Protein AF-A0A060S3T2-F1 (afdb_monomer)

InterPro domains:
  IPR022125 U3 small nucleolar RNA-associated protein 10, N-terminal [PF12397] (238-362)
  IPR040191 U3 small nucleolar RNA-associated protein 10 [PTHR13457] (1-476)

Secondary structure (DSSP, 8-state):
---HHHHHHHHH--TTGGGGSHHHHHHHTT--SSS-HHHHTT--HHHHHHHHHHHHHHHHHH-GGGGGGHHHHTSGGGGT--GGGS-HHHHHHHHHHHHHHGGGGGGGTTSHHHHHHHHHIIIII-HHHHSHHHHHHHHGGGTTSHHHHHHHHH----TT-TTTTHHHHHHHT----HHHHHHHHHH-HHHHHHHHHHHHHHHHTTTTT--HHHHHHHHHHHHHHHHH-S---HHHHHHHHHHHHHHHHHHH-S---S-HHHHHHHHHHHHHHHHHHHHHSPPPHHHHHHHHHHHHTTGGGS-HHHHHHHHHHHHTTSPPPS---HHHHHHHHTSTTHHHHHHHHTTSTTTHHHHHHHHHHHHHTBTBHHHHHHHHHHHT-TT--HHHHHHHHHHHHHHHHH--S-TTTHHHHHHHHHHHHHH-HHHHHHHHHHHHHH-GGGHHHHHHHHHHHHHHHHHHHHHHHHT-S-HHHHHHHHHS-HHHHHHHHTSS-HHHHHHHHHHHHHSTT----HHHHHHHHHHIIIIIHHHHHHH---HHHHHHHHHHIIIIIIGGGTS--TTTHHHHHHHHHHHHHHHHTT--GGGSTTTTTHHHHHHHHHHS--TT-------TT---HHHHHHHHHHHHHHHHT-

Radius of gyration: 43.64 Å; Cα contacts (8 Å, |Δi|>4): 699; chains: 1; bounding box: 119×62×110 Å

Organism: Pycnoporus cinnabarinus (NCBI:txid5643)

Solvent-accessible surface area (backbone atoms only — not comparable to full-atom values): 35130 Å² total; per-residue (Å²): 134,84,50,74,65,56,56,53,46,68,71,64,59,55,84,62,62,52,52,74,38,66,70,48,37,56,48,60,45,23,54,47,67,78,44,55,52,76,57,31,59,72,58,50,70,66,60,39,44,54,45,15,43,53,13,43,57,56,38,34,75,77,40,60,87,53,55,86,47,41,70,72,69,57,31,79,70,39,77,73,54,54,65,90,80,48,56,71,70,59,42,51,53,48,52,51,52,49,58,67,48,48,41,57,42,43,75,45,55,90,39,69,36,43,42,30,33,50,30,30,40,41,68,61,69,35,36,40,60,77,37,44,69,56,51,48,57,50,35,50,60,43,32,67,35,72,66,31,30,45,50,48,56,58,45,61,75,49,89,88,41,80,66,40,74,52,52,61,37,34,75,67,66,43,58,53,50,66,72,60,53,42,53,48,30,76,74,30,66,69,40,33,40,53,64,46,39,46,62,40,55,36,50,74,60,78,36,68,30,67,38,69,58,48,47,51,37,51,37,51,50,49,46,50,41,59,69,71,41,93,65,73,48,72,73,53,43,68,43,48,49,56,45,35,47,49,50,31,61,60,57,40,47,85,90,60,92,62,61,67,69,60,45,35,53,45,41,54,33,26,46,54,42,49,25,53,48,26,67,66,40,84,64,54,72,68,54,50,49,54,49,48,42,56,56,44,59,37,46,95,65,52,54,69,65,60,50,54,54,40,53,28,47,36,30,31,64,36,76,73,50,85,63,66,54,67,71,41,51,52,52,49,70,69,38,85,72,40,44,59,52,56,55,60,43,58,81,41,85,41,24,60,40,44,49,50,28,47,48,56,51,47,66,78,49,43,86,41,70,71,47,45,52,38,50,49,53,45,65,70,38,89,80,62,50,61,68,58,49,18,52,51,35,36,53,48,50,50,48,70,72,66,61,75,92,61,88,79,35,53,65,55,49,53,51,54,48,43,53,42,39,75,76,40,45,70,21,37,53,55,21,50,53,50,48,35,71,74,37,64,90,48,33,67,62,49,52,52,51,53,52,54,46,50,47,45,50,50,19,57,53,53,48,59,49,58,55,54,84,49,42,69,59,42,42,53,55,49,66,74,46,44,70,59,46,37,60,33,42,46,41,92,44,56,60,61,46,52,54,39,46,36,45,36,61,66,29,98,84,42,77,65,46,68,61,36,51,47,47,54,52,48,41,42,57,69,47,38,48,60,49,49,65,73,68,50,86,48,69,66,60,46,48,52,53,37,48,43,46,46,59,70,59,47,50,85,47,60,59,53,39,94,94,37,38,72,52,13,54,51,49,54,51,47,52,46,53,26,42,77,73,66,48,62,50,72,68,32,75,65,55,40,65,34,61,58,44,42,53,51,56,71,71,48,81,73,93,79,78,75,92,77,78,95,56,98,83,67,84,51,70,71,57,37,51,49,36,44,51,48,39,49,52,51,42,73,74,105

Nearest PDB structures (foldseek):
  6rxt-assembly1_UJ  TM=8.035E-01  e=5.948E-14  Thermochaetoides thermophila
  7mqa-assembly1_LM  TM=6.213E-01  e=8.668E-16  Homo sapiens
  5wyl-assembly2_C  TM=8.447E-01  e=1.034E-12  Thermochaetoides thermophila DSM 1495
  6rxy-assembly1_UJ  TM=5.708E-01  e=2.472E-15  Thermochaetoides thermophila
  6rxu-assembly1_UJ  TM=5.826E-01  e=1.213E-14  Thermochaetoides thermophila

Foldseek 3Di:
DQDPVNVVCVVVDQPCVLCVDPVSVLVLQQQFLPDHSVVSNVDDLVNLLVLQLVLLVVLCVVAVVLVVCCCVQRDPVLSVDDLSPDDPVVVVVVLVSVLLNLLLCLQVVVPPSNSSNVRSCCNRVVCLEVVVLSVCLSCVLVQQDLSVLSSLLRHDDDCPDLVNVSVVSNVVSHGDDLVNLLVSCLVDVVSVLSNLCSQLVCLVSLVSSQDDSSLCSNLVSLLVNLVPHQACDPSNCVSQVCSLLSLLVSLLDPDRPDDLVSSLSSLLSSLSSLLSNLQRDADDLVVLLVVLLSLLSCLVSDDLLSSLLSNQSNQQSYPAHQAHDPNSLVSLLPHPPSLVSLLVCLVDHSSCSVVLRSLLVLLVPPPDPSSLVSLCSNLPDPSDDLVSLLSNLLSLLCCQQVDDDDPPSNVSSLVSNLSSCLRRVVSNVVSLVVVCVVDVVSNVVSVVSNVLSVLQSVLVVLLVLLLDQDLVSLCCLCPVDPQSSLVSCPPPHVVSSLVSNLCSPPNPPHDHDLSSLLSVLLSVLQRNLVVLVVPDPDPVVLLVVLQCCVPRPQVVLCQCDPVRNLSNVSNLVSVVVSVVVPDQLVSRVQQRCLSVLLVVLVPDDDPDDDDDDDDPPDDDPVSSVSSNVSSVCSNVVD

Sequence (638 aa):
MVSSLAEQLAKSVSLNANLLNEKARKQTQSESYLFAPKEARQHDIESLHAVGANGFLQLKALQPAVAPFEQSLFSDAAKSLDRTLQPAEQNAKLDATISAFLPLLGPFLLDSPTGKVLEWLVRRFRIHEFNVDAVVSLFMPYHETPHFVKMVSILHIQDRSIIRFLQAYKTTAKALHRNMLINEMVKSLEFARFVTSILPAVLSHHSAGMHRALIAFHTGVLLEYIAASRTLDENTMAVLLPAVLEPLQTASKAETKTKPALLQETILGSYLALAAISQKTNLTTKAVASILVAVTDCAARVSPKQLIRTLVSITAPQDQLERVPKSVIEAILAIPHVESELIDAVAWVGAEKLLVPLLNHLFAHLGDYLIEDTVEAFITSQSLPGTLARSAALTIIRELVNGGETPSSMPALRRVLSHLYQRHPKAVEAASSAIIADDKDKADAVEQLVLSLSISSISSTLLLRVHDSDASVLKALYTSNPQTAVRVLLTPTPTAYLDALVQALHGSSAKPSRDVIRAHFSFLLSHFLPALAAQEEDAQKLRELTRRIAVDIILPFLLYTKPRMKTAQTIWGILEAAEDQGLNPAMFELLGGCVEAVRWEQQRPSAGAKDKDGNKNNMDVPLMTKINIAVAAKIAGK

Structure (mmCIF, N/CA/C/O backbone):
data_AF-A0A060S3T2-F1
#
_entry.id   AF-A0A060S3T2-F1
#
loop_
_atom_site.group_PDB
_atom_site.id
_atom_site.type_symbol
_atom_site.label_atom_id
_atom_site.label_alt_id
_atom_site.label_comp_id
_atom_site.label_asym_id
_atom_site.label_entity_id
_atom_site.label_seq_id
_atom_site.pdbx_PDB_ins_code
_atom_site.Cartn_x
_atom_site.Cartn_y
_atom_site.Cartn_z
_atom_site.occupancy
_atom_site.B_iso_or_equiv
_atom_site.auth_seq_id
_atom_site.auth_comp_id
_atom_site.auth_asym_id
_atom_site.auth_atom_id
_atom_site.pdbx_PDB_model_num
ATOM 1 N N . MET A 1 1 ? 36.079 -30.472 -33.490 1.00 43.62 1 MET A N 1
ATOM 2 C CA . MET A 1 1 ? 36.981 -29.781 -32.548 1.00 43.62 1 MET A CA 1
ATOM 3 C C . MET A 1 1 ? 37.482 -28.522 -33.226 1.00 43.62 1 MET A C 1
ATOM 5 O O . MET A 1 1 ? 38.135 -28.629 -34.256 1.00 43.62 1 MET A O 1
ATOM 9 N N . VAL A 1 2 ? 37.094 -27.351 -32.724 1.00 48.03 2 VAL A N 1
ATOM 10 C CA . VAL A 1 2 ? 37.628 -26.064 -33.194 1.00 48.03 2 VAL A CA 1
ATOM 11 C C . VAL A 1 2 ? 39.033 -25.931 -32.594 1.00 48.03 2 VAL A C 1
ATOM 13 O O . VAL A 1 2 ? 39.216 -26.247 -31.422 1.00 48.03 2 VAL A O 1
ATOM 16 N N . SER A 1 3 ? 40.048 -25.599 -33.395 1.00 76.06 3 SER A N 1
ATOM 17 C CA . SER A 1 3 ? 41.433 -25.551 -32.906 1.00 76.06 3 SER A CA 1
ATOM 18 C C . SER A 1 3 ? 41.629 -24.386 -31.926 1.00 76.06 3 SER A C 1
ATOM 20 O O . SER A 1 3 ? 40.997 -23.342 -32.072 1.00 76.06 3 SER A O 1
ATOM 22 N N . SER A 1 4 ? 42.540 -24.529 -30.956 1.00 71.12 4 SER A N 1
ATOM 23 C CA . SER A 1 4 ? 42.930 -23.449 -30.025 1.00 71.12 4 SER A CA 1
ATOM 24 C C . SER A 1 4 ? 43.300 -22.146 -30.761 1.00 71.12 4 SER A C 1
ATOM 26 O O . SER A 1 4 ? 42.947 -21.050 -30.333 1.00 71.12 4 SER A O 1
ATOM 28 N N . LEU A 1 5 ? 43.900 -22.269 -31.951 1.00 63.00 5 LEU A N 1
ATOM 29 C CA . LEU A 1 5 ? 44.197 -21.147 -32.841 1.00 63.00 5 LEU A CA 1
ATOM 30 C C . LEU A 1 5 ? 42.930 -20.473 -33.396 1.00 63.00 5 LEU A C 1
ATOM 32 O O . LEU A 1 5 ? 42.879 -19.252 -33.485 1.00 63.00 5 LEU A O 1
ATOM 36 N N . ALA A 1 6 ? 41.896 -21.240 -33.747 1.00 64.69 6 ALA A N 1
ATOM 37 C CA . ALA A 1 6 ? 40.622 -20.693 -34.207 1.00 64.69 6 ALA A CA 1
ATOM 38 C C . ALA A 1 6 ? 39.860 -19.970 -33.079 1.00 64.69 6 ALA A C 1
ATOM 40 O O . ALA A 1 6 ? 39.238 -18.943 -33.341 1.00 64.69 6 ALA A O 1
ATOM 41 N N . GLU A 1 7 ? 39.968 -20.421 -31.824 1.00 63.91 7 GLU A N 1
ATOM 42 C CA . GLU A 1 7 ? 39.444 -19.677 -30.666 1.00 63.91 7 GLU A CA 1
ATOM 43 C C . GLU A 1 7 ? 40.247 -18.400 -30.365 1.00 63.91 7 GLU A C 1
ATOM 45 O O . GLU A 1 7 ? 39.663 -17.369 -30.028 1.00 63.91 7 GLU A O 1
ATOM 50 N N . GLN A 1 8 ? 41.577 -18.437 -30.505 1.00 63.47 8 GLN A N 1
ATOM 51 C CA . GLN A 1 8 ? 42.442 -17.262 -30.340 1.00 63.47 8 GLN A CA 1
ATOM 52 C C . GLN A 1 8 ? 42.231 -16.222 -31.449 1.00 63.47 8 GLN A C 1
ATOM 54 O O . GLN A 1 8 ? 42.209 -15.027 -31.161 1.00 63.47 8 GLN A O 1
ATOM 59 N N . LEU A 1 9 ? 42.016 -16.662 -32.693 1.00 57.56 9 LEU A N 1
ATOM 60 C CA . LEU A 1 9 ? 41.662 -15.796 -33.820 1.00 57.56 9 LEU A CA 1
ATOM 61 C C . LEU A 1 9 ? 40.258 -15.211 -33.651 1.00 57.56 9 LEU A C 1
ATOM 63 O O . LEU A 1 9 ? 40.085 -14.008 -33.794 1.00 57.56 9 LEU A O 1
ATOM 67 N N . ALA A 1 10 ? 39.264 -16.009 -33.253 1.00 59.38 10 ALA A N 1
ATOM 68 C CA . ALA A 1 10 ? 37.919 -15.499 -32.976 1.00 59.38 10 ALA A CA 1
ATOM 69 C C . ALA A 1 10 ? 37.902 -14.426 -31.867 1.00 59.38 10 ALA A C 1
ATOM 71 O O . ALA A 1 10 ? 37.067 -13.527 -31.900 1.00 59.38 10 ALA A O 1
ATOM 72 N N . LYS A 1 11 ? 38.841 -14.493 -30.912 1.00 55.84 11 LYS A N 1
ATOM 73 C CA . LYS A 1 11 ? 39.026 -13.482 -29.857 1.00 55.84 11 LYS A CA 1
ATOM 74 C C . LYS A 1 11 ? 39.818 -12.242 -30.297 1.00 55.84 11 LYS A C 1
ATOM 76 O O . LYS A 1 11 ? 39.680 -11.209 -29.651 1.00 55.84 11 LYS A O 1
ATOM 81 N N . SER A 1 12 ? 40.646 -12.326 -31.343 1.00 50.12 12 SER A N 1
ATOM 82 C CA . SER A 1 12 ? 41.530 -11.235 -31.802 1.00 50.12 12 SER A CA 1
ATOM 83 C C . SER A 1 12 ? 41.072 -10.543 -33.091 1.00 50.12 12 SER A C 1
ATOM 85 O O . SER A 1 12 ? 41.656 -9.535 -33.493 1.00 50.12 12 SER A O 1
ATOM 87 N N . VAL A 1 13 ? 40.012 -11.040 -33.736 1.00 54.28 13 VAL A N 1
ATOM 88 C CA . VAL A 1 13 ? 39.405 -10.404 -34.910 1.00 54.28 13 VAL A CA 1
ATOM 89 C C . VAL A 1 13 ? 38.760 -9.079 -34.496 1.00 54.28 13 VAL A C 1
ATOM 91 O O . VAL A 1 13 ? 37.760 -9.035 -33.783 1.00 54.28 13 VAL A O 1
ATOM 94 N N . SER A 1 14 ? 39.339 -7.982 -34.983 1.00 59.56 14 SER A N 1
ATOM 95 C CA . SER A 1 14 ? 38.731 -6.651 -34.947 1.00 59.56 14 SER A CA 1
ATOM 96 C C . SER A 1 14 ? 37.305 -6.708 -35.513 1.00 59.56 14 SER A C 1
ATOM 98 O O . SER A 1 14 ? 37.090 -7.254 -36.595 1.00 59.56 14 SER A O 1
ATOM 100 N N . LEU A 1 15 ? 36.331 -6.094 -34.831 1.00 59.19 15 LEU A N 1
ATOM 101 C CA . LEU A 1 15 ? 34.946 -5.959 -35.320 1.00 59.19 15 LEU A CA 1
ATOM 102 C C . LEU A 1 15 ? 34.876 -5.320 -36.724 1.00 59.19 15 LEU A C 1
ATOM 104 O O . LEU A 1 15 ? 33.929 -5.564 -37.472 1.00 59.19 15 LEU A O 1
ATOM 108 N N . ASN A 1 16 ? 35.906 -4.559 -37.113 1.00 60.84 16 ASN A N 1
ATOM 109 C CA . ASN A 1 16 ? 36.035 -3.951 -38.437 1.00 60.84 16 ASN A CA 1
ATOM 110 C C . ASN A 1 16 ? 36.646 -4.874 -39.493 1.00 60.84 16 ASN A C 1
ATOM 112 O O . ASN A 1 16 ? 36.480 -4.612 -40.682 1.00 60.84 16 ASN A O 1
ATOM 116 N N . ALA A 1 17 ? 37.317 -5.961 -39.108 1.00 58.97 17 ALA A N 1
ATOM 117 C CA . ALA A 1 17 ? 37.847 -6.931 -40.065 1.00 58.97 17 ALA A CA 1
ATOM 118 C C . ALA A 1 17 ? 36.719 -7.563 -40.900 1.00 58.97 17 ALA A C 1
ATOM 120 O O . ALA A 1 17 ? 36.894 -7.822 -42.088 1.00 58.97 17 ALA A O 1
ATOM 121 N N . ASN A 1 18 ? 35.525 -7.709 -40.313 1.00 63.00 18 ASN A N 1
ATOM 122 C CA . ASN A 1 18 ? 34.334 -8.156 -41.030 1.00 63.00 18 ASN A CA 1
ATOM 123 C C . ASN A 1 18 ? 33.880 -7.146 -42.098 1.00 63.00 18 ASN A C 1
ATOM 125 O O . ASN A 1 18 ? 33.399 -7.562 -43.146 1.00 63.00 18 ASN A O 1
ATOM 129 N N . LEU A 1 19 ? 34.087 -5.837 -41.903 1.00 65.44 19 LEU A N 1
ATOM 130 C CA . LEU A 1 19 ? 33.702 -4.796 -42.871 1.00 65.44 19 LEU A CA 1
ATOM 131 C C . LEU A 1 19 ? 34.589 -4.765 -44.128 1.00 65.44 19 LEU A C 1
ATOM 133 O O . LEU A 1 19 ? 34.200 -4.157 -45.127 1.00 65.44 19 LEU A O 1
ATOM 137 N N . LEU A 1 20 ? 35.747 -5.436 -44.107 1.00 66.44 20 LEU A N 1
ATOM 138 C CA . LEU A 1 20 ? 36.608 -5.614 -45.283 1.00 66.44 20 LEU A CA 1
ATOM 139 C C . LEU A 1 20 ? 35.980 -6.562 -46.318 1.00 66.44 20 LEU A C 1
ATOM 141 O O . LEU A 1 20 ? 36.328 -6.516 -47.495 1.00 66.44 20 LEU A O 1
ATOM 145 N N . ASN A 1 21 ? 35.025 -7.398 -45.900 1.00 77.50 21 ASN A N 1
ATOM 146 C CA . ASN A 1 21 ? 34.236 -8.231 -46.797 1.00 77.50 21 ASN A CA 1
ATOM 147 C C . ASN A 1 21 ? 33.029 -7.439 -47.330 1.00 77.50 21 ASN A C 1
ATOM 149 O O . ASN A 1 21 ? 32.174 -7.000 -46.558 1.00 77.50 21 ASN A O 1
ATOM 153 N N . GLU A 1 22 ? 32.900 -7.314 -48.656 1.00 74.12 22 GLU A N 1
ATOM 154 C CA . GLU A 1 22 ? 31.783 -6.597 -49.290 1.00 74.12 22 GLU A CA 1
ATOM 155 C C . GLU A 1 22 ? 30.402 -7.092 -48.847 1.00 74.12 22 GLU A C 1
ATOM 157 O O . GLU A 1 22 ? 29.471 -6.296 -48.714 1.00 74.12 22 GLU A O 1
ATOM 162 N N . LYS A 1 23 ? 30.243 -8.402 -48.626 1.00 76.06 23 LYS A N 1
ATOM 163 C CA . LYS A 1 23 ? 28.961 -8.987 -48.220 1.00 76.06 23 LYS A CA 1
ATOM 164 C C . LYS A 1 23 ? 28.568 -8.526 -46.819 1.00 76.06 23 LYS A C 1
ATOM 166 O O . LYS A 1 23 ? 27.420 -8.144 -46.604 1.00 76.06 23 LYS A O 1
ATOM 171 N N . ALA A 1 24 ? 29.526 -8.516 -45.899 1.00 76.56 24 ALA A N 1
ATOM 172 C CA . ALA A 1 24 ? 29.327 -8.043 -44.535 1.00 76.56 24 ALA A CA 1
ATOM 173 C C . ALA A 1 24 ? 29.134 -6.520 -44.497 1.00 76.56 24 ALA A C 1
ATOM 175 O O . ALA A 1 24 ? 28.215 -6.045 -43.841 1.00 76.56 24 ALA A O 1
ATOM 176 N N . ARG A 1 25 ? 29.881 -5.751 -45.301 1.00 75.81 25 ARG A N 1
ATOM 177 C CA . ARG A 1 25 ? 29.665 -4.302 -45.450 1.00 75.81 25 ARG A CA 1
ATOM 178 C C . ARG A 1 25 ? 28.260 -3.972 -45.964 1.00 75.81 25 ARG A C 1
ATOM 180 O O . ARG A 1 25 ? 27.590 -3.106 -45.405 1.00 75.81 25 ARG A O 1
ATOM 187 N N . LYS A 1 26 ? 27.784 -4.683 -46.994 1.00 79.06 26 LYS A N 1
ATOM 188 C CA . LYS A 1 26 ? 26.414 -4.538 -47.526 1.00 79.06 26 LYS A CA 1
ATOM 189 C C . LYS A 1 26 ? 25.349 -4.936 -46.505 1.00 79.06 26 LYS A C 1
ATOM 191 O O . LYS A 1 26 ? 24.256 -4.376 -46.546 1.00 79.06 26 LYS A O 1
ATOM 196 N N . GLN A 1 27 ? 25.650 -5.895 -45.629 1.00 80.75 27 GLN A N 1
ATOM 197 C CA . GLN A 1 27 ? 24.767 -6.306 -44.543 1.00 80.75 27 GLN A CA 1
ATOM 198 C C . GLN A 1 27 ? 24.674 -5.218 -43.468 1.00 80.75 27 GLN A C 1
ATOM 200 O O . GLN A 1 27 ? 23.567 -4.771 -43.185 1.00 80.75 27 GLN A O 1
ATOM 205 N N . THR A 1 28 ? 25.799 -4.701 -42.968 1.00 80.81 28 THR A N 1
ATOM 206 C CA . THR A 1 28 ? 25.816 -3.593 -41.996 1.00 80.81 28 THR A CA 1
ATOM 207 C C . THR A 1 28 ? 25.117 -2.344 -42.541 1.00 80.81 28 THR A C 1
ATOM 209 O O . THR A 1 28 ? 24.327 -1.721 -41.846 1.00 80.81 28 THR A O 1
ATOM 212 N N . GLN A 1 29 ? 25.311 -2.005 -43.821 1.00 82.94 29 GLN A N 1
ATOM 213 C CA . GLN A 1 29 ? 24.608 -0.880 -44.463 1.00 82.94 29 GLN A CA 1
ATOM 214 C C . GLN A 1 29 ? 23.096 -1.101 -44.642 1.00 82.94 29 GLN A C 1
ATOM 216 O O . GLN A 1 29 ? 22.373 -0.159 -44.963 1.00 82.94 29 GLN A O 1
ATOM 221 N N . SER A 1 30 ? 22.620 -2.337 -44.494 1.00 88.50 30 SER A N 1
ATOM 222 C CA . SER A 1 30 ? 21.203 -2.687 -44.618 1.00 88.50 30 SER A CA 1
ATOM 223 C C . SER A 1 30 ? 20.467 -2.761 -43.278 1.00 88.50 30 SER A C 1
ATOM 225 O O . SER A 1 30 ? 19.239 -2.852 -43.265 1.00 88.50 30 SER A O 1
ATOM 227 N N . GLU A 1 31 ? 21.200 -2.709 -42.163 1.00 94.06 31 GLU A N 1
ATOM 228 C CA . GLU A 1 31 ? 20.640 -2.663 -40.815 1.00 94.06 31 GLU A CA 1
ATOM 229 C C . GLU A 1 31 ? 20.099 -1.260 -40.543 1.00 94.06 31 GLU A C 1
ATOM 231 O O . GLU A 1 31 ? 20.834 -0.278 -40.470 1.00 94.06 31 GLU A O 1
ATOM 236 N N . SER A 1 32 ? 18.777 -1.167 -40.456 1.00 97.06 32 SER A N 1
ATOM 237 C CA . SER A 1 32 ? 18.049 0.086 -40.307 1.00 97.06 32 SER A CA 1
ATOM 238 C C . SER A 1 32 ? 16.787 -0.163 -39.496 1.00 97.06 32 SER A C 1
ATOM 240 O O . SER A 1 32 ? 16.126 -1.197 -39.660 1.00 97.06 32 SER A O 1
ATOM 242 N N . TYR A 1 33 ? 16.469 0.779 -38.614 1.00 97.56 33 TYR A N 1
ATOM 243 C CA . TYR A 1 33 ? 15.262 0.770 -37.804 1.00 97.56 33 TYR A CA 1
ATOM 244 C C . TYR A 1 33 ? 14.055 1.294 -38.589 1.00 97.56 33 TYR A C 1
ATOM 246 O O . TYR A 1 33 ? 12.976 0.719 -38.483 1.00 97.56 33 TYR A O 1
ATOM 254 N N . LEU A 1 34 ? 14.225 2.322 -39.423 1.00 96.25 34 LEU A N 1
ATOM 255 C CA . LEU A 1 34 ? 13.122 2.906 -40.194 1.00 96.25 34 LEU A CA 1
ATOM 256 C C . LEU A 1 34 ? 12.951 2.305 -41.588 1.00 96.25 34 LEU A C 1
ATOM 258 O O . LEU A 1 34 ? 11.824 2.083 -42.025 1.00 96.25 34 LEU A O 1
ATOM 262 N N . PHE A 1 35 ? 14.048 2.033 -42.288 1.00 95.88 35 PHE A N 1
ATOM 263 C CA . PHE A 1 35 ? 14.006 1.740 -43.716 1.00 95.88 35 PHE A CA 1
ATOM 264 C C . PHE A 1 35 ? 14.082 0.241 -44.005 1.00 95.88 35 PHE A C 1
ATOM 266 O O . PHE A 1 35 ? 14.599 -0.574 -43.225 1.00 95.88 35 PHE A O 1
ATOM 273 N N . ALA A 1 36 ? 13.566 -0.144 -45.172 1.00 94.31 36 ALA A N 1
ATOM 274 C CA . ALA A 1 36 ? 13.766 -1.487 -45.695 1.00 94.31 36 ALA A CA 1
ATOM 275 C C . ALA A 1 36 ? 15.238 -1.681 -46.120 1.00 94.31 36 ALA A C 1
ATOM 277 O O . ALA A 1 36 ? 15.863 -0.733 -46.595 1.00 94.31 36 ALA A O 1
ATOM 278 N N . PRO A 1 37 ? 15.797 -2.907 -46.074 1.00 92.38 37 PRO A N 1
ATOM 279 C CA . PRO A 1 37 ? 17.209 -3.171 -46.392 1.00 92.38 37 PRO A CA 1
ATOM 280 C C . PRO A 1 37 ? 17.710 -2.610 -47.734 1.00 92.38 37 PRO A C 1
ATOM 282 O O . PRO A 1 37 ? 18.889 -2.295 -47.882 1.00 92.38 37 PRO A O 1
ATOM 285 N N . LYS A 1 38 ? 16.837 -2.515 -48.748 1.00 92.62 38 LYS A N 1
ATOM 286 C CA . LYS A 1 38 ? 17.195 -1.953 -50.061 1.00 92.62 38 LYS A CA 1
ATOM 287 C C . LYS A 1 38 ? 17.323 -0.429 -50.023 1.00 92.62 38 LYS A C 1
ATOM 289 O O . LYS A 1 38 ? 18.294 0.085 -50.565 1.00 92.62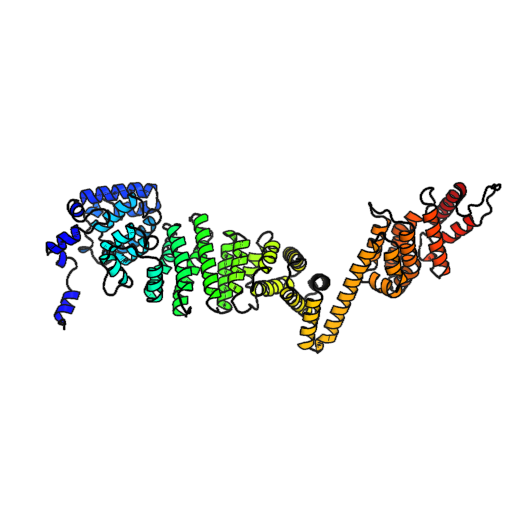 38 LYS A O 1
ATOM 294 N N . GLU A 1 39 ? 16.374 0.240 -49.380 1.00 93.38 39 GLU A N 1
ATOM 295 C CA . GLU A 1 39 ? 16.303 1.697 -49.223 1.00 93.38 39 GLU A CA 1
ATOM 296 C C . GLU A 1 39 ? 17.364 2.205 -48.241 1.00 93.38 39 GLU A C 1
ATOM 298 O O . GLU A 1 39 ? 18.089 3.144 -48.542 1.00 93.38 39 GLU A O 1
ATOM 303 N N . ALA A 1 40 ? 17.569 1.497 -47.125 1.00 93.12 40 ALA A N 1
ATOM 304 C CA . ALA A 1 40 ? 18.572 1.824 -46.113 1.00 93.12 40 ALA A CA 1
ATOM 305 C C . ALA A 1 40 ? 19.979 2.052 -46.699 1.00 93.12 40 ALA A C 1
ATOM 307 O O . ALA A 1 40 ? 20.708 2.934 -46.240 1.00 93.12 40 ALA A O 1
ATOM 308 N N . ARG A 1 41 ? 20.340 1.285 -47.739 1.00 91.00 41 ARG A N 1
ATOM 309 C CA . ARG A 1 41 ? 21.638 1.364 -48.431 1.00 91.00 41 ARG A CA 1
ATOM 310 C C . ARG A 1 41 ? 21.798 2.591 -49.330 1.00 91.00 41 ARG A C 1
ATOM 312 O O . ARG A 1 41 ? 22.917 2.868 -49.743 1.00 91.00 41 ARG A O 1
ATOM 319 N N . GLN A 1 42 ? 20.708 3.275 -49.667 1.00 92.25 42 GLN A N 1
ATOM 320 C CA . GLN A 1 42 ? 20.716 4.458 -50.532 1.00 92.25 42 GLN A CA 1
ATOM 321 C C . GLN A 1 42 ? 20.978 5.747 -49.748 1.00 92.25 42 GLN A C 1
ATOM 323 O O . GLN A 1 42 ? 21.412 6.732 -50.336 1.00 92.25 42 GLN A O 1
ATOM 328 N N . HIS A 1 43 ? 20.744 5.741 -48.434 1.00 92.06 43 HIS A N 1
ATOM 329 C CA . HIS A 1 43 ? 20.974 6.905 -47.588 1.00 92.06 43 HIS A CA 1
ATOM 330 C C . HIS A 1 43 ? 22.439 7.013 -47.163 1.00 92.06 43 HIS A C 1
ATOM 332 O O . HIS A 1 43 ? 22.996 6.098 -46.545 1.00 92.06 43 HIS A O 1
ATOM 338 N N . ASP A 1 44 ? 23.041 8.158 -47.473 1.00 92.62 44 ASP A N 1
ATOM 339 C CA . ASP A 1 44 ? 24.353 8.557 -46.986 1.00 92.62 44 ASP A CA 1
ATOM 340 C C . ASP A 1 44 ? 24.277 9.173 -45.577 1.00 92.62 44 ASP A C 1
ATOM 342 O O . ASP A 1 44 ? 23.204 9.360 -44.998 1.00 92.62 44 ASP A O 1
ATOM 346 N N . ILE A 1 45 ? 25.443 9.449 -44.988 1.00 93.12 45 ILE A N 1
ATOM 347 C CA . ILE A 1 45 ? 25.538 9.946 -43.608 1.00 93.12 45 ILE A CA 1
ATOM 348 C C . ILE A 1 45 ? 24.901 11.334 -43.472 1.00 93.12 45 ILE A C 1
ATOM 350 O O . ILE A 1 45 ? 24.254 11.587 -42.459 1.00 93.12 45 ILE A O 1
ATOM 354 N N . GLU A 1 46 ? 25.041 12.204 -44.476 1.00 96.00 46 GLU A N 1
ATOM 355 C CA . GLU A 1 46 ? 24.451 13.550 -44.460 1.00 96.00 46 GLU A CA 1
ATOM 356 C C . GLU A 1 46 ? 22.918 13.484 -44.460 1.00 96.00 46 GLU A C 1
ATOM 358 O O . GLU A 1 46 ? 22.273 14.112 -43.620 1.00 96.00 46 GLU A O 1
ATOM 363 N N . SER A 1 47 ? 22.317 12.647 -45.315 1.00 95.25 47 SER A N 1
ATOM 364 C CA . SER A 1 47 ? 20.861 12.453 -45.324 1.00 95.25 47 SER A CA 1
ATOM 365 C C . SER A 1 47 ? 20.355 11.864 -44.004 1.00 95.25 47 SER A C 1
ATOM 367 O O . SER A 1 47 ? 19.333 12.303 -43.475 1.00 95.25 47 SER A O 1
ATOM 369 N N . LEU A 1 48 ? 21.069 10.882 -43.441 1.00 95.56 48 LEU A N 1
ATOM 370 C CA . LEU A 1 48 ? 20.707 10.269 -42.157 1.00 95.56 48 LEU A CA 1
ATOM 371 C C . LEU A 1 48 ? 20.818 11.259 -40.996 1.00 95.56 48 LEU A C 1
ATOM 373 O O . LEU A 1 48 ? 19.957 11.262 -40.115 1.00 95.56 48 LEU A O 1
ATOM 377 N N . HIS A 1 49 ? 21.848 12.107 -41.002 1.00 97.88 49 HIS A N 1
ATOM 378 C CA . HIS A 1 49 ? 22.012 13.162 -40.007 1.00 97.88 49 HIS A CA 1
ATOM 379 C C . HIS A 1 49 ? 20.884 14.182 -40.103 1.00 97.88 49 HIS A C 1
ATOM 381 O O . HIS A 1 49 ? 20.268 14.479 -39.085 1.00 97.88 49 HIS A O 1
ATOM 387 N N . ALA A 1 50 ? 20.523 14.631 -41.309 1.00 97.50 50 ALA A N 1
ATOM 388 C CA . ALA A 1 50 ? 19.406 15.551 -41.508 1.00 97.50 50 ALA A CA 1
ATOM 389 C C . ALA A 1 50 ? 18.077 14.975 -40.979 1.00 97.50 50 ALA A C 1
ATOM 391 O O . ALA A 1 50 ? 17.319 15.673 -40.300 1.00 97.50 50 ALA A O 1
ATOM 392 N N . VAL A 1 51 ? 17.812 13.684 -41.224 1.00 96.69 51 VAL A N 1
ATOM 393 C CA . VAL A 1 51 ? 16.643 12.972 -40.677 1.00 96.69 51 VAL A CA 1
ATOM 394 C C . VAL A 1 51 ? 16.698 12.912 -39.147 1.00 96.69 51 VAL A C 1
ATOM 396 O O . VAL A 1 51 ? 15.713 13.256 -38.485 1.00 96.69 51 VAL A O 1
ATOM 399 N N . GLY A 1 52 ? 17.840 12.513 -38.582 1.00 97.75 52 GLY A N 1
ATOM 400 C CA . GLY A 1 52 ? 18.055 12.405 -37.140 1.00 97.75 52 GLY A CA 1
ATOM 401 C C . GLY A 1 52 ? 17.929 13.740 -36.412 1.00 97.75 52 GLY A C 1
ATOM 402 O O . GLY A 1 52 ? 17.196 13.831 -35.431 1.00 97.75 52 GLY A O 1
ATOM 403 N N . ALA A 1 53 ? 18.579 14.787 -36.919 1.00 97.69 53 ALA A N 1
ATOM 404 C CA . ALA A 1 53 ? 18.541 16.140 -36.376 1.00 97.69 53 ALA A CA 1
ATOM 405 C C . ALA A 1 53 ? 17.128 16.738 -36.452 1.00 97.69 53 ALA A C 1
ATOM 407 O O . ALA A 1 53 ? 16.648 17.312 -35.476 1.00 97.69 53 ALA A O 1
ATOM 408 N N . ASN A 1 54 ? 16.407 16.538 -37.562 1.00 97.62 54 ASN A N 1
ATOM 409 C CA . ASN A 1 54 ? 15.004 16.947 -37.667 1.00 97.62 54 ASN A CA 1
ATOM 410 C C . ASN A 1 54 ? 14.115 16.229 -36.638 1.00 97.62 54 ASN A C 1
ATOM 412 O O . ASN A 1 54 ? 13.298 16.870 -35.976 1.00 97.62 54 ASN A O 1
ATOM 416 N N . GLY A 1 55 ? 14.289 14.912 -36.484 1.00 98.12 55 GLY A N 1
ATOM 417 C CA . GLY A 1 55 ? 13.598 14.131 -35.458 1.00 98.12 55 GLY A CA 1
ATOM 418 C C . GLY A 1 55 ? 13.923 14.611 -34.045 1.00 98.12 55 GLY A C 1
ATOM 419 O O . GLY A 1 55 ? 13.020 14.786 -33.233 1.00 98.12 55 GLY A O 1
ATOM 420 N N . PHE A 1 56 ? 15.195 14.901 -33.770 1.00 98.38 56 PHE A N 1
ATOM 421 C CA . PHE A 1 56 ? 15.649 15.412 -32.482 1.00 98.38 56 PHE A CA 1
ATOM 422 C C . PHE A 1 56 ? 15.052 16.784 -32.161 1.00 98.38 56 PHE A C 1
ATOM 424 O O . PHE A 1 56 ? 14.604 16.993 -31.040 1.00 98.38 56 PHE A O 1
ATOM 431 N N . LEU A 1 57 ? 14.972 17.705 -33.127 1.00 97.88 57 LEU A N 1
ATOM 432 C CA . LEU A 1 57 ? 14.333 19.011 -32.926 1.00 97.88 57 LEU A CA 1
ATOM 433 C C . LEU A 1 57 ? 12.849 18.874 -32.559 1.00 97.88 57 LEU A C 1
ATOM 435 O O . LEU A 1 57 ? 12.379 19.544 -31.640 1.00 97.88 57 LEU A O 1
ATOM 439 N N . GLN A 1 58 ? 12.127 17.980 -33.241 1.00 98.00 58 GLN A N 1
ATOM 440 C CA . GLN A 1 58 ? 10.726 17.676 -32.932 1.00 98.00 58 GLN A CA 1
ATOM 441 C C . GLN A 1 58 ? 10.588 17.038 -31.543 1.00 98.00 58 GLN A C 1
ATOM 443 O O . GLN A 1 58 ? 9.734 17.443 -30.759 1.00 98.00 58 GLN A O 1
ATOM 448 N N . LEU A 1 59 ? 11.465 16.090 -31.204 1.00 96.94 59 LEU A N 1
ATOM 449 C CA . LEU A 1 59 ? 11.476 15.447 -29.894 1.00 96.94 59 LEU A CA 1
ATOM 450 C C . LEU A 1 59 ? 11.836 16.427 -28.771 1.00 96.94 59 LEU A C 1
ATOM 452 O O . LEU A 1 59 ? 11.212 16.386 -27.720 1.00 96.94 59 LEU A O 1
ATOM 456 N N . LYS A 1 60 ? 12.786 17.341 -28.987 1.00 96.94 60 LYS A N 1
ATOM 457 C CA . LYS A 1 60 ? 13.186 18.377 -28.022 1.00 96.94 60 LYS A CA 1
ATOM 458 C C . LYS A 1 60 ? 12.023 19.298 -27.652 1.00 96.94 60 LYS A C 1
ATOM 460 O O . LYS A 1 60 ? 11.941 19.731 -26.506 1.00 96.94 60 LYS A O 1
ATOM 465 N N . ALA A 1 61 ? 11.103 19.553 -28.585 1.00 95.75 61 ALA A N 1
ATOM 466 C CA . ALA A 1 61 ? 9.879 20.301 -28.303 1.00 95.75 61 ALA A CA 1
ATOM 467 C C . ALA A 1 61 ? 8.908 19.533 -27.382 1.00 95.75 61 ALA A C 1
ATOM 469 O O . ALA A 1 61 ? 8.213 20.151 -26.579 1.00 95.75 61 ALA A O 1
ATOM 470 N N . LEU A 1 62 ? 8.875 18.198 -27.472 1.00 93.38 62 LEU A N 1
ATOM 471 C CA . LEU A 1 62 ? 8.035 17.326 -26.637 1.00 93.38 62 LEU A CA 1
ATOM 472 C C . LEU A 1 62 ? 8.690 16.984 -25.287 1.00 93.38 62 LEU A C 1
ATOM 474 O O . LEU A 1 62 ? 8.009 16.858 -24.270 1.00 93.38 62 LEU A O 1
ATOM 478 N N . GLN A 1 63 ? 10.015 16.842 -25.283 1.00 92.88 63 GLN A N 1
ATOM 479 C CA . GLN A 1 63 ? 10.844 16.443 -24.154 1.00 92.88 63 GLN A CA 1
ATOM 480 C C . GLN A 1 63 ? 12.075 17.356 -24.053 1.00 92.88 63 GLN A C 1
ATOM 482 O O . GLN A 1 63 ? 13.147 17.015 -24.557 1.00 92.88 63 GLN A O 1
ATOM 487 N N . PRO A 1 64 ? 11.982 18.505 -23.363 1.00 93.06 64 PRO A N 1
ATOM 488 C CA . PRO A 1 64 ? 13.102 19.441 -23.245 1.00 93.06 64 PRO A CA 1
ATOM 489 C C . PRO A 1 64 ? 14.350 18.846 -22.577 1.00 93.06 64 PRO A C 1
ATOM 491 O O . PRO A 1 64 ? 15.463 19.305 -22.830 1.00 93.06 64 PRO A O 1
ATOM 494 N N . ALA A 1 65 ? 14.192 17.792 -21.764 1.00 92.88 65 ALA A N 1
ATOM 495 C CA . ALA A 1 65 ? 15.297 17.114 -21.085 1.00 92.88 65 ALA A CA 1
ATOM 496 C C . ALA A 1 65 ? 16.315 16.466 -22.044 1.00 92.88 65 ALA A C 1
ATOM 498 O O . ALA A 1 65 ? 17.423 16.150 -21.618 1.00 92.88 65 ALA A O 1
ATOM 499 N N . VAL A 1 66 ? 15.977 16.291 -23.330 1.00 95.44 66 VAL A N 1
ATOM 500 C CA . VAL A 1 66 ? 16.924 15.790 -24.341 1.00 95.44 66 VAL A CA 1
ATOM 501 C C . VAL A 1 66 ? 17.928 16.841 -24.824 1.00 95.44 66 VAL A C 1
ATOM 503 O O . VAL A 1 66 ? 18.942 16.474 -25.413 1.00 95.44 66 VAL A O 1
ATOM 506 N N . ALA A 1 67 ? 17.691 18.134 -24.578 1.00 96.19 67 ALA A N 1
ATOM 507 C CA . ALA A 1 67 ? 18.525 19.220 -25.100 1.00 96.19 67 ALA A CA 1
ATOM 508 C C . ALA A 1 67 ? 20.037 19.091 -24.790 1.00 96.19 67 ALA A C 1
ATOM 510 O O . ALA A 1 67 ? 20.833 19.333 -25.697 1.00 96.19 67 ALA A O 1
ATOM 511 N N . PRO A 1 68 ? 20.478 18.651 -23.589 1.00 96.00 68 PRO A N 1
ATOM 512 C CA . PRO A 1 68 ? 21.905 18.516 -23.278 1.00 96.00 68 PRO A CA 1
ATOM 513 C C . PRO A 1 68 ? 22.670 17.521 -24.166 1.00 96.00 68 PRO A C 1
ATOM 515 O O . PRO A 1 68 ? 23.896 17.566 -24.219 1.00 96.00 68 PRO A O 1
ATOM 518 N N . PHE A 1 69 ? 21.966 16.627 -24.867 1.00 97.00 69 PHE A N 1
ATOM 519 C CA . PHE A 1 69 ? 22.560 15.589 -25.713 1.00 97.00 69 PHE A CA 1
ATOM 520 C C . PHE A 1 69 ? 22.760 16.029 -27.171 1.00 97.00 69 PHE A C 1
ATOM 522 O O . PHE A 1 69 ? 23.357 15.298 -27.960 1.00 97.00 69 PHE A O 1
ATOM 529 N N . GLU A 1 70 ? 22.282 17.218 -27.548 1.00 97.25 70 GLU A N 1
ATOM 530 C CA . GLU A 1 70 ? 22.351 17.728 -28.923 1.00 97.25 70 GLU A CA 1
ATOM 531 C C . GLU A 1 70 ? 23.797 17.816 -29.419 1.00 97.25 70 GLU A C 1
ATOM 533 O O . GLU A 1 70 ? 24.133 17.293 -30.481 1.00 97.25 70 GLU A O 1
ATOM 538 N N . GLN A 1 71 ? 24.682 18.402 -28.609 1.00 96.31 71 GLN A N 1
ATOM 539 C CA . GLN A 1 71 ? 26.071 18.621 -29.001 1.00 96.31 71 GLN A CA 1
ATOM 540 C C . GLN A 1 71 ? 26.854 17.312 -29.165 1.00 96.31 71 GLN A C 1
ATOM 542 O O . GLN A 1 71 ? 27.691 17.201 -30.061 1.00 96.31 71 GLN A O 1
ATOM 547 N N . SER A 1 72 ? 26.596 16.320 -28.310 1.00 95.56 72 SER A N 1
ATOM 548 C CA . SER A 1 72 ? 27.324 15.049 -28.316 1.00 95.56 72 SER A CA 1
ATOM 549 C C . SER A 1 72 ? 26.801 14.069 -29.364 1.00 95.56 72 SER A C 1
ATOM 551 O O . SER A 1 72 ? 27.599 13.353 -29.965 1.00 95.56 72 SER A O 1
ATOM 553 N N . LEU A 1 73 ? 25.485 14.035 -29.599 1.00 97.19 73 LEU A N 1
ATOM 554 C CA . LEU A 1 73 ? 24.857 13.013 -30.441 1.00 97.19 73 LEU A CA 1
ATOM 555 C C . LEU A 1 73 ? 24.379 13.530 -31.805 1.00 97.19 73 LEU A C 1
ATOM 557 O O . LEU A 1 73 ? 24.285 12.732 -32.735 1.00 97.19 73 LEU A O 1
ATOM 561 N N . PHE A 1 74 ? 24.089 14.827 -31.951 1.00 97.31 74 PHE A N 1
ATOM 562 C CA . PHE A 1 74 ? 23.422 15.387 -33.139 1.00 97.31 74 PHE A CA 1
ATOM 563 C C . PHE A 1 74 ? 24.153 16.579 -33.776 1.00 97.31 74 PHE A C 1
ATOM 565 O O . PHE A 1 74 ? 23.659 17.137 -34.754 1.00 97.31 74 PHE A O 1
ATOM 572 N N . SER A 1 75 ? 25.335 16.963 -33.288 1.00 95.69 75 SER A N 1
ATOM 573 C CA . SER A 1 75 ? 26.154 18.010 -33.917 1.00 95.69 75 SER A CA 1
ATOM 574 C C . SER A 1 75 ? 26.747 17.563 -35.259 1.00 95.69 75 SER A C 1
ATOM 576 O O . SER A 1 75 ? 26.823 16.371 -35.556 1.00 95.69 75 SER A O 1
ATOM 578 N N . ASP A 1 76 ? 27.246 18.506 -36.062 1.00 93.69 76 ASP A N 1
ATOM 579 C CA . ASP A 1 76 ? 27.966 18.170 -37.299 1.00 93.69 76 ASP A CA 1
ATOM 580 C C . ASP A 1 76 ? 29.212 17.307 -37.042 1.00 93.69 76 ASP A C 1
ATOM 582 O O . ASP A 1 76 ? 29.538 16.430 -37.843 1.00 93.69 76 ASP A O 1
ATOM 586 N N . ALA A 1 77 ? 29.875 17.492 -35.895 1.00 92.19 77 ALA A N 1
ATOM 587 C CA . ALA A 1 77 ? 31.017 16.675 -35.488 1.00 92.19 77 ALA A CA 1
ATOM 588 C C . ALA A 1 77 ? 30.632 15.202 -35.246 1.00 92.19 77 ALA A C 1
ATOM 590 O O . ALA A 1 77 ? 31.449 14.304 -35.448 1.00 92.19 77 ALA A O 1
ATOM 591 N N . ALA A 1 78 ? 29.378 14.919 -34.876 1.00 93.56 78 ALA A N 1
ATOM 592 C CA . ALA A 1 78 ? 28.901 13.550 -34.694 1.00 93.56 78 ALA A CA 1
ATOM 593 C C . ALA A 1 78 ? 28.901 12.744 -36.010 1.00 93.56 78 ALA A C 1
ATOM 595 O O . ALA A 1 78 ? 29.050 11.518 -35.983 1.00 93.56 78 ALA A O 1
ATOM 596 N N . LYS A 1 79 ? 28.803 13.414 -37.171 1.00 93.75 79 LYS A N 1
ATOM 597 C CA . LYS A 1 79 ? 28.826 12.772 -38.500 1.00 93.75 79 LYS A CA 1
ATOM 598 C C . LYS A 1 79 ? 30.151 12.081 -38.803 1.00 93.75 79 LYS A C 1
ATOM 600 O O . LYS A 1 79 ? 30.156 11.063 -39.492 1.00 93.75 79 LYS A O 1
ATOM 605 N N . SER A 1 80 ? 31.260 12.606 -38.286 1.00 89.06 80 SER A N 1
ATOM 606 C CA . SER A 1 80 ? 32.603 12.065 -38.518 1.00 89.06 80 SER A CA 1
ATOM 607 C C . SER A 1 80 ? 33.071 11.098 -37.425 1.00 89.06 80 SER A C 1
ATOM 609 O O . SER A 1 80 ? 34.033 10.364 -37.641 1.00 89.06 80 SER A O 1
ATOM 611 N N . LEU A 1 81 ? 32.372 11.011 -36.285 1.00 89.44 81 LEU A N 1
ATOM 612 C CA . LEU A 1 81 ? 32.763 10.157 -35.156 1.00 89.44 81 LEU A CA 1
ATOM 613 C C . LEU A 1 81 ? 32.598 8.662 -35.463 1.00 89.44 81 LEU A C 1
ATOM 615 O O . LEU A 1 81 ? 31.476 8.161 -35.444 1.00 89.44 81 LEU A O 1
ATOM 619 N N . ASP A 1 82 ? 33.674 7.936 -35.759 1.00 88.94 82 ASP A N 1
ATOM 620 C CA . ASP A 1 82 ? 33.642 6.470 -35.848 1.00 88.94 82 ASP A CA 1
ATOM 621 C C . ASP A 1 82 ? 34.103 5.859 -34.523 1.00 88.94 82 ASP A C 1
ATOM 623 O O . ASP A 1 82 ? 35.294 5.880 -34.205 1.00 88.94 82 ASP A O 1
ATOM 627 N N . ARG A 1 83 ? 33.155 5.300 -33.758 1.00 90.31 83 ARG A N 1
ATOM 628 C CA . ARG A 1 83 ? 33.407 4.691 -32.441 1.00 90.31 83 ARG A CA 1
ATOM 629 C C . ARG A 1 83 ? 34.414 3.539 -32.488 1.00 90.31 83 ARG A C 1
ATOM 631 O O . ARG A 1 83 ? 35.102 3.272 -31.512 1.00 90.31 83 ARG A O 1
ATOM 638 N N . THR A 1 84 ? 34.550 2.858 -33.623 1.00 87.56 84 THR A N 1
ATOM 639 C CA . THR A 1 84 ? 35.479 1.725 -33.749 1.00 87.56 84 THR A CA 1
ATOM 640 C C . THR A 1 84 ? 36.941 2.154 -33.860 1.00 87.56 84 THR A C 1
ATOM 642 O O . THR A 1 84 ? 37.837 1.338 -33.657 1.00 87.56 84 THR A O 1
ATOM 645 N N . LEU A 1 85 ? 37.172 3.437 -34.150 1.00 88.62 85 LEU A N 1
ATOM 646 C CA . LEU A 1 85 ? 38.490 4.065 -34.197 1.00 88.62 85 LEU A CA 1
ATOM 647 C C . LEU A 1 85 ? 38.804 4.857 -32.918 1.00 88.62 85 LEU A C 1
ATOM 649 O O . LEU A 1 85 ? 39.881 5.439 -32.817 1.00 88.62 85 LEU A O 1
ATOM 653 N N . GLN A 1 86 ? 37.880 4.898 -31.950 1.00 88.88 86 GLN A N 1
ATOM 654 C CA . GLN A 1 86 ? 38.075 5.630 -30.699 1.00 88.88 86 GLN A CA 1
ATOM 655 C C . GLN A 1 86 ? 38.735 4.764 -29.615 1.00 88.88 86 GLN A C 1
ATOM 657 O O . GLN A 1 86 ? 38.501 3.552 -29.554 1.00 88.88 86 GLN A O 1
ATOM 662 N N . PRO A 1 87 ? 39.502 5.381 -28.695 1.00 91.88 87 PRO A N 1
ATOM 663 C CA . PRO A 1 87 ? 39.977 4.718 -27.487 1.00 91.88 87 PRO A CA 1
ATOM 664 C C . PRO A 1 87 ? 38.829 4.188 -26.615 1.00 91.88 87 PRO A C 1
ATOM 666 O O . PRO A 1 87 ? 37.749 4.781 -26.555 1.00 91.88 87 PRO A O 1
ATOM 669 N N . ALA A 1 88 ? 39.093 3.118 -25.858 1.00 91.88 88 ALA A N 1
ATOM 670 C CA . ALA A 1 88 ? 38.106 2.480 -24.981 1.00 91.88 88 ALA A CA 1
ATOM 671 C C . ALA A 1 88 ? 37.451 3.460 -23.987 1.00 91.88 88 ALA A C 1
ATOM 673 O O . ALA A 1 88 ? 36.245 3.397 -23.770 1.00 91.88 88 ALA A O 1
ATOM 674 N N . GLU A 1 89 ? 38.215 4.408 -23.438 1.00 94.38 89 GLU A N 1
ATOM 675 C CA . GLU A 1 89 ? 37.693 5.420 -22.510 1.00 94.38 89 GLU A CA 1
ATOM 676 C C . GLU A 1 89 ? 36.682 6.368 -23.180 1.00 94.38 89 GLU A C 1
ATOM 678 O O . GLU A 1 89 ? 35.664 6.724 -22.589 1.00 94.38 89 GLU A O 1
ATOM 683 N N . GLN A 1 90 ? 36.933 6.771 -24.429 1.00 92.81 90 GLN A N 1
ATOM 684 C CA . GLN A 1 90 ? 36.019 7.646 -25.167 1.00 92.81 90 GLN A CA 1
ATOM 685 C C . GLN A 1 90 ? 34.745 6.900 -25.569 1.00 92.81 90 GLN A C 1
ATOM 687 O O . GLN A 1 90 ? 33.652 7.453 -25.455 1.00 92.81 90 GLN A O 1
ATOM 692 N N . ASN A 1 91 ? 34.873 5.626 -25.950 1.00 93.75 91 ASN A N 1
ATOM 693 C CA . ASN A 1 91 ? 33.721 4.758 -26.182 1.00 93.75 91 ASN A CA 1
ATOM 694 C C . ASN A 1 91 ? 32.886 4.564 -24.915 1.00 93.75 91 ASN A C 1
ATOM 696 O O . ASN A 1 91 ? 31.672 4.699 -24.986 1.00 93.75 91 ASN A O 1
ATOM 700 N N . ALA A 1 92 ? 33.511 4.373 -23.751 1.00 95.50 92 ALA A N 1
ATOM 701 C CA . ALA A 1 92 ? 32.787 4.283 -22.485 1.00 95.50 92 ALA A CA 1
ATOM 702 C C . ALA A 1 92 ? 32.018 5.578 -22.155 1.00 95.50 92 ALA A C 1
ATOM 704 O O . ALA A 1 92 ? 30.881 5.521 -21.687 1.00 95.50 92 ALA A O 1
ATOM 705 N N . LYS A 1 93 ? 32.592 6.757 -22.444 1.00 96.38 93 LYS A N 1
ATOM 706 C CA . LYS A 1 93 ? 31.891 8.050 -22.297 1.00 96.38 93 LYS A CA 1
ATOM 707 C C . LYS A 1 93 ? 30.699 8.163 -23.250 1.00 96.38 93 LYS A C 1
ATOM 709 O O . LYS A 1 93 ? 29.632 8.632 -22.847 1.00 96.38 93 LYS A O 1
ATOM 714 N N . LEU A 1 94 ? 30.860 7.721 -24.497 1.00 96.00 94 LEU A N 1
ATOM 715 C CA . LEU A 1 94 ? 29.769 7.665 -25.469 1.00 96.00 94 LEU A CA 1
ATOM 716 C C . LEU A 1 94 ? 28.667 6.696 -25.014 1.00 96.00 94 LEU A C 1
ATOM 718 O O . LEU A 1 94 ? 27.495 7.061 -25.043 1.00 96.00 94 LEU A O 1
ATOM 722 N N . ASP A 1 95 ? 29.030 5.509 -24.529 1.00 96.75 95 ASP A N 1
ATOM 723 C CA . ASP A 1 95 ? 28.090 4.505 -24.026 1.00 96.75 95 ASP A CA 1
ATOM 724 C C . ASP A 1 95 ? 27.303 5.031 -22.821 1.00 96.75 95 ASP A C 1
ATOM 726 O O . ASP A 1 95 ? 26.082 4.873 -22.767 1.00 96.75 95 ASP A O 1
ATOM 730 N N . ALA A 1 96 ? 27.963 5.732 -21.895 1.00 95.19 96 ALA A N 1
ATOM 731 C CA . ALA A 1 96 ? 27.299 6.411 -20.785 1.00 95.19 96 ALA A CA 1
ATOM 732 C C . ALA A 1 96 ? 26.350 7.523 -21.269 1.00 95.19 96 ALA A C 1
ATOM 734 O O . ALA A 1 96 ? 25.222 7.627 -20.786 1.00 95.19 96 ALA A O 1
ATOM 735 N N . THR A 1 97 ? 26.765 8.313 -22.266 1.00 96.38 97 THR A N 1
ATOM 736 C CA . THR A 1 97 ? 25.927 9.365 -22.870 1.00 96.38 97 THR A CA 1
ATOM 737 C C . THR A 1 97 ? 24.670 8.774 -23.508 1.00 96.38 97 THR A C 1
ATOM 739 O O . THR A 1 97 ? 23.566 9.259 -23.270 1.00 96.38 97 THR A O 1
ATOM 742 N N . ILE A 1 98 ? 24.814 7.694 -24.280 1.00 97.06 98 ILE A N 1
ATOM 743 C CA . ILE A 1 98 ? 23.696 6.994 -24.922 1.00 97.06 98 ILE A CA 1
ATOM 744 C C . ILE A 1 98 ? 22.783 6.361 -23.867 1.00 97.06 98 ILE A C 1
ATOM 746 O O . ILE A 1 98 ? 21.566 6.502 -23.951 1.00 97.06 98 ILE A O 1
ATOM 750 N N . SER A 1 99 ? 23.350 5.723 -22.842 1.00 94.50 99 SER A N 1
ATOM 751 C CA . SER A 1 99 ? 22.578 5.084 -21.766 1.00 94.50 99 SER A CA 1
ATOM 752 C C . SER A 1 99 ? 21.757 6.094 -20.961 1.00 94.50 99 SER A C 1
ATOM 754 O O . SER A 1 99 ? 20.635 5.788 -20.569 1.00 94.50 99 SER A O 1
ATOM 756 N N . ALA A 1 100 ? 22.265 7.315 -20.771 1.00 93.88 100 ALA A N 1
ATOM 757 C CA . ALA A 1 100 ? 21.513 8.404 -20.151 1.00 93.88 100 ALA A CA 1
ATOM 758 C C . ALA A 1 100 ? 20.448 9.008 -21.090 1.00 93.88 100 ALA A C 1
ATOM 760 O O . ALA A 1 100 ? 19.409 9.474 -20.624 1.00 93.88 100 ALA A O 1
ATOM 761 N N . PHE A 1 101 ? 20.685 8.993 -22.405 1.00 96.88 101 PHE A N 1
ATOM 762 C CA . PHE A 1 101 ? 19.767 9.537 -23.406 1.00 96.88 101 PHE A CA 1
ATOM 763 C C . PHE A 1 101 ? 18.553 8.636 -23.666 1.00 96.88 101 PHE A C 1
ATOM 765 O O . PHE A 1 101 ? 17.423 9.121 -23.714 1.00 96.88 101 PHE A O 1
ATOM 772 N N . LEU A 1 102 ? 18.769 7.325 -23.837 1.00 97.25 102 LEU A N 1
ATOM 773 C CA . LEU A 1 102 ? 17.739 6.389 -24.301 1.00 97.25 102 LEU A CA 1
ATOM 774 C C . LEU A 1 102 ? 16.453 6.399 -23.453 1.00 97.25 102 LEU A C 1
ATOM 776 O O . LEU A 1 102 ? 15.380 6.473 -24.052 1.00 97.25 102 LEU A O 1
ATOM 780 N N . PRO A 1 103 ? 16.487 6.401 -22.105 1.00 96.25 103 PRO A N 1
ATOM 781 C CA . PRO A 1 103 ? 15.268 6.451 -21.297 1.00 96.25 103 PRO A CA 1
ATOM 782 C C . PRO A 1 103 ? 14.360 7.653 -21.582 1.00 96.25 103 PRO A C 1
ATOM 784 O O . PRO A 1 103 ? 13.141 7.540 -21.459 1.00 96.25 103 PRO A O 1
ATOM 787 N N . LEU A 1 104 ? 14.924 8.794 -22.001 1.00 95.81 104 LEU A N 1
ATOM 788 C CA . LEU A 1 104 ? 14.161 10.005 -22.330 1.00 95.81 104 LEU A CA 1
ATOM 789 C C . LEU A 1 104 ? 13.269 9.826 -23.564 1.00 95.81 104 LEU A C 1
ATOM 791 O O . LEU A 1 104 ? 12.306 10.574 -23.730 1.00 95.81 104 LEU A O 1
ATOM 795 N N . LEU A 1 105 ? 13.574 8.832 -24.404 1.00 97.19 105 LEU A N 1
ATOM 796 C CA . LEU A 1 105 ? 12.794 8.470 -25.586 1.00 97.19 105 LEU A CA 1
ATOM 797 C C . LEU A 1 105 ? 11.544 7.655 -25.232 1.00 97.19 105 LEU A C 1
ATOM 799 O O . LEU A 1 105 ? 10.584 7.649 -25.996 1.00 97.19 105 LEU A O 1
ATOM 803 N N . GLY A 1 106 ? 11.544 6.978 -24.079 1.00 96.31 106 GLY A N 1
ATOM 804 C CA . GLY A 1 106 ? 10.509 6.025 -23.668 1.00 96.31 106 GLY A CA 1
ATOM 805 C C . GLY A 1 106 ? 9.069 6.549 -23.756 1.00 96.31 106 GLY A C 1
ATOM 806 O O . GLY A 1 106 ? 8.237 5.860 -24.346 1.00 96.31 106 GLY A O 1
ATOM 807 N N . PRO A 1 107 ? 8.750 7.757 -23.248 1.00 95.62 107 PRO A N 1
ATOM 808 C CA . PRO A 1 107 ? 7.393 8.305 -23.311 1.00 95.62 107 PRO A CA 1
ATOM 809 C C . PRO A 1 107 ? 6.871 8.551 -24.738 1.00 95.62 107 PRO A C 1
ATOM 811 O O . PRO A 1 107 ? 5.661 8.606 -24.927 1.00 95.62 107 PRO A O 1
ATOM 814 N N . PHE A 1 108 ? 7.772 8.690 -25.716 1.00 96.88 108 PHE A N 1
ATOM 815 C CA . PHE A 1 108 ? 7.478 9.034 -27.112 1.00 96.88 108 PHE A CA 1
ATOM 816 C C . PHE A 1 108 ? 7.977 7.946 -28.074 1.00 96.88 108 PHE A C 1
ATOM 818 O O . PHE A 1 108 ? 8.203 8.211 -29.254 1.00 96.88 108 PHE A O 1
ATOM 825 N N . LEU A 1 109 ? 8.220 6.721 -27.584 1.00 97.31 109 LEU A N 1
ATOM 826 C CA . LEU A 1 109 ? 8.959 5.696 -28.333 1.00 97.31 109 LEU A CA 1
ATOM 827 C C . LEU A 1 109 ? 8.288 5.319 -29.658 1.00 97.31 109 LEU A C 1
ATOM 829 O O . LEU A 1 109 ? 8.967 5.024 -30.642 1.00 97.31 109 LEU A O 1
ATOM 833 N N . LEU A 1 110 ? 6.957 5.336 -29.666 1.00 97.06 110 LEU A N 1
ATOM 834 C CA . LEU A 1 110 ? 6.133 4.968 -30.814 1.00 97.06 110 LEU A CA 1
ATOM 835 C C . LEU A 1 110 ? 5.898 6.144 -31.778 1.00 97.06 110 LEU A C 1
ATOM 837 O O . LEU A 1 110 ? 5.331 5.951 -32.852 1.00 97.06 110 LEU A O 1
ATOM 841 N N . ASP A 1 111 ? 6.353 7.350 -31.430 1.00 97.06 111 ASP A N 1
ATOM 842 C CA . ASP A 1 111 ? 6.150 8.538 -32.250 1.00 97.06 111 ASP A CA 1
ATOM 843 C C . ASP A 1 111 ? 7.199 8.637 -33.366 1.00 97.06 111 ASP A C 1
ATOM 845 O O . ASP A 1 111 ? 8.376 8.290 -33.212 1.00 97.06 111 ASP A O 1
ATOM 849 N N . SER A 1 112 ? 6.782 9.191 -34.509 1.00 96.88 112 SER A N 1
ATOM 850 C CA . SER A 1 112 ? 7.647 9.368 -35.684 1.00 96.88 112 SER A CA 1
ATOM 851 C C . SER A 1 112 ? 8.977 10.097 -35.393 1.00 96.88 112 SER A C 1
ATOM 853 O O . SER A 1 112 ? 10.012 9.614 -35.868 1.00 96.88 112 SER A O 1
ATOM 855 N N . PRO A 1 113 ? 9.023 11.199 -34.605 1.00 97.88 113 PRO A N 1
ATOM 856 C CA . PRO A 1 113 ? 10.277 11.877 -34.262 1.00 97.88 113 PRO A CA 1
ATOM 857 C C . PRO A 1 113 ? 11.306 10.953 -33.603 1.00 97.88 113 PRO A C 1
ATOM 859 O O . PRO A 1 113 ? 12.481 10.965 -33.974 1.00 97.88 113 PRO A O 1
ATOM 862 N N . THR A 1 114 ? 10.860 10.102 -32.678 1.00 98.00 114 THR A N 1
ATOM 863 C CA . THR A 1 114 ? 11.726 9.161 -31.961 1.00 98.00 114 THR A CA 1
ATOM 864 C C . THR A 1 114 ? 12.274 8.087 -32.888 1.00 98.00 114 THR A C 1
ATOM 866 O O . THR A 1 114 ? 13.445 7.726 -32.787 1.00 98.00 114 THR A O 1
ATOM 869 N N . GLY A 1 115 ? 11.477 7.620 -33.853 1.00 98.06 115 GLY A N 1
ATOM 870 C CA . GLY A 1 115 ? 11.958 6.680 -34.861 1.00 98.06 115 GLY A CA 1
ATOM 871 C C . GLY A 1 115 ? 13.103 7.239 -35.710 1.00 98.06 115 GLY A C 1
ATOM 872 O O . GLY A 1 115 ? 14.075 6.529 -35.962 1.00 98.06 115 GLY A O 1
ATOM 873 N N . LYS A 1 116 ? 13.041 8.524 -36.087 1.00 98.44 116 LYS A N 1
ATOM 874 C CA . LYS A 1 116 ? 14.123 9.214 -36.819 1.00 98.44 116 LYS A CA 1
ATOM 875 C C . LYS A 1 116 ? 15.393 9.343 -35.979 1.00 98.44 116 LYS A C 1
ATOM 877 O O . LYS A 1 116 ? 16.492 9.113 -36.478 1.00 98.44 116 LYS A O 1
ATOM 882 N N . VAL A 1 117 ? 15.234 9.675 -34.698 1.00 98.62 117 VAL A N 1
ATOM 883 C CA . VAL A 1 117 ? 16.336 9.719 -33.729 1.00 98.62 117 VAL A CA 1
ATOM 884 C C . VAL A 1 117 ? 17.002 8.347 -33.603 1.00 98.62 117 VAL A C 1
ATOM 886 O O . VAL A 1 117 ? 18.220 8.244 -33.722 1.00 98.62 117 VAL A O 1
ATOM 889 N N . LEU A 1 118 ? 16.217 7.287 -33.413 1.00 98.56 118 LEU A N 1
ATOM 890 C CA . LEU A 1 118 ? 16.733 5.925 -33.289 1.00 98.56 118 LEU A CA 1
ATOM 891 C C . LEU A 1 118 ? 17.433 5.449 -34.562 1.00 98.56 118 LEU A C 1
ATOM 893 O O . LEU A 1 118 ? 18.478 4.813 -34.457 1.00 98.56 118 LEU A O 1
ATOM 897 N N . GLU A 1 119 ? 16.916 5.787 -35.747 1.00 98.25 119 GLU A N 1
ATOM 898 C CA . GLU A 1 119 ? 17.591 5.488 -37.015 1.00 98.25 119 GLU A CA 1
ATOM 899 C C . GLU A 1 119 ? 18.988 6.104 -37.060 1.00 98.25 119 GLU A C 1
ATOM 901 O O . GLU A 1 119 ? 19.954 5.409 -37.373 1.00 98.25 119 GLU A O 1
ATOM 906 N N . TRP A 1 120 ? 19.121 7.380 -36.690 1.00 98.06 120 TRP A N 1
ATOM 907 C CA . TRP A 1 120 ? 20.427 8.029 -36.609 1.00 98.06 120 TRP A CA 1
ATOM 908 C C . TRP A 1 120 ? 21.357 7.313 -35.627 1.00 98.06 120 TRP A C 1
ATOM 910 O O . TRP A 1 120 ? 22.500 7.011 -35.974 1.00 98.06 120 TRP A O 1
ATOM 920 N N . LEU A 1 121 ? 20.872 6.970 -34.430 1.00 98.31 121 LEU A N 1
ATOM 921 C CA . LEU A 1 121 ? 21.701 6.297 -33.431 1.00 98.31 121 LEU A CA 1
ATOM 922 C C . LEU A 1 121 ? 22.144 4.892 -33.865 1.00 98.31 121 LEU A C 1
ATOM 924 O O . LEU A 1 121 ? 23.299 4.515 -33.654 1.00 98.31 121 LEU A O 1
ATOM 928 N N . VAL A 1 122 ? 21.252 4.129 -34.499 1.00 97.69 122 VAL A N 1
ATOM 929 C CA . VAL A 1 122 ? 21.539 2.811 -35.087 1.00 97.69 122 VAL A CA 1
ATOM 930 C C . VAL A 1 122 ? 22.594 2.945 -36.181 1.00 97.69 122 VAL A C 1
ATOM 932 O O . VAL A 1 122 ? 23.603 2.244 -36.165 1.00 97.69 122 VAL A O 1
ATOM 935 N N . ARG A 1 123 ? 22.412 3.888 -37.109 1.00 95.00 123 ARG A N 1
ATOM 936 C CA . ARG A 1 123 ? 23.273 4.016 -38.290 1.00 95.00 123 ARG A CA 1
ATOM 937 C C . ARG A 1 123 ? 24.620 4.672 -38.004 1.00 95.00 123 ARG A C 1
ATOM 939 O O . ARG A 1 123 ? 25.595 4.330 -38.672 1.00 95.00 123 ARG A O 1
ATOM 946 N N . ARG A 1 124 ? 24.692 5.603 -37.047 1.00 94.62 124 ARG A N 1
ATOM 947 C CA . ARG A 1 124 ? 25.925 6.329 -36.708 1.00 94.62 124 ARG A CA 1
ATOM 948 C C . ARG A 1 124 ? 26.690 5.690 -35.559 1.00 94.62 124 ARG A C 1
ATOM 950 O O . ARG A 1 124 ? 27.881 5.429 -35.696 1.00 94.62 124 ARG A O 1
ATOM 957 N N . PHE A 1 125 ? 26.020 5.432 -34.438 1.00 95.75 125 PHE A N 1
ATOM 958 C CA . PHE A 1 125 ? 26.668 4.953 -33.212 1.00 95.75 125 PHE A CA 1
ATOM 959 C C . PHE A 1 125 ? 26.536 3.443 -33.001 1.00 95.75 125 PHE A C 1
ATOM 961 O O . PHE A 1 125 ? 27.103 2.919 -32.039 1.00 95.75 125 PHE A O 1
ATOM 968 N N . ARG A 1 126 ? 25.827 2.738 -33.898 1.00 95.31 126 ARG A N 1
ATOM 969 C CA . ARG A 1 126 ? 25.660 1.275 -33.878 1.00 95.31 126 ARG A CA 1
ATOM 970 C C . ARG A 1 126 ? 25.119 0.777 -32.535 1.00 95.31 126 ARG A C 1
ATOM 972 O O . ARG A 1 126 ? 25.589 -0.213 -31.980 1.00 95.31 126 ARG A O 1
ATOM 979 N N . ILE A 1 127 ? 24.123 1.480 -31.988 1.00 97.56 127 ILE A N 1
ATOM 980 C CA . ILE A 1 127 ? 23.557 1.160 -30.664 1.00 97.56 127 ILE A CA 1
ATOM 981 C C . ILE A 1 127 ? 22.963 -0.253 -30.589 1.00 97.56 127 ILE A C 1
ATOM 983 O O . ILE A 1 127 ? 22.951 -0.856 -29.520 1.00 97.56 127 ILE A O 1
ATOM 987 N N . HIS A 1 128 ? 22.530 -0.806 -31.724 1.00 96.69 128 HIS A N 1
ATOM 988 C CA . HIS A 1 128 ? 22.030 -2.176 -31.863 1.00 96.69 128 HIS A CA 1
ATOM 989 C C . HIS A 1 128 ? 23.124 -3.247 -31.756 1.00 96.69 128 HIS A C 1
ATOM 991 O O . HIS A 1 128 ? 22.802 -4.433 -31.680 1.00 96.69 128 HIS A O 1
ATOM 997 N N . GLU A 1 129 ? 24.394 -2.841 -31.740 1.00 94.25 129 GLU A N 1
ATOM 998 C CA . GLU A 1 129 ? 25.552 -3.723 -31.590 1.00 94.25 129 GLU A CA 1
ATOM 999 C C . GLU A 1 129 ? 26.285 -3.510 -30.269 1.00 94.25 129 GLU A C 1
ATOM 1001 O O . GLU A 1 129 ? 26.713 -4.470 -29.633 1.00 94.25 129 GLU A O 1
ATOM 1006 N N . PHE A 1 130 ? 26.428 -2.254 -29.846 1.00 95.19 130 PHE A N 1
ATOM 1007 C CA . PHE A 1 130 ? 27.264 -1.911 -28.698 1.00 95.19 130 PHE A CA 1
ATOM 1008 C C . PHE A 1 130 ? 26.482 -1.524 -27.439 1.00 95.19 130 PHE A C 1
ATOM 1010 O O . PHE A 1 130 ? 27.027 -1.588 -26.343 1.00 95.19 130 PHE A O 1
ATOM 1017 N N . ASN A 1 131 ? 25.213 -1.131 -27.571 1.00 97.50 131 ASN A N 1
ATOM 1018 C CA . ASN A 1 131 ? 24.372 -0.677 -26.459 1.00 97.50 131 ASN A CA 1
ATOM 1019 C C . ASN A 1 131 ? 23.110 -1.547 -26.341 1.00 97.50 131 ASN A C 1
ATOM 1021 O O . ASN A 1 131 ? 22.041 -1.059 -25.977 1.00 97.50 131 ASN A O 1
ATOM 1025 N N . VAL A 1 132 ? 23.238 -2.839 -26.669 1.00 97.31 132 VAL A N 1
ATOM 1026 C CA . VAL A 1 132 ? 22.121 -3.785 -26.825 1.00 97.31 132 VAL A CA 1
ATOM 1027 C C . VAL A 1 132 ? 21.221 -3.814 -25.589 1.00 97.31 132 VAL A C 1
ATOM 1029 O O . VAL A 1 132 ? 20.010 -3.669 -25.722 1.00 97.31 132 VAL A O 1
ATOM 1032 N N . ASP A 1 133 ? 21.795 -3.917 -24.392 1.00 96.62 133 ASP A N 1
ATOM 1033 C CA . ASP A 1 133 ? 21.030 -4.003 -23.142 1.00 96.62 133 ASP A CA 1
ATOM 1034 C C . ASP A 1 133 ? 20.250 -2.713 -22.840 1.00 96.62 133 ASP A C 1
ATOM 1036 O O . ASP A 1 133 ? 19.103 -2.762 -22.386 1.00 96.62 133 ASP A O 1
ATOM 1040 N N . ALA A 1 134 ? 20.828 -1.548 -23.153 1.00 97.00 134 ALA A N 1
ATOM 1041 C CA . ALA A 1 134 ? 20.159 -0.257 -23.000 1.00 97.00 134 ALA A CA 1
ATOM 1042 C C . ALA A 1 134 ? 19.025 -0.088 -24.027 1.00 97.00 134 ALA A C 1
ATOM 1044 O O . ALA A 1 134 ? 17.945 0.403 -23.695 1.00 97.00 134 ALA A O 1
ATOM 1045 N N . VAL A 1 135 ? 19.237 -0.554 -25.264 1.00 98.31 135 VAL A N 1
ATOM 1046 C CA . VAL A 1 135 ? 18.200 -0.584 -26.303 1.00 98.31 135 VAL A CA 1
ATOM 1047 C C . VAL A 1 135 ? 17.058 -1.510 -25.895 1.00 98.31 135 VAL A C 1
ATOM 1049 O O . VAL A 1 135 ? 15.902 -1.103 -25.953 1.00 98.31 135 VAL A O 1
ATOM 1052 N N . VAL A 1 136 ? 17.348 -2.728 -25.434 1.00 98.06 136 VAL A N 1
ATOM 1053 C CA . VAL A 1 136 ? 16.305 -3.661 -24.988 1.00 98.06 136 VAL A CA 1
ATOM 1054 C C . VAL A 1 136 ? 15.552 -3.097 -23.783 1.00 98.06 136 VAL A C 1
ATOM 1056 O O . VAL A 1 136 ? 14.325 -3.145 -23.780 1.00 98.06 136 VAL A O 1
ATOM 1059 N N . SER A 1 137 ? 16.240 -2.479 -22.819 1.00 97.62 137 SER A N 1
ATOM 1060 C CA . SER A 1 137 ? 15.602 -1.806 -21.676 1.00 97.62 137 SER A CA 1
ATOM 1061 C C . SER A 1 137 ? 14.598 -0.729 -22.104 1.00 97.62 137 SER A C 1
ATOM 1063 O O . SER A 1 137 ? 13.479 -0.700 -21.595 1.00 97.62 137 SER A O 1
ATOM 1065 N N . LEU A 1 138 ? 14.960 0.123 -23.073 1.00 98.06 138 LEU A N 1
ATOM 1066 C CA . LEU A 1 138 ? 14.068 1.154 -23.623 1.00 98.06 138 LEU A CA 1
ATOM 1067 C C . LEU A 1 138 ? 12.806 0.549 -24.256 1.00 98.06 138 LEU A C 1
ATOM 1069 O O . LEU A 1 138 ? 11.705 1.082 -24.131 1.00 98.06 138 LEU A O 1
ATOM 1073 N N . PHE A 1 139 ? 12.984 -0.563 -24.958 1.00 98.31 139 PHE A N 1
ATOM 1074 C CA . PHE A 1 139 ? 11.967 -1.171 -25.801 1.00 98.31 139 PHE A CA 1
ATOM 1075 C C . PHE A 1 139 ? 11.084 -2.193 -25.064 1.00 98.31 139 PHE A C 1
ATOM 1077 O O . PHE A 1 139 ? 9.977 -2.472 -25.524 1.00 98.31 139 PHE A O 1
ATOM 1084 N N . MET A 1 140 ? 11.511 -2.717 -23.910 1.00 97.81 140 MET A N 1
ATOM 1085 C CA . MET A 1 140 ? 10.774 -3.750 -23.171 1.00 97.81 140 MET A CA 1
ATOM 1086 C C . MET A 1 140 ? 9.341 -3.375 -22.762 1.00 97.81 140 MET A C 1
ATOM 1088 O O . MET A 1 140 ? 8.447 -4.202 -22.969 1.00 97.81 140 MET A O 1
ATOM 1092 N N . PRO A 1 141 ? 9.046 -2.151 -22.281 1.00 98.12 141 PRO A N 1
ATOM 1093 C CA . PRO A 1 141 ? 7.663 -1.741 -22.023 1.00 98.12 141 PRO A CA 1
ATOM 1094 C C . PRO A 1 141 ? 6.739 -1.856 -23.247 1.00 98.12 141 PRO A C 1
ATOM 1096 O O . PRO A 1 141 ? 5.524 -1.936 -23.102 1.00 98.12 141 PRO A O 1
ATOM 1099 N N . TYR A 1 142 ? 7.320 -1.936 -24.446 1.00 98.19 142 TYR A N 1
ATOM 1100 C CA . TYR A 1 142 ? 6.648 -2.012 -25.738 1.00 98.19 142 TYR A CA 1
ATOM 1101 C C . TYR A 1 142 ? 6.901 -3.344 -26.471 1.00 98.19 142 TYR A C 1
ATOM 1103 O O . TYR A 1 142 ? 6.758 -3.403 -27.692 1.00 98.19 142 TYR A O 1
ATOM 1111 N N . HIS A 1 143 ? 7.267 -4.412 -25.753 1.00 97.62 143 HIS A N 1
ATOM 1112 C CA . HIS A 1 143 ? 7.669 -5.719 -26.305 1.00 97.62 143 HIS A CA 1
ATOM 1113 C C . HIS A 1 143 ? 6.678 -6.393 -27.274 1.00 97.62 143 HIS A C 1
ATOM 1115 O O . HIS A 1 143 ? 7.090 -7.160 -28.147 1.00 97.62 143 HIS A O 1
ATOM 1121 N N . GLU A 1 144 ? 5.386 -6.078 -27.171 1.00 96.38 144 GLU A N 1
ATOM 1122 C CA . GLU A 1 144 ? 4.346 -6.614 -28.059 1.00 96.38 144 GLU A CA 1
ATOM 1123 C C . GLU A 1 144 ? 4.147 -5.789 -29.345 1.00 96.38 144 GLU A C 1
ATOM 1125 O O . GLU A 1 144 ? 3.388 -6.177 -30.232 1.00 96.38 144 GLU A O 1
ATOM 1130 N N . THR A 1 145 ? 4.828 -4.648 -29.478 1.00 97.50 145 THR A N 1
ATOM 1131 C CA . THR A 1 145 ? 4.640 -3.732 -30.610 1.00 97.50 145 THR A CA 1
ATOM 1132 C C . THR A 1 145 ? 5.495 -4.109 -31.829 1.00 97.50 145 THR A C 1
ATOM 1134 O O . THR A 1 145 ? 6.590 -4.664 -31.686 1.00 97.50 145 THR A O 1
ATOM 1137 N N . PRO A 1 146 ? 5.083 -3.716 -33.052 1.00 96.81 146 PRO A N 1
ATOM 1138 C CA . PRO A 1 146 ? 5.918 -3.856 -34.248 1.00 96.81 146 PRO A CA 1
ATOM 1139 C C . PRO A 1 146 ? 7.268 -3.129 -34.145 1.00 96.81 146 PRO A C 1
ATOM 1141 O O . PRO A 1 146 ? 8.248 -3.556 -34.752 1.00 96.81 146 PRO A O 1
ATOM 1144 N N . HIS A 1 147 ? 7.338 -2.057 -33.350 1.00 97.25 147 HIS A N 1
ATOM 1145 C CA . HIS A 1 147 ? 8.565 -1.307 -33.087 1.00 97.25 147 HIS A CA 1
ATOM 1146 C C . HIS A 1 147 ? 9.616 -2.167 -32.372 1.00 97.25 147 HIS A C 1
ATOM 1148 O O . HIS A 1 147 ? 10.777 -2.187 -32.783 1.00 97.25 147 HIS A O 1
ATOM 1154 N N . PHE A 1 148 ? 9.203 -2.945 -31.364 1.00 98.06 148 PHE A N 1
ATOM 1155 C CA . PHE A 1 148 ? 10.079 -3.912 -30.698 1.00 98.06 148 PHE A CA 1
ATOM 1156 C C . PHE A 1 148 ? 10.585 -4.974 -31.673 1.00 98.06 148 PHE A C 1
ATOM 1158 O O . PHE A 1 148 ? 11.788 -5.207 -31.765 1.00 98.06 148 PHE A O 1
ATOM 1165 N N . VAL A 1 149 ? 9.680 -5.567 -32.461 1.00 97.50 149 VAL A N 1
ATOM 1166 C CA . VAL A 1 149 ? 10.028 -6.586 -33.467 1.00 97.50 149 VAL A CA 1
ATOM 1167 C C . VAL A 1 149 ? 11.052 -6.044 -34.463 1.00 97.50 149 VAL A C 1
ATOM 1169 O O . VAL A 1 149 ? 12.053 -6.703 -34.755 1.00 97.50 149 VAL A O 1
ATOM 1172 N N . LYS A 1 150 ? 10.839 -4.818 -34.955 1.00 97.25 150 LYS A N 1
ATOM 1173 C CA . LYS A 1 150 ? 11.755 -4.161 -35.886 1.00 97.25 150 LYS A CA 1
ATOM 1174 C C . LYS A 1 150 ? 13.128 -3.925 -35.257 1.00 97.25 150 LYS A C 1
ATOM 1176 O O . LYS A 1 150 ? 14.126 -4.244 -35.901 1.00 97.25 150 LYS A O 1
ATOM 1181 N N . MET A 1 151 ? 13.202 -3.450 -34.013 1.00 98.00 151 MET A N 1
ATOM 1182 C CA . MET A 1 151 ? 14.480 -3.279 -33.315 1.00 98.00 151 MET A CA 1
ATOM 1183 C C . MET A 1 151 ? 15.188 -4.625 -33.086 1.00 98.00 151 MET A C 1
ATOM 1185 O O . MET A 1 151 ? 16.347 -4.781 -33.463 1.00 98.00 151 MET A O 1
ATOM 1189 N N . VAL A 1 152 ? 14.487 -5.643 -32.575 1.00 97.38 152 VAL A N 1
ATOM 1190 C CA . VAL A 1 152 ? 15.042 -6.995 -32.363 1.00 97.38 152 VAL A CA 1
ATOM 1191 C C . VAL A 1 152 ? 15.586 -7.601 -33.659 1.00 97.38 152 VAL A C 1
ATOM 1193 O O . VAL A 1 152 ? 16.623 -8.265 -33.635 1.00 97.38 152 VAL A O 1
ATOM 1196 N N . SER A 1 153 ? 14.947 -7.331 -34.804 1.00 95.69 153 SER A N 1
ATOM 1197 C CA . SER A 1 153 ? 15.396 -7.841 -36.108 1.00 95.69 153 SER A CA 1
ATOM 1198 C C . SER A 1 153 ? 16.821 -7.409 -36.482 1.00 95.69 153 SER A C 1
ATOM 1200 O O . SER A 1 153 ? 17.508 -8.131 -37.208 1.00 95.69 153 SER A O 1
ATOM 1202 N N . ILE A 1 154 ? 17.290 -6.273 -35.955 1.0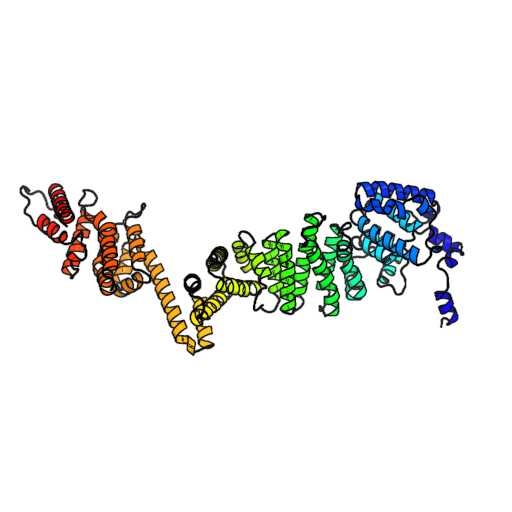0 96.06 154 ILE A N 1
ATOM 1203 C CA . ILE A 1 154 ? 18.621 -5.731 -36.241 1.00 96.06 154 ILE A CA 1
ATOM 1204 C C . ILE A 1 154 ? 19.624 -5.933 -35.098 1.00 96.06 154 ILE A C 1
ATOM 12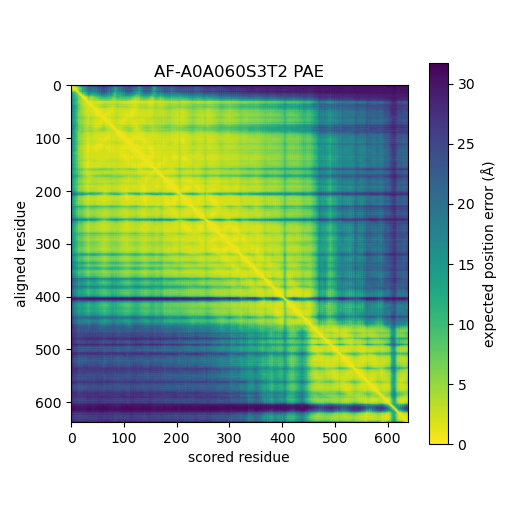06 O O . ILE A 1 154 ? 20.812 -5.838 -35.361 1.00 96.06 154 ILE A O 1
ATOM 1210 N N . LEU A 1 155 ? 19.211 -6.291 -33.875 1.00 96.56 155 LEU A N 1
ATOM 1211 C CA . LEU A 1 155 ? 20.130 -6.450 -32.730 1.00 96.56 155 LEU A CA 1
ATOM 1212 C C . LEU A 1 155 ? 21.220 -7.506 -32.960 1.00 96.56 155 LEU A C 1
ATOM 1214 O O . LEU A 1 155 ? 20.941 -8.607 -33.444 1.00 96.56 155 LEU A O 1
ATOM 1218 N N . HIS A 1 156 ? 22.454 -7.217 -32.547 1.00 94.44 156 HIS A N 1
ATOM 1219 C CA . HIS A 1 156 ? 23.548 -8.194 -32.525 1.00 94.44 156 HIS A CA 1
ATOM 1220 C C . HIS A 1 156 ? 23.634 -8.832 -31.139 1.00 94.44 156 HIS A C 1
ATOM 1222 O O . HIS A 1 156 ? 24.292 -8.332 -30.232 1.00 94.44 156 HIS A O 1
ATOM 1228 N N . ILE A 1 157 ? 22.928 -9.949 -30.971 1.00 94.19 157 ILE A N 1
ATOM 1229 C CA . ILE A 1 157 ? 22.818 -10.643 -29.687 1.00 94.19 157 ILE A CA 1
ATOM 1230 C C . ILE A 1 157 ? 23.949 -11.663 -29.563 1.00 94.19 157 ILE A C 1
ATOM 1232 O O . ILE A 1 157 ? 24.047 -12.597 -30.360 1.00 94.19 157 ILE A O 1
ATOM 1236 N N . GLN A 1 158 ? 24.789 -11.495 -28.545 1.00 91.50 158 GLN A N 1
ATOM 1237 C CA . GLN A 1 158 ? 25.883 -12.420 -28.252 1.00 91.50 158 GLN A CA 1
ATOM 1238 C C . GLN A 1 158 ? 25.351 -13.740 -27.674 1.00 91.50 158 GLN A C 1
ATOM 1240 O O . GLN A 1 158 ? 24.377 -13.749 -26.922 1.00 91.50 158 GLN A O 1
ATOM 1245 N N . ASP A 1 159 ? 26.022 -14.861 -27.961 1.00 87.75 159 ASP A N 1
ATOM 1246 C CA . ASP A 1 159 ? 25.566 -16.192 -27.523 1.00 87.75 159 ASP A CA 1
ATOM 1247 C C . ASP A 1 159 ? 25.480 -16.350 -25.999 1.00 87.75 159 ASP A C 1
ATOM 1249 O O . ASP A 1 159 ? 24.640 -17.098 -25.507 1.00 87.75 159 ASP A O 1
ATOM 1253 N N . ARG A 1 160 ? 26.327 -15.631 -25.252 1.00 89.88 160 ARG A N 1
ATOM 1254 C CA . ARG A 1 160 ? 26.364 -15.648 -23.779 1.00 89.88 160 ARG A CA 1
ATOM 1255 C C . ARG A 1 160 ? 25.480 -14.580 -23.126 1.00 89.88 160 ARG A C 1
ATOM 1257 O O . ARG A 1 160 ? 25.534 -14.416 -21.915 1.00 89.88 160 ARG A O 1
ATOM 1264 N N . SER A 1 161 ? 24.719 -13.821 -23.911 1.00 93.50 161 SER A N 1
ATOM 1265 C CA . SER A 1 161 ? 23.889 -12.734 -23.394 1.00 93.50 161 SER A CA 1
ATOM 1266 C C . SER A 1 161 ? 22.653 -13.260 -22.657 1.00 93.50 161 SER A C 1
ATOM 1268 O O . SER A 1 161 ? 22.026 -14.228 -23.088 1.00 93.50 161 SER A O 1
ATOM 1270 N N . ILE A 1 162 ? 22.236 -12.568 -21.594 1.00 95.31 162 ILE A N 1
ATOM 1271 C CA . ILE A 1 162 ? 21.014 -12.882 -20.833 1.00 95.31 162 ILE A CA 1
ATOM 1272 C C . ILE A 1 162 ? 19.733 -12.755 -21.676 1.00 95.31 162 ILE A C 1
ATOM 1274 O O . ILE A 1 162 ? 18.726 -13.394 -21.387 1.00 95.31 162 ILE A O 1
ATOM 1278 N N . ILE A 1 163 ? 19.781 -11.976 -22.761 1.00 96.38 163 ILE A N 1
ATOM 1279 C CA . ILE A 1 163 ? 18.681 -11.783 -23.717 1.00 96.38 163 ILE A CA 1
ATOM 1280 C C . ILE A 1 163 ? 18.794 -12.703 -24.942 1.00 96.38 163 ILE A C 1
ATOM 1282 O O . ILE A 1 163 ? 18.134 -12.481 -25.958 1.00 96.38 163 ILE A O 1
ATOM 1286 N N . ARG A 1 164 ? 19.617 -13.761 -24.877 1.00 96.06 164 ARG A N 1
ATOM 1287 C CA . ARG A 1 164 ? 19.839 -14.707 -25.985 1.00 96.06 164 ARG A CA 1
ATOM 1288 C C . ARG A 1 164 ? 18.543 -15.281 -26.565 1.00 96.06 164 ARG A C 1
ATOM 1290 O O . ARG A 1 164 ? 18.462 -15.494 -27.776 1.00 96.06 164 ARG A O 1
ATOM 1297 N N . PHE A 1 165 ? 17.522 -15.490 -25.735 1.00 96.06 165 PHE A N 1
ATOM 1298 C CA . PHE A 1 165 ? 16.219 -16.006 -26.165 1.00 96.06 165 PHE A CA 1
ATOM 1299 C C . PHE A 1 165 ? 15.551 -15.134 -27.250 1.00 96.06 165 PHE A C 1
ATOM 1301 O O . PHE A 1 165 ? 14.812 -15.657 -28.089 1.00 96.06 165 PHE A O 1
ATOM 1308 N N . LEU A 1 166 ? 15.861 -13.830 -27.312 1.00 96.75 166 LEU A N 1
ATOM 1309 C CA . LEU A 1 166 ? 15.353 -12.918 -28.344 1.00 96.75 166 LEU A CA 1
ATOM 1310 C C . LEU A 1 166 ? 15.819 -13.290 -29.760 1.00 96.75 166 LEU A C 1
ATOM 1312 O O . LEU A 1 166 ? 15.194 -12.865 -30.731 1.00 96.75 166 LEU A O 1
ATOM 1316 N N . GLN A 1 167 ? 16.843 -14.137 -29.919 1.00 95.31 167 GLN A N 1
ATOM 1317 C CA . GLN A 1 167 ? 17.255 -14.619 -31.239 1.00 95.31 167 GLN A CA 1
ATOM 1318 C C . GLN A 1 167 ? 16.121 -15.345 -31.976 1.00 95.31 167 GLN A C 1
ATOM 1320 O O . GLN A 1 167 ? 15.962 -15.172 -33.184 1.00 95.31 167 GLN A O 1
ATOM 1325 N N . ALA A 1 168 ? 15.305 -16.128 -31.263 1.00 94.19 168 ALA A N 1
ATOM 1326 C CA . ALA A 1 168 ? 14.171 -16.822 -31.870 1.00 94.19 168 ALA A CA 1
ATOM 1327 C C . ALA A 1 168 ? 13.147 -15.825 -32.447 1.00 94.19 168 ALA A C 1
ATOM 1329 O O . ALA A 1 168 ? 12.584 -16.043 -33.523 1.00 94.19 168 ALA A O 1
ATOM 1330 N N . TYR A 1 169 ? 12.963 -14.689 -31.773 1.00 94.81 169 TYR A N 1
ATOM 1331 C CA . TYR A 1 169 ? 12.078 -13.605 -32.198 1.00 94.81 169 TYR A CA 1
ATOM 1332 C C . TYR A 1 169 ? 12.686 -12.785 -33.341 1.00 94.81 169 TYR A C 1
ATOM 1334 O O . TYR A 1 169 ? 11.969 -12.407 -34.266 1.00 94.81 169 TYR A O 1
ATOM 1342 N N . LYS A 1 170 ? 14.016 -12.615 -33.361 1.00 93.94 170 LYS A N 1
ATOM 1343 C CA . LYS A 1 170 ? 14.754 -12.049 -34.502 1.00 93.94 170 LYS A CA 1
ATOM 1344 C C . LYS A 1 170 ? 14.549 -12.869 -35.779 1.00 93.94 170 LYS A C 1
ATOM 1346 O O . LYS A 1 170 ? 14.319 -12.292 -36.836 1.00 93.94 170 LYS A O 1
ATOM 1351 N N . THR A 1 171 ? 14.611 -14.199 -35.699 1.00 90.69 171 THR A N 1
ATOM 1352 C CA . THR A 1 171 ? 14.450 -15.077 -36.873 1.00 90.69 171 THR A CA 1
ATOM 1353 C C . THR A 1 171 ? 12.999 -15.189 -37.336 1.00 90.69 171 THR A C 1
ATOM 1355 O O . THR A 1 171 ? 12.743 -15.232 -38.536 1.00 90.69 171 THR A O 1
ATOM 1358 N N . THR A 1 172 ? 12.045 -15.245 -36.405 1.00 92.25 172 THR A N 1
ATOM 1359 C CA . THR A 1 172 ? 10.620 -15.417 -36.737 1.00 92.25 172 THR A CA 1
ATOM 1360 C C . THR A 1 172 ? 9.900 -14.109 -37.060 1.00 92.25 172 THR A C 1
ATOM 1362 O O . THR A 1 172 ? 8.825 -14.161 -37.652 1.00 92.25 172 THR A O 1
ATOM 1365 N N . ALA A 1 173 ? 10.473 -12.961 -36.679 1.00 90.81 173 ALA A N 1
ATOM 1366 C CA . ALA A 1 173 ? 9.870 -11.633 -36.805 1.00 90.81 173 ALA A CA 1
ATOM 1367 C C . ALA A 1 173 ? 8.461 -11.544 -36.182 1.00 90.81 173 ALA A C 1
ATOM 1369 O O . ALA A 1 173 ? 7.564 -10.895 -36.721 1.00 90.81 173 ALA A O 1
ATOM 1370 N N . LYS A 1 174 ? 8.262 -12.216 -35.042 1.00 92.50 174 LYS A N 1
ATOM 1371 C CA . LYS A 1 174 ? 7.015 -12.193 -34.263 1.00 92.50 174 LYS A CA 1
ATOM 1372 C C . LYS A 1 174 ? 7.172 -11.358 -32.995 1.00 92.50 174 LYS A C 1
ATOM 1374 O O . LYS A 1 174 ? 8.274 -11.238 -32.462 1.00 92.50 174 LYS A O 1
ATOM 1379 N N . ALA A 1 175 ? 6.057 -10.815 -32.509 1.00 93.31 175 ALA A N 1
ATOM 1380 C CA . ALA A 1 175 ? 5.997 -10.109 -31.233 1.00 93.31 175 ALA A CA 1
ATOM 1381 C C . ALA A 1 175 ? 6.347 -11.042 -30.061 1.00 93.31 175 ALA A C 1
ATOM 1383 O O . ALA A 1 175 ? 6.008 -12.229 -30.077 1.00 93.31 175 ALA A O 1
ATOM 1384 N N . LEU A 1 176 ? 7.016 -10.499 -29.042 1.00 95.88 176 LEU A N 1
ATOM 1385 C CA . LEU A 1 176 ? 7.251 -11.202 -27.786 1.00 95.88 176 LEU A CA 1
ATOM 1386 C C . LEU A 1 176 ? 5.999 -11.049 -26.926 1.00 95.88 176 LEU A C 1
ATOM 1388 O O . LEU A 1 176 ? 5.755 -9.968 -26.410 1.00 95.88 176 LEU A O 1
ATOM 1392 N N . HIS A 1 177 ? 5.205 -12.107 -26.783 1.00 95.69 177 HIS A N 1
ATOM 1393 C CA . HIS A 1 177 ? 4.030 -12.077 -25.911 1.00 95.69 177 HIS A CA 1
ATOM 1394 C C . HIS A 1 177 ? 4.431 -12.082 -24.437 1.00 95.69 177 HIS A C 1
ATOM 1396 O O . HIS A 1 177 ? 5.386 -12.761 -24.042 1.00 95.69 177 HIS A O 1
ATOM 1402 N N . ARG A 1 178 ? 3.656 -11.380 -23.608 1.00 96.56 178 ARG A N 1
ATOM 1403 C CA . ARG A 1 178 ? 3.951 -11.220 -22.181 1.00 96.56 178 ARG A CA 1
ATOM 1404 C C . ARG A 1 178 ? 4.120 -12.538 -21.420 1.00 96.56 178 ARG A C 1
ATOM 1406 O O . ARG A 1 178 ? 5.054 -12.676 -20.640 1.00 96.56 178 ARG A O 1
ATOM 1413 N N . ASN A 1 179 ? 3.303 -13.553 -21.693 1.00 96.81 179 ASN A N 1
ATOM 1414 C CA . ASN A 1 179 ? 3.456 -14.870 -21.061 1.00 96.81 179 ASN A CA 1
ATOM 1415 C C . ASN A 1 179 ? 4.814 -15.533 -21.371 1.00 96.81 179 ASN A C 1
ATOM 1417 O O . ASN A 1 179 ? 5.384 -16.201 -20.512 1.00 96.81 179 ASN A O 1
ATOM 1421 N N . MET A 1 180 ? 5.354 -15.339 -22.577 1.00 97.25 180 MET A N 1
ATOM 1422 C CA . MET A 1 180 ? 6.676 -15.844 -22.947 1.00 97.25 180 MET A CA 1
ATOM 1423 C C . MET A 1 180 ? 7.780 -15.069 -22.233 1.00 97.25 180 MET A C 1
ATOM 1425 O O . MET A 1 180 ? 8.736 -15.683 -21.770 1.00 97.25 180 MET A O 1
ATOM 1429 N N . LEU A 1 181 ? 7.625 -13.750 -22.082 1.00 97.75 181 LEU A N 1
ATOM 1430 C CA . LEU A 1 181 ? 8.533 -12.928 -21.281 1.00 97.75 181 LEU A CA 1
ATOM 1431 C C . LEU A 1 181 ? 8.603 -13.430 -19.830 1.00 97.75 181 LEU A C 1
ATOM 1433 O O . LEU A 1 181 ? 9.697 -13.669 -19.322 1.00 97.75 181 LEU A O 1
ATOM 1437 N N . ILE A 1 182 ? 7.450 -13.651 -19.189 1.00 98.25 182 ILE A N 1
ATOM 1438 C CA . ILE A 1 182 ? 7.384 -14.167 -17.812 1.00 98.25 182 ILE A CA 1
ATOM 1439 C C . ILE A 1 182 ? 8.017 -15.559 -17.711 1.00 98.25 182 ILE A C 1
ATOM 1441 O O . ILE A 1 182 ? 8.785 -15.814 -16.785 1.00 98.25 182 ILE A O 1
ATOM 1445 N N . ASN A 1 183 ? 7.765 -16.445 -18.679 1.00 97.62 183 ASN A N 1
ATOM 1446 C CA . ASN A 1 183 ? 8.390 -17.769 -18.707 1.00 97.62 183 ASN A CA 1
ATOM 1447 C C . ASN A 1 183 ? 9.922 -17.688 -18.758 1.00 97.62 183 ASN A C 1
ATOM 1449 O O . ASN A 1 183 ? 10.591 -18.473 -18.092 1.00 97.62 183 ASN A O 1
ATOM 1453 N N . GLU A 1 184 ? 10.487 -16.755 -19.527 1.00 97.50 184 GLU A N 1
ATOM 1454 C CA . GLU A 1 184 ? 11.939 -16.553 -19.570 1.00 97.50 184 GLU A CA 1
ATOM 1455 C C . GLU A 1 184 ? 12.479 -15.953 -18.268 1.00 97.50 184 GLU A C 1
ATOM 1457 O O . GLU A 1 184 ? 13.533 -16.380 -17.797 1.00 97.50 184 GLU A O 1
ATOM 1462 N N . MET A 1 185 ? 11.741 -15.044 -17.624 1.00 97.69 185 MET A N 1
ATOM 1463 C CA . MET A 1 185 ? 12.112 -14.535 -16.298 1.00 97.69 185 MET A CA 1
ATOM 1464 C C . MET A 1 185 ? 12.149 -15.651 -15.247 1.00 97.69 185 MET A C 1
ATOM 1466 O O . MET A 1 185 ? 13.085 -15.713 -14.458 1.00 97.69 185 MET A O 1
ATOM 1470 N N . VAL A 1 186 ? 11.177 -16.572 -15.252 1.00 96.81 186 VAL A N 1
ATOM 1471 C CA . VAL A 1 186 ? 11.155 -17.723 -14.325 1.00 96.81 186 VAL A CA 1
ATOM 1472 C C . VAL A 1 186 ? 12.325 -18.680 -14.579 1.00 96.81 186 VAL A C 1
ATOM 1474 O O . VAL A 1 186 ? 12.830 -19.296 -13.644 1.00 96.81 186 VAL A O 1
ATOM 1477 N N . LYS A 1 187 ? 12.790 -18.800 -15.828 1.00 95.94 187 LYS A N 1
ATOM 1478 C CA . LYS A 1 187 ? 13.948 -19.638 -16.180 1.00 95.94 187 LYS A CA 1
ATOM 1479 C C . LYS A 1 187 ? 15.292 -18.999 -15.828 1.00 95.94 187 LYS A C 1
ATOM 1481 O O . LYS A 1 187 ? 16.243 -19.729 -15.561 1.00 95.94 187 LYS A O 1
ATOM 1486 N N . SER A 1 188 ? 15.397 -17.670 -15.881 1.00 96.00 188 SER A N 1
ATOM 1487 C CA . SER A 1 188 ? 16.655 -16.938 -15.712 1.00 96.00 188 SER A CA 1
ATOM 1488 C C . SER A 1 188 ? 16.505 -15.782 -14.729 1.00 96.00 188 SER A C 1
ATOM 1490 O O 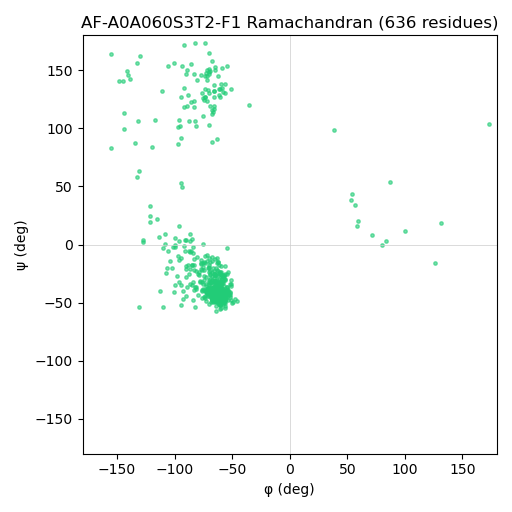. SER A 1 188 ? 15.975 -14.721 -15.061 1.00 96.00 188 SER A O 1
ATOM 1492 N N . LEU A 1 189 ? 17.063 -15.960 -13.528 1.00 95.94 189 LEU A N 1
ATOM 1493 C CA . LEU A 1 189 ? 17.075 -14.932 -12.485 1.00 95.94 189 LEU A CA 1
ATOM 1494 C C . LEU A 1 189 ? 17.814 -13.658 -12.924 1.00 95.94 189 LEU A C 1
ATOM 1496 O O . LEU A 1 189 ? 17.421 -12.555 -12.553 1.00 95.94 189 LEU A O 1
ATOM 1500 N N . GLU A 1 190 ? 18.878 -13.789 -13.720 1.00 96.88 190 GLU A N 1
ATOM 1501 C CA . GLU A 1 190 ? 19.616 -12.638 -14.253 1.00 96.88 190 GLU A CA 1
ATOM 1502 C C . GLU A 1 190 ? 18.753 -11.819 -15.213 1.00 96.88 190 GLU A C 1
ATOM 1504 O O . GLU A 1 190 ? 18.747 -10.590 -15.144 1.00 96.88 190 GLU A O 1
ATOM 1509 N N . PHE A 1 191 ? 17.975 -12.493 -16.063 1.00 97.81 191 PHE A N 1
ATOM 1510 C CA . PHE A 1 191 ? 17.038 -11.816 -16.947 1.00 97.81 191 PHE A CA 1
ATOM 1511 C C . PHE A 1 191 ? 15.861 -11.210 -16.172 1.00 97.81 191 PHE A C 1
ATOM 1513 O O . PHE A 1 191 ? 15.469 -10.079 -16.454 1.00 97.81 191 PHE A O 1
ATOM 1520 N N . ALA A 1 192 ? 15.350 -11.901 -15.147 1.00 97.88 192 ALA A N 1
ATOM 1521 C CA . ALA A 1 192 ? 14.357 -11.329 -14.242 1.00 97.88 192 ALA A CA 1
ATOM 1522 C C . ALA A 1 192 ? 14.877 -10.033 -13.604 1.00 97.88 192 ALA A C 1
ATOM 1524 O O . ALA A 1 192 ? 14.207 -9.008 -13.692 1.00 97.88 192 ALA A O 1
ATOM 1525 N N . ARG A 1 193 ? 16.107 -10.046 -13.067 1.00 98.00 193 ARG A N 1
ATOM 1526 C CA . ARG A 1 193 ? 16.765 -8.860 -12.499 1.00 98.00 193 ARG A CA 1
ATOM 1527 C C . ARG A 1 193 ? 16.905 -7.738 -13.516 1.00 98.00 193 ARG A C 1
ATOM 1529 O O . ARG A 1 193 ? 16.619 -6.592 -13.186 1.00 98.00 193 ARG A O 1
ATOM 1536 N N . PHE A 1 194 ? 17.315 -8.059 -14.741 1.00 98.12 194 PHE A N 1
ATOM 1537 C CA . PHE A 1 194 ? 17.391 -7.083 -15.822 1.00 98.12 194 PHE A CA 1
ATOM 1538 C C . PHE A 1 194 ? 16.034 -6.405 -16.049 1.00 98.12 194 PHE A C 1
ATOM 1540 O O . PHE A 1 194 ? 15.942 -5.186 -15.927 1.00 98.12 194 PHE A O 1
ATOM 1547 N N . VAL A 1 195 ? 14.965 -7.178 -16.267 1.00 98.31 195 VAL A N 1
ATOM 1548 C CA . VAL A 1 195 ? 13.620 -6.641 -16.532 1.00 98.31 195 VAL A CA 1
ATOM 1549 C C . VAL A 1 195 ? 13.078 -5.817 -15.360 1.00 98.31 195 VAL A C 1
ATOM 1551 O O . VAL A 1 195 ? 12.565 -4.718 -15.569 1.00 98.31 195 VAL A O 1
ATOM 1554 N N . THR A 1 196 ? 13.207 -6.305 -14.125 1.00 97.75 196 THR A N 1
ATOM 1555 C CA . THR A 1 196 ? 12.668 -5.620 -12.939 1.00 97.75 196 THR A CA 1
ATOM 1556 C C . THR A 1 196 ? 13.489 -4.395 -12.533 1.00 97.75 196 THR A C 1
ATOM 1558 O O . THR A 1 196 ? 13.018 -3.577 -11.750 1.00 97.75 196 THR A O 1
ATOM 1561 N N . SER A 1 197 ? 14.711 -4.246 -13.049 1.00 97.00 197 SER A N 1
ATOM 1562 C CA . SER A 1 197 ? 15.577 -3.093 -12.764 1.00 97.00 197 SER A CA 1
ATOM 1563 C C . SER A 1 197 ? 15.291 -1.867 -13.638 1.00 97.00 197 SER A C 1
ATOM 1565 O O . SER A 1 197 ? 15.739 -0.772 -13.304 1.00 97.00 197 SER A O 1
ATOM 1567 N N . ILE A 1 198 ? 14.506 -2.011 -14.716 1.00 97.31 198 ILE A N 1
ATOM 1568 C CA . ILE A 1 198 ? 14.294 -0.938 -15.703 1.00 97.31 198 ILE A CA 1
ATOM 1569 C C . ILE A 1 198 ? 13.660 0.303 -15.060 1.00 97.31 198 ILE A C 1
ATOM 1571 O O . ILE A 1 198 ? 14.189 1.403 -15.213 1.00 97.31 198 ILE A O 1
ATOM 1575 N N . LEU A 1 199 ? 12.547 0.161 -14.327 1.00 96.62 199 LEU A N 1
ATOM 1576 C CA . LEU A 1 199 ? 11.919 1.311 -13.663 1.00 96.62 199 LEU A CA 1
ATOM 1577 C C . LEU A 1 199 ? 12.823 1.918 -12.570 1.00 96.62 199 LEU A C 1
ATOM 1579 O O . LEU A 1 199 ? 13.027 3.133 -12.620 1.00 96.62 199 LEU A O 1
ATOM 1583 N N . PRO A 1 200 ? 13.397 1.138 -11.628 1.00 95.12 200 PRO A N 1
ATOM 1584 C CA . PRO A 1 200 ? 14.352 1.669 -10.654 1.00 95.12 200 PRO A CA 1
ATOM 1585 C C . PRO A 1 200 ? 15.506 2.465 -11.281 1.00 95.12 200 PRO A C 1
ATOM 1587 O O . PRO A 1 200 ? 15.769 3.590 -10.860 1.00 95.12 200 PRO A O 1
ATOM 1590 N N . ALA A 1 201 ? 16.115 1.960 -12.359 1.00 93.25 201 ALA A N 1
ATOM 1591 C CA . ALA A 1 201 ? 17.194 2.659 -13.055 1.00 93.25 201 ALA A CA 1
ATOM 1592 C C . ALA A 1 201 ? 16.742 4.021 -13.614 1.00 93.25 201 ALA A C 1
ATOM 1594 O O . ALA A 1 201 ? 17.429 5.031 -13.452 1.00 93.25 201 ALA A O 1
ATOM 1595 N N . VAL A 1 202 ? 15.553 4.090 -14.224 1.00 92.44 202 VAL A N 1
ATOM 1596 C CA . VAL A 1 202 ? 14.987 5.358 -14.722 1.00 92.44 202 VAL A CA 1
ATOM 1597 C C . VAL A 1 202 ? 14.736 6.353 -13.584 1.00 92.44 202 VAL A C 1
ATOM 1599 O O . VAL A 1 202 ? 14.943 7.558 -13.753 1.00 92.44 202 VAL A O 1
ATOM 1602 N N . LEU A 1 203 ? 14.320 5.866 -12.416 1.00 89.25 203 LEU A N 1
ATOM 1603 C CA . LEU A 1 203 ? 14.082 6.694 -11.236 1.00 89.25 203 LEU A CA 1
ATOM 1604 C C . LEU A 1 203 ? 15.380 7.275 -10.664 1.00 89.25 203 LEU A C 1
ATOM 1606 O O . LEU A 1 203 ? 15.410 8.467 -10.344 1.00 89.25 203 LEU A O 1
ATOM 1610 N N . SER A 1 204 ? 16.462 6.490 -10.620 1.00 83.88 204 SER A N 1
ATOM 1611 C CA . SER A 1 204 ? 17.791 6.954 -10.193 1.00 83.88 204 SER A CA 1
ATOM 1612 C C . SER A 1 204 ? 18.332 8.095 -11.065 1.00 83.88 204 SER A C 1
ATOM 1614 O O . SER A 1 204 ? 19.062 8.959 -10.579 1.00 83.88 204 SER A O 1
ATOM 1616 N N . HIS A 1 205 ? 17.927 8.168 -12.336 1.00 78.56 205 HIS A N 1
ATOM 1617 C CA . HIS A 1 205 ? 18.307 9.230 -13.271 1.00 78.56 205 HIS A CA 1
ATOM 1618 C C . HIS A 1 205 ? 17.272 10.368 -13.333 1.00 78.56 205 HIS A C 1
ATOM 1620 O O . HIS A 1 205 ? 16.812 10.767 -14.403 1.00 78.56 205 HIS A O 1
ATOM 1626 N N . HIS A 1 206 ? 16.920 10.925 -12.169 1.00 72.75 206 HIS A N 1
ATOM 1627 C CA . HIS A 1 206 ? 16.028 12.090 -12.028 1.00 72.75 206 HIS A CA 1
ATOM 1628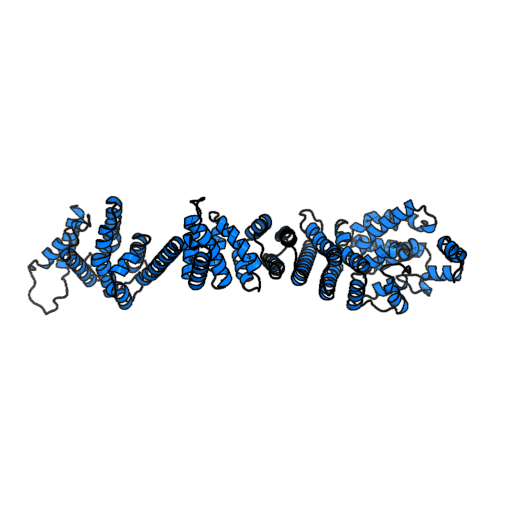 C C . HIS A 1 206 ? 14.618 11.885 -12.613 1.00 72.75 206 HIS A C 1
ATOM 1630 O O . HIS A 1 206 ? 13.917 12.858 -12.891 1.00 72.75 206 HIS A O 1
ATOM 1636 N N . SER A 1 207 ? 14.188 10.629 -12.796 1.00 80.50 207 SER A N 1
ATOM 1637 C CA . SER A 1 207 ? 12.849 10.259 -13.285 1.00 80.50 207 SER A CA 1
ATOM 1638 C C . SER A 1 207 ? 12.473 10.828 -14.666 1.00 80.50 207 SER A C 1
ATOM 1640 O O . SER A 1 207 ? 11.306 10.804 -15.050 1.00 80.50 207 SER A O 1
ATOM 1642 N N . ALA A 1 208 ? 13.436 11.319 -15.454 1.00 77.88 208 ALA A N 1
ATOM 1643 C CA . ALA A 1 208 ? 13.153 12.058 -16.688 1.00 77.88 208 ALA A CA 1
ATOM 1644 C C . ALA A 1 208 ? 12.562 11.188 -17.822 1.00 77.88 208 ALA A C 1
ATOM 1646 O O . ALA A 1 208 ? 11.869 11.705 -18.698 1.00 77.88 208 ALA A O 1
ATOM 1647 N N . GLY A 1 209 ? 12.791 9.870 -17.787 1.00 88.25 209 GLY A N 1
ATOM 1648 C CA . GLY A 1 209 ? 12.209 8.883 -18.712 1.00 88.25 209 GLY A CA 1
ATOM 1649 C C . GLY A 1 209 ? 10.950 8.177 -18.190 1.00 88.25 209 GLY A C 1
ATOM 1650 O O . GLY A 1 209 ? 10.438 7.262 -18.836 1.00 88.25 209 GLY A O 1
ATOM 1651 N N . MET A 1 210 ? 10.456 8.549 -17.005 1.00 93.38 210 MET A N 1
ATOM 1652 C CA . MET A 1 210 ? 9.322 7.881 -16.367 1.00 93.38 210 MET A CA 1
ATOM 1653 C C . MET A 1 210 ? 8.015 8.170 -17.114 1.00 93.38 210 MET A C 1
ATOM 1655 O O . MET A 1 210 ? 7.679 9.319 -17.398 1.00 93.38 210 MET A O 1
ATOM 1659 N N . HIS A 1 211 ? 7.254 7.119 -17.417 1.00 95.31 211 HIS A N 1
ATOM 1660 C CA . HIS A 1 211 ? 5.985 7.210 -18.135 1.00 95.31 211 HIS A CA 1
ATOM 1661 C C . HIS A 1 211 ? 5.076 6.019 -17.827 1.00 95.31 211 HIS A C 1
ATOM 1663 O O . HIS A 1 211 ? 5.518 4.984 -17.331 1.00 95.31 211 HIS A O 1
ATOM 1669 N N . ARG A 1 212 ? 3.794 6.163 -18.165 1.00 96.81 212 ARG A N 1
ATOM 1670 C CA . ARG A 1 212 ? 2.737 5.209 -17.816 1.00 96.81 212 ARG A CA 1
ATOM 1671 C C . ARG A 1 212 ? 2.969 3.794 -18.349 1.00 96.81 212 ARG A C 1
ATOM 1673 O O . ARG A 1 212 ? 2.733 2.842 -17.617 1.00 96.81 212 ARG A O 1
ATOM 1680 N N . ALA A 1 213 ? 3.451 3.646 -19.588 1.00 97.62 213 ALA A N 1
ATOM 1681 C CA . ALA A 1 213 ? 3.709 2.324 -20.168 1.00 97.62 213 ALA A CA 1
ATOM 1682 C C . ALA A 1 213 ? 4.800 1.566 -19.396 1.00 97.62 213 ALA A C 1
ATOM 1684 O O . ALA A 1 213 ? 4.614 0.393 -19.091 1.00 97.62 213 ALA A O 1
ATOM 1685 N N . LEU A 1 214 ? 5.882 2.243 -18.996 1.00 98.12 214 LEU A N 1
ATOM 1686 C CA . LEU A 1 214 ? 6.917 1.663 -18.139 1.00 98.12 214 LEU A CA 1
ATOM 1687 C C . LEU A 1 214 ? 6.384 1.271 -16.754 1.00 98.12 214 LEU A C 1
ATOM 1689 O O . LEU A 1 214 ? 6.691 0.179 -16.288 1.00 98.12 214 LEU A O 1
ATOM 1693 N N . ILE A 1 215 ? 5.578 2.120 -16.108 1.00 98.19 215 ILE A N 1
ATOM 1694 C CA . ILE A 1 215 ? 4.999 1.815 -14.785 1.00 98.19 215 ILE A CA 1
ATOM 1695 C C . ILE A 1 215 ? 4.066 0.603 -14.885 1.00 98.19 215 ILE A C 1
ATOM 1697 O O . ILE A 1 215 ? 4.208 -0.353 -14.127 1.00 98.19 215 ILE A O 1
ATOM 1701 N N . ALA A 1 216 ? 3.159 0.603 -15.866 1.00 98.12 216 ALA A N 1
ATOM 1702 C CA . ALA A 1 216 ? 2.227 -0.496 -16.098 1.00 98.12 216 ALA A CA 1
ATOM 1703 C C . ALA A 1 216 ? 2.951 -1.804 -16.451 1.00 98.12 216 ALA A C 1
ATOM 1705 O O . ALA A 1 216 ? 2.581 -2.865 -15.946 1.00 98.12 216 ALA A O 1
ATOM 1706 N N . PHE A 1 217 ? 3.998 -1.731 -17.280 1.00 98.56 217 PHE A N 1
ATOM 1707 C CA . PHE A 1 217 ? 4.865 -2.864 -17.588 1.00 98.56 217 PHE A CA 1
ATOM 1708 C C . PHE A 1 217 ? 5.538 -3.400 -16.323 1.00 98.56 217 PHE A C 1
ATOM 1710 O O . PHE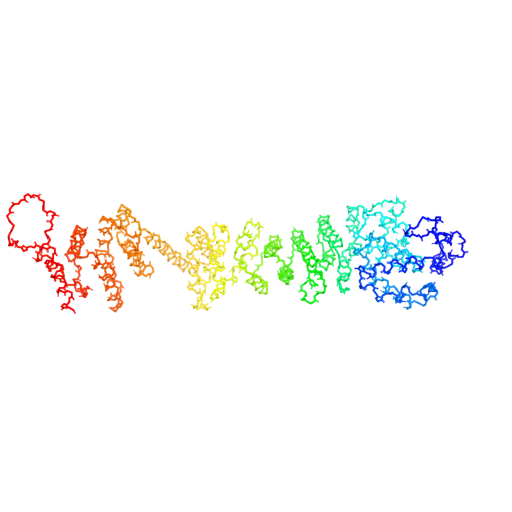 A 1 217 ? 5.421 -4.586 -16.043 1.00 98.56 217 PHE A O 1
ATOM 1717 N N . HIS A 1 218 ? 6.177 -2.535 -15.532 1.00 98.50 218 HIS A N 1
ATOM 1718 C CA . HIS A 1 218 ? 6.884 -2.913 -14.308 1.00 98.50 218 HIS A CA 1
ATOM 1719 C C . HIS A 1 218 ? 5.959 -3.583 -13.292 1.00 98.50 218 HIS A C 1
ATOM 1721 O O . HIS A 1 218 ? 6.204 -4.715 -12.881 1.00 98.50 218 HIS A O 1
ATOM 1727 N N . THR A 1 219 ? 4.853 -2.926 -12.932 1.00 98.44 219 THR A N 1
ATOM 1728 C CA . THR A 1 219 ? 3.864 -3.471 -11.992 1.00 98.44 219 THR A CA 1
ATOM 1729 C C . THR A 1 219 ? 3.274 -4.775 -12.507 1.00 98.44 219 THR A C 1
ATOM 1731 O O . THR A 1 219 ? 3.210 -5.763 -11.779 1.00 98.44 219 THR A O 1
ATOM 1734 N N . GLY A 1 220 ? 2.860 -4.795 -13.772 1.00 98.38 220 GLY A N 1
ATOM 1735 C CA . GLY A 1 220 ? 2.242 -5.965 -14.362 1.00 98.38 220 GLY A CA 1
ATOM 1736 C C . GLY A 1 220 ? 3.191 -7.163 -14.427 1.00 98.38 220 GLY A C 1
ATOM 1737 O O . GLY A 1 220 ? 2.791 -8.285 -14.110 1.00 98.38 220 GLY A O 1
ATOM 1738 N N . VAL A 1 221 ? 4.432 -6.950 -14.862 1.00 98.38 221 VAL A N 1
ATOM 1739 C CA . VAL A 1 221 ? 5.437 -8.012 -14.955 1.00 98.38 221 VAL A CA 1
ATOM 1740 C C . VAL A 1 221 ? 5.790 -8.541 -13.571 1.00 98.38 221 VAL A C 1
ATOM 1742 O O . VAL A 1 221 ? 5.858 -9.754 -13.403 1.00 98.38 221 VAL A O 1
ATOM 1745 N N . LEU A 1 222 ? 5.946 -7.671 -12.568 1.00 98.38 222 LEU A N 1
ATOM 1746 C CA . LEU A 1 222 ? 6.197 -8.103 -11.194 1.00 98.38 222 LEU A CA 1
ATOM 1747 C C . LEU A 1 222 ? 5.067 -8.980 -10.655 1.00 98.38 222 LEU A C 1
ATOM 1749 O O . LEU A 1 222 ? 5.344 -10.053 -10.130 1.00 98.38 222 LEU A O 1
ATOM 1753 N N . LEU A 1 223 ? 3.806 -8.566 -10.811 1.00 98.50 223 LEU A N 1
ATOM 1754 C CA . LEU A 1 223 ? 2.658 -9.339 -10.327 1.00 98.50 223 LEU A CA 1
ATOM 1755 C C . LEU A 1 223 ? 2.570 -10.718 -10.989 1.00 98.50 223 LEU A C 1
ATOM 1757 O O . LEU A 1 223 ? 2.369 -11.720 -10.303 1.00 98.50 223 LEU A O 1
ATOM 1761 N N . GLU A 1 224 ? 2.758 -10.791 -12.307 1.00 98.31 224 GLU A N 1
ATOM 1762 C CA . GLU A 1 224 ? 2.721 -12.064 -13.033 1.00 98.31 224 GLU A CA 1
ATOM 1763 C C . GLU A 1 224 ? 3.933 -12.944 -12.734 1.00 98.31 224 GLU A C 1
ATOM 1765 O O . GLU A 1 224 ? 3.782 -14.154 -12.593 1.00 98.31 224 GLU A O 1
ATOM 1770 N N . TYR A 1 225 ? 5.121 -12.361 -12.581 1.00 98.19 225 TYR A N 1
ATOM 1771 C CA . TYR A 1 225 ? 6.321 -13.093 -12.191 1.00 98.19 225 TYR A CA 1
ATOM 1772 C C . TYR A 1 225 ? 6.208 -13.639 -10.762 1.00 98.19 225 TYR A C 1
ATOM 1774 O O . TYR A 1 225 ? 6.495 -14.815 -10.530 1.00 98.19 225 TYR A O 1
ATOM 1782 N N . ILE A 1 226 ? 5.703 -12.836 -9.816 1.00 97.94 226 ILE A N 1
ATOM 1783 C CA . ILE A 1 226 ? 5.354 -13.294 -8.466 1.00 97.94 226 ILE A CA 1
ATOM 1784 C C . ILE A 1 226 ? 4.351 -14.441 -8.567 1.00 97.94 226 ILE A C 1
ATOM 1786 O O . ILE A 1 226 ? 4.586 -15.484 -7.968 1.00 97.94 226 ILE A O 1
ATOM 1790 N N . ALA A 1 227 ? 3.271 -14.307 -9.343 1.00 97.25 227 ALA A N 1
ATOM 1791 C CA . ALA A 1 227 ? 2.247 -15.342 -9.496 1.00 97.25 227 ALA A CA 1
ATOM 1792 C C . ALA A 1 227 ? 2.780 -16.640 -10.134 1.00 97.25 227 ALA A C 1
ATOM 1794 O O . ALA A 1 227 ? 2.457 -17.723 -9.646 1.00 97.25 227 ALA A O 1
ATOM 1795 N N . ALA A 1 228 ? 3.632 -16.544 -11.155 1.00 96.75 228 ALA A N 1
ATOM 1796 C CA . ALA A 1 228 ? 4.213 -17.684 -11.865 1.00 96.75 228 ALA A CA 1
ATOM 1797 C C . ALA A 1 228 ? 5.317 -18.402 -11.068 1.00 96.75 228 ALA A C 1
ATOM 1799 O O . ALA A 1 228 ? 5.531 -19.601 -11.249 1.00 96.75 228 ALA A O 1
ATOM 1800 N N . SER A 1 229 ? 6.007 -17.696 -10.169 1.00 94.38 229 SER A N 1
ATOM 1801 C CA . SER A 1 229 ? 7.061 -18.279 -9.330 1.00 94.38 229 SER A CA 1
ATOM 1802 C C . SER A 1 229 ? 6.465 -19.303 -8.361 1.00 94.38 229 SER A C 1
ATOM 1804 O O . SER A 1 229 ? 5.473 -19.017 -7.703 1.00 94.38 229 SER A O 1
ATOM 1806 N N . ARG A 1 230 ? 7.033 -20.505 -8.220 1.00 89.75 230 ARG A N 1
ATOM 1807 C CA . ARG A 1 230 ? 6.472 -21.517 -7.297 1.00 89.75 230 ARG A CA 1
ATOM 1808 C C . ARG A 1 230 ? 6.640 -21.116 -5.829 1.00 89.75 230 ARG A C 1
ATOM 1810 O O . ARG A 1 230 ? 5.718 -21.270 -5.035 1.00 89.75 230 ARG A O 1
ATOM 1817 N N . THR A 1 231 ? 7.812 -20.593 -5.498 1.00 90.12 231 THR A N 1
ATOM 1818 C CA . THR A 1 231 ? 8.211 -20.095 -4.178 1.00 90.12 231 THR A CA 1
ATOM 1819 C C . THR A 1 231 ? 9.049 -18.840 -4.373 1.00 90.12 231 THR A C 1
ATOM 1821 O O . THR A 1 231 ? 9.746 -18.728 -5.381 1.00 90.12 231 THR A O 1
ATOM 1824 N N . LEU A 1 232 ? 8.999 -17.912 -3.420 1.00 94.62 232 LEU A N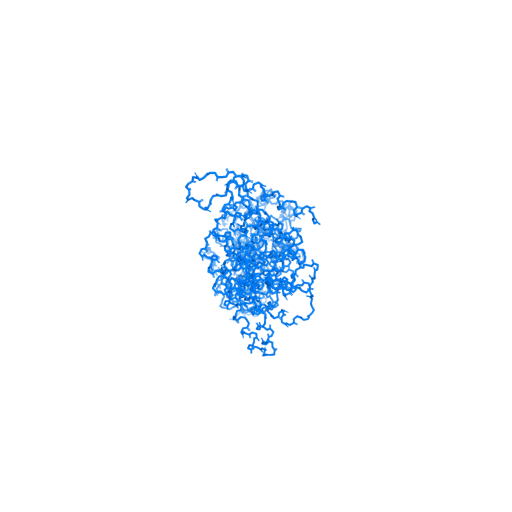 1
ATOM 1825 C CA . LEU A 1 232 ? 9.875 -16.741 -3.409 1.00 94.62 232 LEU A CA 1
ATOM 1826 C C . LEU A 1 232 ? 11.057 -17.030 -2.477 1.00 94.62 232 LEU A C 1
ATOM 1828 O O . LEU A 1 232 ? 10.987 -16.762 -1.280 1.00 94.62 232 LEU A O 1
ATOM 1832 N N . ASP A 1 233 ? 12.099 -17.656 -3.022 1.00 93.31 233 ASP A N 1
ATOM 1833 C CA . ASP A 1 233 ? 13.337 -17.939 -2.290 1.00 93.31 233 ASP A CA 1
ATOM 1834 C C . ASP A 1 233 ? 14.183 -16.669 -2.082 1.00 93.31 233 ASP A C 1
ATOM 1836 O O . ASP A 1 233 ? 13.877 -15.601 -2.617 1.00 93.31 233 ASP A O 1
ATOM 1840 N N . GLU A 1 234 ? 15.264 -16.770 -1.305 1.00 93.19 234 GLU A N 1
ATOM 1841 C CA . GLU A 1 234 ? 16.137 -15.629 -0.988 1.00 93.19 234 GLU A CA 1
ATOM 1842 C C . GLU A 1 234 ? 16.666 -14.924 -2.246 1.00 93.19 234 GLU A C 1
ATOM 1844 O O . GLU A 1 234 ? 16.686 -13.695 -2.314 1.00 93.19 234 GLU A O 1
ATOM 1849 N N . ASN A 1 235 ? 17.021 -15.694 -3.277 1.00 94.12 235 ASN A N 1
ATOM 1850 C CA . ASN A 1 235 ? 17.525 -15.175 -4.546 1.00 94.12 235 ASN A CA 1
ATOM 1851 C C . ASN A 1 235 ? 16.462 -14.377 -5.312 1.00 94.12 235 ASN A C 1
ATOM 1853 O O . ASN A 1 235 ? 16.743 -13.294 -5.831 1.00 94.12 235 ASN A O 1
ATOM 1857 N N . THR A 1 236 ? 15.234 -14.892 -5.367 1.00 95.12 236 THR A N 1
ATOM 1858 C CA . THR A 1 236 ? 14.097 -14.212 -5.994 1.00 95.12 236 THR A CA 1
ATOM 1859 C C . THR A 1 236 ? 13.722 -12.958 -5.210 1.00 95.12 236 THR A C 1
ATOM 1861 O O . THR A 1 236 ? 13.502 -11.899 -5.799 1.00 95.12 236 THR A O 1
ATOM 1864 N N . MET A 1 237 ? 13.721 -13.032 -3.877 1.00 95.50 237 MET A N 1
ATOM 1865 C CA . MET A 1 237 ? 13.457 -11.887 -3.004 1.00 95.50 237 MET A CA 1
ATOM 1866 C C . MET A 1 237 ? 14.523 -10.793 -3.144 1.00 95.50 237 MET A C 1
ATOM 1868 O O . MET A 1 237 ? 14.174 -9.613 -3.159 1.00 95.50 237 MET A O 1
ATOM 1872 N N . ALA A 1 238 ? 15.794 -11.159 -3.338 1.00 95.06 238 ALA A N 1
ATOM 1873 C CA . ALA A 1 238 ? 16.881 -10.216 -3.607 1.00 95.06 238 ALA A CA 1
ATOM 1874 C C . ALA A 1 238 ? 16.716 -9.456 -4.938 1.00 95.06 238 ALA A C 1
ATOM 1876 O O . ALA A 1 238 ? 17.304 -8.392 -5.113 1.00 95.06 238 ALA A O 1
ATOM 1877 N N . VAL A 1 239 ? 15.915 -9.978 -5.874 1.00 95.81 239 VAL A N 1
ATOM 1878 C CA . VAL A 1 239 ? 15.539 -9.284 -7.115 1.00 95.81 239 VAL A CA 1
ATOM 1879 C C . VAL A 1 239 ? 14.265 -8.457 -6.931 1.00 95.81 239 VAL A C 1
ATOM 1881 O O . VAL A 1 239 ? 14.206 -7.306 -7.360 1.00 95.81 239 VAL A O 1
ATOM 1884 N N . LEU A 1 240 ? 13.250 -9.025 -6.276 1.00 96.81 240 LEU A N 1
ATOM 1885 C CA . LEU A 1 240 ? 11.937 -8.400 -6.124 1.00 96.81 240 LEU A CA 1
ATOM 1886 C C . LEU A 1 240 ? 11.938 -7.208 -5.165 1.00 96.81 240 LEU A C 1
ATOM 1888 O O . LEU A 1 240 ? 11.337 -6.183 -5.477 1.00 96.81 240 LEU A O 1
ATOM 1892 N N . LEU A 1 241 ? 12.588 -7.320 -4.003 1.00 95.25 241 LEU A N 1
ATOM 1893 C CA . LEU A 1 241 ? 12.512 -6.276 -2.978 1.00 95.25 241 LEU A CA 1
ATOM 1894 C C . LEU A 1 241 ? 13.089 -4.937 -3.460 1.00 95.25 241 LEU A C 1
ATOM 1896 O O . LEU A 1 241 ? 12.371 -3.945 -3.337 1.00 95.25 241 LEU A O 1
ATOM 1900 N N . PRO A 1 242 ? 14.293 -4.864 -4.067 1.00 95.75 242 PRO A N 1
ATOM 1901 C CA . PRO A 1 242 ? 14.789 -3.606 -4.628 1.00 95.75 242 PRO A CA 1
ATOM 1902 C C . PRO A 1 242 ? 13.869 -3.057 -5.724 1.00 95.75 242 PRO A C 1
ATOM 1904 O O . PRO A 1 242 ? 13.506 -1.883 -5.703 1.00 95.75 242 PRO A O 1
ATOM 1907 N N . ALA A 1 243 ? 13.386 -3.928 -6.618 1.00 97.25 243 ALA A N 1
ATOM 1908 C CA . ALA A 1 243 ? 12.495 -3.547 -7.713 1.00 97.25 243 ALA A CA 1
ATOM 1909 C C . ALA A 1 243 ? 11.162 -2.935 -7.249 1.00 97.25 243 ALA A C 1
ATOM 1911 O O . ALA A 1 243 ? 10.530 -2.190 -7.999 1.00 97.25 243 ALA A O 1
ATOM 1912 N N . VAL A 1 244 ? 10.720 -3.246 -6.030 1.00 97.44 244 VAL A N 1
ATOM 1913 C CA . VAL A 1 244 ? 9.461 -2.759 -5.457 1.00 97.44 244 VAL A CA 1
ATOM 1914 C C . VAL A 1 244 ? 9.678 -1.591 -4.490 1.00 97.44 244 VAL A C 1
ATOM 1916 O O . VAL A 1 244 ? 8.908 -0.626 -4.519 1.00 97.44 244 VAL A O 1
ATOM 1919 N N . LEU A 1 245 ? 10.720 -1.651 -3.655 1.00 96.44 245 LEU A N 1
ATOM 1920 C CA . LEU A 1 245 ? 10.990 -0.664 -2.606 1.00 96.44 245 LEU A CA 1
ATOM 1921 C C . LEU A 1 245 ? 11.714 0.583 -3.121 1.00 96.44 245 LEU A C 1
ATOM 1923 O O . LEU A 1 245 ? 11.386 1.676 -2.669 1.00 96.44 245 LEU A O 1
ATOM 1927 N N . GLU A 1 246 ? 12.645 0.474 -4.074 1.00 94.81 246 GLU A N 1
ATOM 1928 C CA . GLU A 1 246 ? 13.344 1.654 -4.612 1.00 94.81 246 GLU A CA 1
ATOM 1929 C C . GLU A 1 246 ? 12.388 2.645 -5.301 1.00 94.81 246 GLU A C 1
ATOM 1931 O O . GLU A 1 246 ? 12.512 3.857 -5.062 1.00 94.81 246 GLU A O 1
ATOM 1936 N N . PRO A 1 247 ? 11.385 2.192 -6.091 1.00 94.19 247 PRO A N 1
ATOM 1937 C CA . PRO A 1 247 ? 10.373 3.100 -6.610 1.00 94.19 247 PRO A CA 1
ATOM 1938 C C . PRO A 1 247 ? 9.570 3.809 -5.525 1.00 94.19 247 PRO A C 1
ATOM 1940 O O . PRO A 1 247 ? 9.312 5.008 -5.637 1.00 94.19 247 PRO A O 1
ATOM 1943 N N . LEU A 1 248 ? 9.232 3.093 -4.451 1.00 94.25 248 LEU A N 1
ATOM 1944 C CA . LEU A 1 248 ? 8.472 3.632 -3.329 1.00 94.25 248 LEU A CA 1
ATOM 1945 C C . LEU A 1 248 ? 9.283 4.682 -2.552 1.00 94.25 248 LEU A C 1
ATOM 1947 O O . LEU A 1 248 ? 8.804 5.788 -2.319 1.00 94.25 248 LEU A O 1
ATOM 1951 N N . GLN A 1 249 ? 10.549 4.385 -2.253 1.00 92.12 249 GLN A N 1
ATOM 1952 C CA . GLN A 1 249 ? 11.489 5.307 -1.604 1.00 92.12 249 GLN A CA 1
ATOM 1953 C C . GLN A 1 249 ? 11.785 6.546 -2.451 1.00 92.12 249 GLN A C 1
ATOM 1955 O O . GLN A 1 249 ? 12.015 7.633 -1.926 1.00 92.12 249 GLN A O 1
ATOM 1960 N N . THR A 1 250 ? 11.817 6.410 -3.777 1.00 90.44 250 THR A N 1
ATOM 1961 C CA . THR A 1 250 ? 11.991 7.572 -4.657 1.00 90.44 250 THR A CA 1
ATOM 1962 C C . THR A 1 250 ? 10.733 8.434 -4.673 1.00 90.44 250 THR A C 1
ATOM 1964 O O . THR A 1 250 ? 10.833 9.661 -4.670 1.00 90.44 250 THR A O 1
ATOM 1967 N N . ALA A 1 251 ? 9.555 7.808 -4.651 1.00 90.12 251 ALA A N 1
ATOM 1968 C CA . ALA A 1 251 ? 8.279 8.506 -4.648 1.00 90.12 251 ALA A CA 1
ATOM 1969 C C . ALA A 1 251 ? 7.957 9.193 -3.307 1.00 90.12 251 ALA A C 1
ATOM 1971 O O . ALA A 1 251 ? 7.277 10.220 -3.317 1.00 90.12 251 ALA A O 1
ATOM 1972 N N . SER A 1 252 ? 8.463 8.693 -2.173 1.00 89.12 252 SER A N 1
ATOM 1973 C CA . SER A 1 252 ? 8.258 9.323 -0.857 1.00 89.12 252 SER A CA 1
ATOM 1974 C C . SER A 1 252 ? 8.992 10.661 -0.700 1.00 89.12 252 SER A C 1
ATOM 1976 O O . SER A 1 252 ? 8.537 11.531 0.039 1.00 89.12 252 SER A O 1
ATOM 1978 N N . LYS A 1 253 ? 10.087 10.887 -1.440 1.00 88.62 253 LYS A N 1
ATOM 1979 C CA . LYS A 1 253 ? 10.866 12.137 -1.376 1.00 88.62 253 LYS A CA 1
ATOM 1980 C C . LYS A 1 253 ? 10.001 13.357 -1.726 1.00 88.62 253 LYS A C 1
ATOM 1982 O O . LYS A 1 253 ? 9.265 13.356 -2.718 1.00 88.62 253 LYS A O 1
ATOM 1987 N N . ALA A 1 254 ? 10.115 14.421 -0.929 1.00 71.06 254 ALA A N 1
ATOM 1988 C CA . ALA A 1 254 ? 9.323 15.643 -1.094 1.00 71.06 254 ALA A CA 1
ATOM 1989 C C . ALA A 1 254 ? 9.649 16.396 -2.404 1.00 71.06 254 ALA A C 1
ATOM 1991 O O . ALA A 1 254 ? 8.743 16.833 -3.111 1.00 71.06 254 ALA A O 1
ATOM 1992 N N . GLU A 1 255 ? 10.929 16.479 -2.778 1.00 71.56 255 GLU A N 1
ATOM 1993 C CA . GLU A 1 255 ? 11.440 17.320 -3.876 1.00 71.56 255 GLU A CA 1
ATOM 1994 C C . GLU A 1 255 ? 11.537 16.597 -5.236 1.00 71.56 255 GLU A C 1
ATOM 1996 O O . GLU A 1 255 ? 12.561 16.633 -5.919 1.00 71.56 255 GLU A O 1
ATOM 2001 N N . THR A 1 256 ? 10.477 15.911 -5.664 1.00 74.56 256 THR A N 1
ATOM 2002 C CA . THR A 1 256 ? 10.466 15.247 -6.981 1.00 74.56 256 THR A CA 1
ATOM 2003 C C . THR A 1 256 ? 9.833 16.130 -8.059 1.00 74.56 256 THR A C 1
ATOM 2005 O O . THR A 1 256 ? 8.706 16.598 -7.923 1.00 74.56 256 THR A O 1
ATOM 2008 N N . LYS A 1 257 ? 10.551 16.336 -9.174 1.00 79.06 257 LYS A N 1
ATOM 2009 C CA . LYS A 1 257 ? 10.068 17.074 -10.364 1.00 79.06 257 LYS A CA 1
ATOM 2010 C C . LYS A 1 257 ? 9.070 16.266 -11.213 1.00 79.06 257 LYS A C 1
ATOM 2012 O O . LYS A 1 257 ? 8.622 16.728 -12.261 1.00 79.06 257 LYS A O 1
ATOM 2017 N N . THR A 1 258 ? 8.750 15.046 -10.790 1.00 85.31 258 THR A N 1
ATOM 2018 C CA . THR A 1 258 ? 7.885 14.116 -11.521 1.00 85.31 258 THR A CA 1
ATOM 2019 C C . THR A 1 258 ? 6.416 14.504 -11.382 1.00 85.31 258 THR A C 1
ATOM 2021 O O . THR A 1 258 ? 5.974 14.967 -10.333 1.00 85.31 258 THR A O 1
ATOM 2024 N N . LYS A 1 259 ? 5.626 14.270 -12.437 1.00 89.44 259 LYS A N 1
ATOM 2025 C CA . LYS A 1 259 ? 4.176 14.513 -12.424 1.00 89.44 259 LYS A CA 1
ATOM 2026 C C . LYS A 1 259 ? 3.502 13.727 -11.278 1.00 89.44 259 LYS A C 1
ATOM 2028 O O . LYS A 1 259 ? 3.695 12.510 -11.223 1.00 89.44 259 LYS A O 1
ATOM 2033 N N . PRO A 1 260 ? 2.655 14.359 -10.436 1.00 91.38 260 PRO A N 1
ATOM 2034 C CA . PRO A 1 260 ? 2.004 13.696 -9.300 1.00 91.38 260 PRO A CA 1
ATOM 2035 C C . PRO A 1 260 ? 1.244 12.416 -9.663 1.00 91.38 260 PRO A C 1
ATOM 2037 O O . PRO A 1 260 ? 1.348 11.424 -8.951 1.00 91.38 260 PRO A O 1
ATOM 2040 N N . ALA A 1 261 ? 0.553 12.406 -10.808 1.00 93.31 261 ALA A N 1
ATOM 2041 C CA . ALA A 1 261 ? -0.185 11.234 -11.278 1.00 93.31 261 ALA A CA 1
ATOM 2042 C C . ALA A 1 261 ? 0.723 10.015 -11.529 1.00 93.31 261 ALA A C 1
ATOM 2044 O O . ALA A 1 261 ? 0.376 8.905 -11.144 1.00 93.31 261 ALA A O 1
ATOM 2045 N N . LEU A 1 262 ? 1.908 10.216 -12.120 1.00 94.12 262 LEU A N 1
ATOM 2046 C CA . LEU A 1 262 ? 2.849 9.118 -12.366 1.00 94.12 262 LEU A CA 1
ATOM 2047 C C . LEU A 1 262 ? 3.444 8.596 -11.052 1.00 94.12 262 LEU A C 1
ATOM 2049 O O . LEU A 1 262 ? 3.628 7.395 -10.899 1.00 94.12 262 LEU A O 1
ATOM 2053 N N . LEU A 1 263 ? 3.719 9.484 -10.090 1.00 93.31 263 LEU A N 1
ATOM 2054 C CA . LEU A 1 263 ? 4.185 9.078 -8.760 1.00 93.31 263 LEU A CA 1
ATOM 2055 C C . LEU A 1 263 ? 3.137 8.234 -8.043 1.00 93.31 263 LEU A C 1
ATOM 2057 O O . LEU A 1 263 ? 3.474 7.192 -7.490 1.00 93.31 263 LEU A O 1
ATOM 2061 N N . GLN A 1 264 ? 1.873 8.659 -8.088 1.00 95.50 264 GLN A N 1
ATOM 2062 C CA . GLN A 1 264 ? 0.771 7.905 -7.506 1.00 95.50 264 GLN A CA 1
ATOM 2063 C C . GLN A 1 264 ? 0.632 6.523 -8.160 1.00 95.50 264 GLN A C 1
ATOM 2065 O O . GLN A 1 264 ? 0.524 5.531 -7.446 1.00 95.50 264 GLN A O 1
ATOM 2070 N N . GLU A 1 265 ? 0.692 6.428 -9.494 1.00 96.06 265 GLU A N 1
ATOM 2071 C CA . GLU A 1 265 ? 0.653 5.137 -10.199 1.00 96.06 265 GLU A CA 1
ATOM 2072 C C . GLU A 1 265 ? 1.828 4.225 -9.802 1.00 96.06 265 GLU A C 1
ATOM 2074 O O . GLU A 1 265 ? 1.616 3.039 -9.555 1.00 96.06 265 GLU A O 1
ATOM 2079 N N . THR A 1 266 ? 3.043 4.767 -9.655 1.00 96.38 266 THR A N 1
ATOM 2080 C CA . THR A 1 266 ? 4.206 4.007 -9.164 1.00 96.38 266 THR A CA 1
ATOM 2081 C C . THR A 1 266 ? 4.015 3.512 -7.731 1.00 96.38 266 THR A C 1
ATOM 2083 O O . THR A 1 266 ? 4.278 2.342 -7.461 1.00 96.38 266 THR A O 1
ATOM 2086 N N . ILE A 1 267 ? 3.528 4.363 -6.821 1.00 97.50 267 ILE A N 1
ATOM 2087 C CA . ILE A 1 267 ? 3.272 3.989 -5.419 1.00 97.50 267 ILE A CA 1
ATOM 2088 C C . ILE A 1 267 ? 2.254 2.851 -5.355 1.00 97.50 267 ILE A C 1
ATOM 2090 O O . ILE A 1 267 ? 2.506 1.833 -4.713 1.00 97.50 267 ILE A O 1
ATOM 2094 N N . LEU A 1 268 ? 1.129 2.990 -6.061 1.00 98.12 268 LEU A N 1
ATOM 2095 C CA . LEU A 1 268 ? 0.086 1.964 -6.093 1.00 98.12 268 LEU A CA 1
ATOM 2096 C C . LEU A 1 268 ? 0.589 0.667 -6.739 1.00 98.12 268 LEU A C 1
ATOM 2098 O O . LEU A 1 268 ? 0.250 -0.421 -6.276 1.00 98.12 268 LEU A O 1
ATOM 2102 N N . GLY A 1 269 ? 1.442 0.767 -7.760 1.00 98.12 269 GLY A N 1
ATOM 2103 C CA . GLY A 1 269 ? 2.119 -0.380 -8.352 1.00 98.12 269 GLY A CA 1
ATOM 2104 C C . GLY A 1 269 ? 3.007 -1.131 -7.357 1.00 98.12 269 GLY A C 1
ATOM 2105 O O . GLY A 1 269 ? 2.929 -2.358 -7.267 1.00 98.12 269 GLY A O 1
ATOM 2106 N N . SER A 1 270 ? 3.803 -0.406 -6.565 1.00 98.38 270 SER A N 1
ATOM 2107 C CA . SER A 1 270 ? 4.612 -0.989 -5.489 1.00 98.38 270 SER A CA 1
ATOM 2108 C C . SER A 1 270 ? 3.750 -1.584 -4.371 1.00 98.38 270 SER A C 1
ATOM 2110 O O . SER A 1 270 ? 4.054 -2.675 -3.898 1.00 98.38 270 SER A O 1
ATOM 2112 N N . TYR A 1 271 ? 2.651 -0.932 -3.979 1.00 98.44 271 TYR A N 1
ATOM 2113 C CA . TYR A 1 271 ? 1.708 -1.456 -2.980 1.00 98.44 271 TYR A CA 1
ATOM 2114 C C . TYR A 1 271 ? 1.114 -2.804 -3.400 1.00 98.44 271 TYR A C 1
ATOM 2116 O O . TYR A 1 271 ? 1.095 -3.744 -2.604 1.00 98.44 271 TYR A O 1
ATOM 2124 N N . LEU A 1 272 ? 0.683 -2.924 -4.661 1.00 98.44 272 LEU A N 1
ATOM 2125 C CA . LEU A 1 272 ? 0.169 -4.180 -5.212 1.00 98.44 272 LEU A CA 1
ATOM 2126 C C . LEU A 1 272 ? 1.231 -5.285 -5.187 1.00 98.44 272 LEU A C 1
ATOM 2128 O O . LEU A 1 272 ? 0.939 -6.407 -4.777 1.00 98.44 272 LEU A O 1
ATOM 2132 N N . ALA A 1 273 ? 2.464 -4.973 -5.595 1.00 98.31 273 ALA A N 1
ATOM 2133 C CA . ALA A 1 273 ? 3.555 -5.942 -5.591 1.00 98.31 273 ALA A CA 1
ATOM 2134 C C . ALA A 1 273 ? 3.940 -6.383 -4.166 1.00 98.31 273 ALA A C 1
ATOM 2136 O O . ALA A 1 273 ? 4.134 -7.575 -3.941 1.00 98.31 273 ALA A O 1
ATOM 2137 N N . LEU A 1 274 ? 3.987 -5.464 -3.192 1.00 98.25 274 LEU A N 1
ATOM 2138 C CA . LEU A 1 274 ? 4.237 -5.793 -1.781 1.00 98.25 274 LEU A CA 1
ATOM 2139 C C . LEU A 1 274 ? 3.146 -6.700 -1.212 1.00 98.25 274 LEU A C 1
ATOM 2141 O O . LEU A 1 274 ? 3.466 -7.714 -0.600 1.00 98.25 274 LEU A O 1
ATOM 2145 N N . ALA A 1 275 ? 1.872 -6.387 -1.462 1.00 97.75 275 ALA A N 1
ATOM 2146 C CA . ALA A 1 275 ? 0.763 -7.241 -1.044 1.00 97.75 275 ALA A CA 1
ATOM 2147 C C . ALA A 1 275 ? 0.857 -8.644 -1.674 1.00 97.75 275 ALA A C 1
ATOM 2149 O O . ALA A 1 275 ? 0.678 -9.643 -0.979 1.00 97.75 275 ALA A O 1
ATOM 2150 N N . ALA A 1 276 ? 1.201 -8.738 -2.964 1.00 97.94 276 ALA A N 1
ATOM 2151 C CA . ALA A 1 276 ? 1.384 -10.019 -3.649 1.00 97.94 276 ALA A CA 1
ATOM 2152 C C . ALA A 1 276 ? 2.563 -10.832 -3.083 1.00 97.94 276 ALA A C 1
ATOM 2154 O O . ALA A 1 276 ? 2.444 -12.046 -2.918 1.00 97.94 276 ALA A O 1
ATOM 2155 N N . ILE A 1 277 ? 3.680 -10.176 -2.744 1.00 97.81 277 ILE A N 1
ATOM 2156 C CA . ILE A 1 277 ? 4.813 -10.810 -2.052 1.00 97.81 277 ILE A CA 1
ATOM 2157 C C . ILE A 1 277 ? 4.351 -11.343 -0.693 1.00 97.81 277 ILE A C 1
ATOM 2159 O O . ILE A 1 277 ? 4.527 -12.528 -0.419 1.00 97.81 277 ILE A O 1
ATOM 2163 N N . SER A 1 278 ? 3.702 -10.511 0.126 1.00 96.62 278 SER A N 1
ATOM 2164 C CA . SER A 1 278 ? 3.215 -10.896 1.455 1.00 96.62 278 SER A CA 1
ATOM 2165 C C . SER A 1 278 ? 2.209 -12.048 1.418 1.00 96.62 278 SER A C 1
ATOM 2167 O O . SER A 1 278 ? 2.178 -12.864 2.327 1.00 96.62 278 SER A O 1
ATOM 2169 N N . GLN A 1 279 ? 1.387 -12.170 0.379 1.00 94.75 279 GLN A N 1
ATOM 2170 C CA . GLN A 1 279 ? 0.477 -13.315 0.254 1.00 94.75 279 GLN A CA 1
ATOM 2171 C C . GLN A 1 279 ? 1.187 -14.614 -0.139 1.00 94.75 279 GLN A C 1
ATOM 2173 O O . GLN A 1 279 ? 0.651 -15.699 0.081 1.00 94.75 279 GLN A O 1
ATOM 2178 N N . LYS A 1 280 ? 2.374 -14.518 -0.745 1.00 95.81 280 LYS A N 1
ATOM 2179 C CA . LYS A 1 280 ? 3.088 -15.662 -1.315 1.00 95.81 280 LYS A CA 1
ATOM 2180 C C . LYS A 1 280 ? 4.237 -16.171 -0.453 1.00 95.81 280 LYS A C 1
ATOM 2182 O O . LYS A 1 280 ? 4.672 -17.307 -0.638 1.00 95.81 280 LYS A O 1
ATOM 2187 N N . THR A 1 281 ? 4.738 -15.350 0.462 1.00 94.50 281 THR A N 1
ATOM 2188 C CA . THR A 1 281 ? 5.823 -15.721 1.369 1.00 94.50 281 THR A CA 1
ATOM 2189 C C . THR A 1 281 ? 5.596 -15.173 2.774 1.00 94.50 281 THR A C 1
ATOM 2191 O O . THR A 1 281 ? 5.065 -14.074 2.952 1.00 94.50 281 THR A O 1
ATOM 2194 N N . ASN A 1 282 ? 6.032 -15.938 3.774 1.00 93.88 282 ASN A N 1
ATOM 2195 C CA . ASN A 1 282 ? 6.082 -15.478 5.157 1.00 93.88 282 ASN A CA 1
ATOM 2196 C C . ASN A 1 282 ? 7.367 -14.680 5.364 1.00 93.88 282 ASN A C 1
ATOM 2198 O O . ASN A 1 282 ? 8.477 -15.188 5.203 1.00 93.88 282 ASN A O 1
ATOM 2202 N N . LEU A 1 283 ? 7.201 -13.409 5.701 1.00 94.38 283 LEU A N 1
ATOM 2203 C CA . LEU A 1 283 ? 8.270 -12.461 5.945 1.00 94.38 283 LEU A CA 1
ATOM 2204 C C . LEU A 1 283 ? 8.598 -12.435 7.436 1.00 94.38 283 LEU A C 1
ATOM 2206 O O . LEU A 1 283 ? 7.752 -12.676 8.294 1.00 94.38 283 LEU A O 1
ATOM 2210 N N . THR A 1 284 ? 9.838 -12.080 7.764 1.00 94.12 284 THR A N 1
ATOM 2211 C CA . THR A 1 284 ? 10.200 -11.837 9.164 1.00 94.12 284 THR A CA 1
ATOM 2212 C C . THR A 1 284 ? 9.446 -10.620 9.701 1.00 94.12 284 THR A C 1
ATOM 2214 O O . THR A 1 284 ? 9.193 -9.661 8.969 1.00 94.12 284 THR A O 1
ATOM 2217 N N . THR A 1 285 ? 9.150 -10.597 11.001 1.00 93.75 285 THR A N 1
ATOM 2218 C CA . THR A 1 285 ? 8.477 -9.458 11.657 1.00 93.75 285 THR A CA 1
ATOM 2219 C C . THR A 1 285 ? 9.202 -8.129 11.423 1.00 93.75 285 THR A C 1
ATOM 2221 O O . THR A 1 285 ? 8.562 -7.105 11.188 1.00 93.75 285 THR A O 1
ATOM 2224 N N . LYS A 1 286 ? 10.543 -8.148 11.395 1.00 93.50 286 LYS A N 1
ATOM 2225 C CA . LYS A 1 286 ? 11.374 -6.985 11.041 1.00 93.50 286 LYS A CA 1
ATOM 2226 C C . LYS A 1 286 ? 11.137 -6.520 9.603 1.00 93.50 286 LYS A C 1
ATOM 2228 O O . LYS A 1 286 ? 10.985 -5.325 9.380 1.00 93.50 286 LYS A O 1
ATOM 2233 N N . ALA A 1 287 ? 11.079 -7.446 8.644 1.00 94.69 287 ALA A N 1
ATOM 2234 C CA . ALA A 1 287 ? 10.817 -7.112 7.246 1.00 94.69 287 ALA A CA 1
ATOM 2235 C C . ALA A 1 287 ? 9.407 -6.538 7.057 1.00 94.69 287 ALA A C 1
ATOM 2237 O O . ALA A 1 287 ? 9.263 -5.518 6.387 1.00 94.69 287 ALA A O 1
ATOM 2238 N N . VAL A 1 288 ? 8.387 -7.128 7.696 1.00 96.69 288 VAL A N 1
ATOM 2239 C CA . VAL A 1 288 ? 7.019 -6.582 7.685 1.00 96.69 288 VAL A CA 1
ATOM 2240 C C . VAL A 1 288 ? 7.020 -5.160 8.241 1.00 96.69 288 VAL A C 1
ATOM 2242 O O . VAL A 1 288 ? 6.554 -4.253 7.563 1.00 96.69 288 VAL A O 1
ATOM 2245 N N . ALA A 1 289 ? 7.615 -4.931 9.415 1.00 95.56 289 ALA A N 1
ATOM 2246 C CA . ALA A 1 289 ? 7.714 -3.601 10.012 1.00 95.56 289 ALA A CA 1
ATOM 2247 C C . ALA A 1 289 ? 8.379 -2.574 9.074 1.00 95.56 289 ALA A C 1
ATOM 2249 O O . ALA A 1 289 ? 7.837 -1.487 8.882 1.00 95.56 289 ALA A O 1
ATOM 2250 N N . SER A 1 290 ? 9.508 -2.921 8.445 1.00 96.19 290 SER A N 1
ATOM 2251 C CA . SER A 1 290 ? 10.182 -2.048 7.472 1.00 96.19 290 SER A CA 1
ATOM 2252 C C . SER A 1 290 ? 9.326 -1.757 6.237 1.00 96.19 290 SER A C 1
ATOM 2254 O O . SER A 1 290 ? 9.326 -0.630 5.747 1.00 96.19 290 SER A O 1
ATOM 2256 N N . ILE A 1 291 ? 8.573 -2.746 5.746 1.00 97.38 291 ILE A N 1
ATOM 2257 C CA . ILE A 1 291 ? 7.646 -2.568 4.623 1.00 97.38 291 ILE A CA 1
ATOM 2258 C C . ILE A 1 291 ? 6.496 -1.632 5.011 1.00 97.38 291 ILE A C 1
ATOM 2260 O O . ILE A 1 291 ? 6.161 -0.747 4.228 1.00 97.38 291 ILE A O 1
ATOM 2264 N N . LEU A 1 292 ? 5.915 -1.784 6.208 1.00 97.88 292 LEU A N 1
ATOM 2265 C CA . LEU A 1 292 ? 4.842 -0.898 6.674 1.00 97.88 292 LEU A CA 1
ATOM 2266 C C . LEU A 1 292 ? 5.313 0.558 6.741 1.00 97.88 292 LEU A C 1
ATOM 2268 O O . LEU A 1 292 ? 4.591 1.430 6.268 1.00 97.88 292 LEU A O 1
ATOM 2272 N N . VAL A 1 293 ? 6.532 0.807 7.240 1.00 97.50 293 VAL A N 1
ATOM 2273 C CA . VAL A 1 293 ? 7.135 2.153 7.255 1.00 97.50 293 VAL A CA 1
ATOM 2274 C C . VAL A 1 293 ? 7.261 2.708 5.836 1.00 97.50 293 VAL A C 1
ATOM 2276 O O . VAL A 1 293 ? 6.755 3.791 5.557 1.00 97.50 293 VAL A O 1
ATOM 2279 N N . ALA A 1 294 ? 7.847 1.939 4.911 1.00 97.31 294 ALA A N 1
ATOM 2280 C CA . ALA A 1 294 ? 8.011 2.377 3.524 1.00 97.31 294 ALA A CA 1
ATOM 2281 C C . ALA A 1 294 ? 6.664 2.677 2.836 1.00 97.31 294 ALA A C 1
ATOM 2283 O O . ALA A 1 294 ? 6.563 3.596 2.022 1.00 97.31 294 ALA A O 1
ATOM 2284 N N . VAL A 1 295 ? 5.616 1.915 3.172 1.00 97.88 295 VAL A N 1
ATOM 2285 C CA . VAL A 1 295 ? 4.248 2.154 2.702 1.00 97.88 295 VAL A CA 1
ATOM 2286 C C . VAL A 1 295 ? 3.701 3.465 3.269 1.00 97.88 295 VAL A C 1
ATOM 2288 O O . VAL A 1 295 ? 3.220 4.292 2.493 1.00 97.88 295 VAL A O 1
ATOM 2291 N N . THR A 1 296 ? 3.808 3.695 4.580 1.00 96.88 296 THR A N 1
ATOM 2292 C CA . THR A 1 296 ? 3.300 4.918 5.223 1.00 96.88 296 THR A CA 1
ATOM 2293 C C . THR A 1 296 ? 4.069 6.182 4.862 1.00 96.88 296 THR A C 1
ATOM 2295 O O . THR A 1 296 ? 3.461 7.247 4.817 1.00 96.88 296 THR A O 1
ATOM 2298 N N . ASP A 1 297 ? 5.348 6.090 4.495 1.00 95.75 297 ASP A N 1
ATOM 2299 C CA . ASP A 1 297 ? 6.128 7.241 4.010 1.00 95.75 297 ASP A CA 1
ATOM 2300 C C . ASP A 1 297 ? 5.520 7.873 2.740 1.00 95.75 297 ASP A C 1
ATOM 2302 O O . ASP A 1 297 ? 5.804 9.020 2.396 1.00 95.75 297 ASP A O 1
ATOM 2306 N N . CYS A 1 298 ? 4.657 7.136 2.031 1.00 95.12 298 CYS A N 1
ATOM 2307 C CA . CYS A 1 298 ? 3.931 7.611 0.854 1.00 95.12 298 CYS A CA 1
ATOM 2308 C C . CYS A 1 298 ? 2.477 8.033 1.138 1.00 95.12 298 CYS A C 1
ATOM 2310 O O . CYS A 1 298 ? 1.761 8.369 0.191 1.00 95.12 298 CYS A O 1
ATOM 2312 N N . ALA A 1 299 ? 2.034 8.048 2.403 1.00 94.12 299 ALA A N 1
ATOM 2313 C CA . ALA A 1 299 ? 0.640 8.284 2.798 1.00 94.12 299 ALA A CA 1
ATOM 2314 C C . ALA A 1 299 ? 0.037 9.559 2.188 1.00 94.12 299 ALA A C 1
ATOM 2316 O O . ALA A 1 299 ? -1.077 9.532 1.674 1.00 94.12 299 ALA A O 1
ATOM 2317 N N . ALA A 1 300 ? 0.801 10.655 2.147 1.00 92.75 300 ALA A N 1
ATOM 2318 C CA . ALA A 1 300 ? 0.343 11.945 1.622 1.00 92.75 300 ALA A CA 1
ATOM 2319 C C . ALA A 1 300 ? 0.023 11.949 0.110 1.00 92.75 300 ALA A C 1
ATOM 2321 O O . ALA A 1 300 ? -0.547 12.911 -0.400 1.00 92.75 300 ALA A O 1
ATOM 2322 N N . ARG A 1 301 ? 0.419 10.905 -0.632 1.00 93.50 301 ARG A N 1
ATOM 2323 C CA . ARG A 1 301 ? 0.263 10.805 -2.095 1.00 93.50 301 ARG A CA 1
ATOM 2324 C C . ARG A 1 301 ? -0.812 9.800 -2.522 1.00 93.50 301 ARG A C 1
ATOM 2326 O O . ARG A 1 301 ? -1.019 9.606 -3.720 1.00 93.50 301 ARG A O 1
ATOM 2333 N N . VAL A 1 302 ? -1.482 9.153 -1.572 1.00 95.62 302 VAL A N 1
ATOM 2334 C CA . VAL A 1 302 ? -2.525 8.147 -1.814 1.00 95.62 302 VAL A CA 1
ATOM 2335 C C . VAL A 1 302 ? -3.768 8.461 -0.991 1.00 95.62 302 VAL A C 1
ATOM 2337 O O . VAL A 1 302 ? -3.724 9.238 -0.043 1.00 95.62 302 VAL A O 1
ATOM 2340 N N . SER A 1 303 ? -4.903 7.868 -1.358 1.00 95.06 303 SER A N 1
ATOM 2341 C CA . SER A 1 303 ? -6.097 7.988 -0.515 1.00 95.06 303 SER A CA 1
ATOM 2342 C C . SER A 1 303 ? -5.936 7.186 0.787 1.00 95.06 303 SER A C 1
ATOM 2344 O O . SER A 1 303 ? -5.325 6.110 0.756 1.00 95.06 303 SER A O 1
ATOM 2346 N N . PRO A 1 304 ? -6.550 7.636 1.897 1.00 95.00 304 PRO A N 1
ATOM 2347 C CA . PRO A 1 304 ? -6.630 6.882 3.152 1.00 95.00 304 PRO A CA 1
ATOM 2348 C C . PRO A 1 304 ? -7.028 5.417 2.949 1.00 95.00 304 PRO A C 1
ATOM 2350 O O . PRO A 1 304 ? -6.325 4.497 3.362 1.00 95.00 304 PRO A O 1
ATOM 2353 N N . LYS A 1 305 ? -8.087 5.203 2.166 1.00 94.00 305 LYS A N 1
ATOM 2354 C CA . LYS A 1 305 ? -8.586 3.891 1.759 1.00 94.00 305 LYS A CA 1
ATOM 2355 C C . LYS A 1 305 ? -7.539 2.999 1.098 1.00 94.00 305 LYS A C 1
ATOM 2357 O O . LYS A 1 305 ? -7.463 1.808 1.393 1.00 94.00 305 LYS A O 1
ATOM 2362 N N . GLN A 1 306 ? -6.749 3.541 0.168 1.00 95.94 306 GLN A N 1
ATOM 2363 C CA . GLN A 1 306 ? -5.686 2.782 -0.503 1.00 95.94 306 GLN A CA 1
ATOM 2364 C C . GLN A 1 306 ? -4.578 2.401 0.480 1.00 95.94 306 GLN A C 1
ATOM 2366 O O . GLN A 1 306 ? -4.096 1.268 0.436 1.00 95.94 306 GLN A O 1
ATOM 2371 N N . LEU A 1 307 ? -4.203 3.317 1.374 1.00 96.75 307 LEU A N 1
ATOM 2372 C CA . LEU A 1 307 ? -3.172 3.085 2.378 1.00 96.75 307 LEU A CA 1
ATOM 2373 C C . LEU A 1 307 ? -3.588 1.992 3.369 1.00 96.75 307 LEU A C 1
ATOM 2375 O O . LEU A 1 307 ? -2.909 0.970 3.464 1.00 96.75 307 LEU A O 1
ATOM 2379 N N . ILE A 1 308 ? -4.729 2.155 4.047 1.00 96.00 308 ILE A N 1
ATOM 2380 C CA . ILE A 1 308 ? -5.194 1.213 5.076 1.00 96.00 308 ILE A CA 1
ATOM 2381 C C . ILE A 1 308 ? -5.395 -0.190 4.491 1.00 96.00 308 ILE A C 1
ATOM 2383 O O . ILE A 1 308 ? -4.916 -1.173 5.056 1.00 96.00 308 ILE A O 1
ATOM 2387 N N . ARG A 1 309 ? -6.010 -0.305 3.307 1.00 94.94 309 ARG A N 1
ATOM 2388 C CA . ARG A 1 309 ? -6.192 -1.607 2.638 1.00 94.94 309 ARG A CA 1
ATOM 2389 C C . ARG A 1 309 ? -4.875 -2.267 2.254 1.00 94.94 309 ARG A C 1
ATOM 2391 O O . ARG A 1 309 ? -4.781 -3.492 2.304 1.00 94.94 309 ARG A O 1
ATOM 2398 N N . THR A 1 310 ? -3.864 -1.485 1.884 1.00 97.62 310 THR A N 1
ATOM 2399 C CA . THR A 1 310 ? -2.527 -2.015 1.587 1.00 97.62 310 THR A CA 1
ATOM 2400 C C . THR A 1 310 ? -1.871 -2.553 2.855 1.00 97.62 310 THR A C 1
ATOM 2402 O O . THR A 1 310 ? -1.387 -3.683 2.849 1.00 97.62 310 THR A O 1
ATOM 2405 N N . LEU A 1 311 ? -1.917 -1.799 3.958 1.00 97.69 311 LEU A N 1
ATOM 2406 C CA . LEU A 1 311 ? -1.379 -2.237 5.250 1.00 97.69 311 LEU A CA 1
ATOM 2407 C C . LEU A 1 311 ? -2.059 -3.527 5.733 1.00 97.69 311 LEU A C 1
ATOM 2409 O O . LEU A 1 311 ? -1.379 -4.465 6.153 1.00 97.69 311 LEU A O 1
ATOM 2413 N N . VAL A 1 312 ? -3.387 -3.622 5.604 1.00 96.75 312 VAL A N 1
ATOM 2414 C CA . VAL A 1 312 ? -4.134 -4.856 5.900 1.00 96.75 312 VAL A CA 1
ATOM 2415 C C . VAL A 1 312 ? -3.713 -5.991 4.970 1.00 96.75 312 VAL A C 1
ATOM 2417 O O . VAL A 1 312 ? -3.406 -7.077 5.443 1.00 96.75 312 VAL A O 1
ATOM 2420 N N . SER A 1 313 ? -3.622 -5.756 3.660 1.00 96.81 313 SER A N 1
ATOM 2421 C CA . SER A 1 313 ? -3.253 -6.802 2.690 1.00 96.81 313 SER A CA 1
ATOM 2422 C C . SER A 1 313 ? -1.840 -7.353 2.907 1.00 96.81 313 SER A C 1
ATOM 2424 O O . SER A 1 313 ? -1.591 -8.523 2.623 1.00 96.81 313 SER A O 1
ATOM 2426 N N . ILE A 1 314 ? -0.922 -6.524 3.413 1.00 97.62 314 ILE A N 1
ATOM 2427 C CA . ILE A 1 314 ? 0.450 -6.915 3.756 1.00 97.62 314 ILE A CA 1
ATOM 2428 C C . ILE A 1 314 ? 0.491 -7.700 5.067 1.00 97.62 314 ILE A C 1
ATOM 2430 O O . ILE A 1 314 ? 1.242 -8.662 5.161 1.00 97.62 314 ILE A O 1
ATOM 2434 N N . THR A 1 315 ? -0.299 -7.319 6.073 1.00 97.19 315 THR A N 1
ATOM 2435 C CA . THR A 1 315 ? -0.265 -7.932 7.416 1.00 97.19 315 THR A CA 1
ATOM 2436 C C . THR A 1 315 ? -1.146 -9.173 7.549 1.00 97.19 315 THR A C 1
ATOM 2438 O O . THR A 1 315 ? -0.758 -10.114 8.234 1.00 97.19 315 THR A O 1
ATOM 2441 N N . ALA A 1 316 ? -2.293 -9.225 6.869 1.00 95.75 316 ALA A N 1
ATOM 2442 C CA . ALA A 1 316 ? -3.256 -10.327 6.919 1.00 95.75 316 ALA A CA 1
ATOM 2443 C C . ALA A 1 316 ? -2.654 -11.729 6.668 1.00 95.75 316 ALA A C 1
ATOM 2445 O O . ALA A 1 316 ? -2.985 -12.655 7.417 1.00 95.75 316 ALA A O 1
ATOM 2446 N N . PRO A 1 317 ? -1.759 -11.943 5.682 1.00 96.06 317 PRO A N 1
ATOM 2447 C CA . PRO A 1 317 ? -1.148 -13.257 5.471 1.00 96.06 317 PRO A CA 1
ATOM 2448 C C . PRO A 1 317 ? 0.024 -13.564 6.421 1.00 96.06 317 PRO A C 1
ATOM 2450 O O . PRO A 1 317 ? 0.452 -14.708 6.475 1.00 96.06 317 PRO A O 1
ATOM 2453 N N . GLN A 1 318 ? 0.530 -12.585 7.176 1.00 96.31 318 GLN A N 1
ATOM 2454 C CA . GLN A 1 318 ? 1.771 -12.697 7.960 1.00 96.31 318 GLN A CA 1
ATOM 2455 C C . GLN A 1 318 ? 1.519 -13.163 9.392 1.00 96.31 318 GLN A C 1
ATOM 2457 O O . GLN A 1 318 ? 0.377 -13.211 9.836 1.00 96.31 318 GLN A O 1
ATOM 2462 N N . ASP A 1 319 ? 2.562 -13.475 10.155 1.00 92.44 319 ASP A N 1
ATOM 2463 C CA . ASP A 1 319 ? 2.406 -13.670 11.598 1.00 92.44 319 ASP A CA 1
ATOM 2464 C C . ASP A 1 319 ? 1.984 -12.367 12.289 1.00 92.44 319 ASP A C 1
ATOM 2466 O O . ASP A 1 319 ? 2.258 -11.259 11.815 1.00 92.44 319 ASP A O 1
ATOM 2470 N N . GLN A 1 320 ? 1.285 -12.491 13.418 1.00 86.88 320 GLN A N 1
ATOM 2471 C CA . GLN A 1 320 ? 0.812 -11.322 14.146 1.00 86.88 320 GLN A CA 1
ATOM 2472 C C . GLN A 1 320 ? 1.989 -10.517 14.705 1.00 86.88 320 GLN A C 1
ATOM 2474 O O . GLN A 1 320 ? 2.847 -11.042 15.413 1.00 86.88 320 GLN A O 1
ATOM 2479 N N . LEU A 1 321 ? 2.005 -9.218 14.403 1.00 86.88 321 LEU A N 1
ATOM 2480 C CA . LEU A 1 321 ? 2.981 -8.296 14.968 1.00 86.88 321 LEU A CA 1
ATOM 2481 C C . LEU A 1 321 ? 2.678 -8.066 16.450 1.00 86.88 321 LEU A C 1
ATOM 2483 O O . LEU A 1 321 ? 1.545 -7.752 16.810 1.00 86.88 321 LEU A O 1
ATOM 2487 N N . GLU A 1 322 ? 3.703 -8.142 17.300 1.00 86.81 322 GLU A N 1
ATOM 2488 C CA . GLU A 1 322 ? 3.579 -7.741 18.708 1.00 86.81 322 GLU A CA 1
ATOM 2489 C C . GLU A 1 322 ? 3.285 -6.242 18.834 1.00 86.81 322 GLU A C 1
ATOM 2491 O O . GLU A 1 322 ? 2.478 -5.819 19.661 1.00 86.81 322 GLU A O 1
ATOM 2496 N N . ARG A 1 323 ? 3.954 -5.427 18.007 1.00 89.38 323 ARG A N 1
ATOM 2497 C CA . ARG A 1 323 ? 3.823 -3.967 17.975 1.00 89.38 323 ARG A CA 1
ATOM 2498 C C . ARG A 1 323 ? 3.966 -3.447 16.551 1.00 89.38 323 ARG A C 1
ATOM 2500 O O . ARG A 1 323 ? 4.830 -3.899 15.800 1.00 89.38 323 ARG A O 1
ATOM 2507 N N . VAL A 1 324 ? 3.149 -2.455 16.208 1.00 93.44 324 VAL A N 1
ATOM 2508 C CA . VAL A 1 324 ? 3.307 -1.667 14.979 1.00 93.44 324 VAL A CA 1
ATOM 2509 C C . VAL A 1 324 ? 4.386 -0.593 15.216 1.00 93.44 324 VAL A C 1
ATOM 2511 O O . VAL A 1 324 ? 4.448 -0.041 16.319 1.00 93.44 324 VAL A O 1
ATOM 2514 N N . PRO A 1 325 ? 5.262 -0.285 14.237 1.00 95.75 325 PRO A N 1
ATOM 2515 C CA . PRO A 1 325 ? 6.233 0.802 14.374 1.00 95.75 325 PRO A CA 1
ATOM 2516 C C . PRO A 1 325 ? 5.559 2.141 14.694 1.00 95.75 325 PRO A C 1
ATOM 2518 O O . PRO A 1 325 ? 4.551 2.482 14.083 1.00 95.75 325 PRO A O 1
ATOM 2521 N N . LYS A 1 326 ? 6.138 2.931 15.609 1.00 93.88 326 LYS A N 1
ATOM 2522 C CA . LYS A 1 326 ? 5.553 4.216 16.040 1.00 93.88 326 LYS A CA 1
ATOM 2523 C C . LYS A 1 326 ? 5.297 5.176 14.875 1.00 93.88 326 LYS A C 1
ATOM 2525 O O . LYS A 1 326 ? 4.215 5.736 14.795 1.00 93.88 326 LYS A O 1
ATOM 2530 N N . SER A 1 327 ? 6.230 5.271 13.927 1.00 95.25 327 SER A N 1
ATOM 2531 C CA . SER A 1 327 ? 6.075 6.115 12.735 1.00 95.25 327 SER A CA 1
ATOM 2532 C C . SER A 1 327 ? 4.887 5.711 11.855 1.00 95.25 327 SER A C 1
ATOM 2534 O O . SER A 1 327 ? 4.228 6.572 11.283 1.00 95.25 327 SER A O 1
ATOM 2536 N N . VAL A 1 328 ? 4.572 4.413 11.773 1.00 97.00 328 VAL A N 1
ATOM 2537 C CA . VAL A 1 328 ? 3.390 3.911 11.050 1.00 97.00 328 VAL A CA 1
ATOM 2538 C C . VAL A 1 328 ? 2.115 4.345 11.770 1.00 97.00 328 VAL A C 1
ATOM 2540 O O . VAL A 1 328 ? 1.163 4.760 11.121 1.00 97.00 328 VAL A O 1
ATOM 2543 N N . ILE A 1 329 ? 2.098 4.281 13.103 1.00 94.44 329 ILE A N 1
ATOM 2544 C CA . ILE A 1 329 ? 0.948 4.706 13.912 1.00 94.44 329 ILE A CA 1
ATOM 2545 C C . ILE A 1 329 ? 0.731 6.213 13.783 1.00 94.44 329 ILE A C 1
ATOM 2547 O O . ILE A 1 329 ? -0.381 6.637 13.495 1.00 94.44 329 ILE A O 1
ATOM 2551 N N . GLU A 1 330 ? 1.788 7.010 13.932 1.00 93.50 330 GLU A N 1
ATOM 2552 C CA . GLU A 1 330 ? 1.746 8.465 13.755 1.00 93.50 330 GLU A CA 1
ATOM 2553 C C . GLU A 1 330 ? 1.239 8.837 12.354 1.00 93.50 330 GLU A C 1
ATOM 2555 O O . GLU A 1 330 ? 0.371 9.696 12.219 1.00 93.50 330 GLU A O 1
ATOM 2560 N N . ALA A 1 331 ? 1.705 8.139 11.313 1.00 94.94 331 ALA A N 1
ATOM 2561 C CA . ALA A 1 331 ? 1.235 8.348 9.947 1.00 94.94 331 ALA A CA 1
ATOM 2562 C C . ALA A 1 331 ? -0.241 7.967 9.750 1.00 94.94 331 ALA A C 1
ATOM 2564 O O . ALA A 1 331 ? -0.938 8.648 9.002 1.00 94.94 331 ALA A O 1
ATOM 2565 N N . ILE A 1 332 ? -0.727 6.906 10.408 1.00 94.81 332 ILE A N 1
ATOM 2566 C CA . ILE A 1 332 ? -2.146 6.519 10.390 1.00 94.81 332 ILE A CA 1
ATOM 2567 C C . ILE A 1 332 ? -2.988 7.571 11.119 1.00 94.81 332 ILE A C 1
ATOM 2569 O O . ILE A 1 332 ? -3.979 8.033 10.569 1.00 94.81 332 ILE A O 1
ATOM 2573 N N . LEU A 1 333 ? -2.590 7.991 12.321 1.00 92.06 333 LEU A N 1
ATOM 2574 C CA . LEU A 1 333 ? -3.333 8.972 13.123 1.00 92.06 333 LEU A CA 1
ATOM 2575 C C . LEU A 1 333 ? -3.340 10.377 12.507 1.00 92.06 333 LEU A C 1
ATOM 2577 O O . LEU A 1 333 ? -4.260 11.149 12.754 1.00 92.06 333 LEU A O 1
ATOM 2581 N N . ALA A 1 334 ? -2.354 10.706 11.669 1.00 92.81 334 ALA A N 1
ATOM 2582 C CA . ALA A 1 334 ? -2.337 11.951 10.904 1.00 92.81 334 ALA A CA 1
ATOM 2583 C C . ALA A 1 334 ? -3.392 12.000 9.778 1.00 92.81 334 ALA A C 1
ATOM 2585 O O . ALA A 1 334 ? -3.602 13.057 9.178 1.00 92.81 334 ALA A O 1
ATOM 2586 N N . ILE A 1 335 ? -4.039 10.874 9.453 1.00 91.12 335 ILE A N 1
ATOM 2587 C CA . ILE A 1 335 ? -5.067 10.804 8.415 1.00 91.12 335 ILE A CA 1
ATOM 2588 C C . ILE A 1 335 ? -6.372 11.425 8.938 1.00 91.12 335 ILE A C 1
ATOM 2590 O O . ILE A 1 335 ? -6.901 10.978 9.956 1.00 91.12 335 ILE A O 1
ATOM 2594 N N . PRO A 1 336 ? -6.961 12.400 8.225 1.00 88.56 336 PRO A N 1
ATOM 2595 C CA . PRO A 1 336 ? -8.267 12.932 8.590 1.00 88.56 336 PRO A CA 1
ATOM 2596 C C . PRO A 1 336 ? -9.346 11.847 8.527 1.00 88.56 336 PRO A C 1
ATOM 2598 O O . PRO A 1 336 ? -9.441 11.133 7.528 1.00 88.56 336 PRO A O 1
ATOM 2601 N N . HIS A 1 337 ? -10.185 11.770 9.560 1.00 86.50 337 HIS A N 1
ATOM 2602 C CA . HIS A 1 337 ? -11.287 10.805 9.662 1.00 86.50 337 HIS A CA 1
ATOM 2603 C C . HIS A 1 337 ? -10.853 9.332 9.555 1.00 86.50 337 HIS A C 1
ATOM 2605 O O . HIS A 1 337 ? -11.571 8.493 8.993 1.00 86.50 337 HIS A O 1
ATOM 2611 N N . VAL A 1 338 ? -9.656 9.012 10.062 1.00 89.88 338 VAL A N 1
ATOM 2612 C CA . VAL A 1 338 ? -9.063 7.668 10.005 1.00 89.88 338 VAL A CA 1
ATOM 2613 C C . VAL A 1 338 ? -9.954 6.593 10.623 1.00 89.88 338 VAL A C 1
ATOM 2615 O O . VAL A 1 338 ? -9.950 5.454 10.159 1.00 89.88 338 VAL A O 1
ATOM 2618 N N . GLU A 1 339 ? -10.760 6.951 11.622 1.00 90.12 339 GLU A N 1
ATOM 2619 C CA . GLU A 1 339 ? -11.707 6.066 12.290 1.00 90.12 339 GLU A CA 1
ATOM 2620 C C . GLU A 1 339 ? -12.647 5.379 11.295 1.00 90.12 339 GLU A C 1
ATOM 2622 O O . GLU A 1 339 ? -12.877 4.174 11.400 1.00 90.12 339 GLU A O 1
ATOM 2627 N N . SER A 1 340 ? -13.118 6.106 10.277 1.00 91.31 340 SER A N 1
ATOM 2628 C CA . SER A 1 340 ? -14.018 5.563 9.257 1.00 91.31 340 SER A CA 1
ATOM 2629 C C . SER A 1 340 ? -13.340 4.483 8.409 1.00 91.31 340 SER A C 1
ATOM 2631 O O . SER A 1 340 ? -13.896 3.404 8.205 1.00 91.31 340 SER A O 1
ATOM 2633 N N . GLU A 1 341 ? -12.096 4.719 7.992 1.00 92.56 341 GLU A N 1
ATOM 2634 C CA . GLU A 1 341 ? -11.327 3.780 7.174 1.00 92.56 341 GLU A CA 1
ATOM 2635 C C . GLU A 1 341 ? -10.860 2.561 7.982 1.00 92.56 341 GLU A C 1
ATOM 2637 O O . GLU A 1 341 ? -10.818 1.450 7.451 1.00 92.56 341 GLU A O 1
ATOM 2642 N N . LEU A 1 342 ? -10.546 2.730 9.274 1.00 92.50 342 LEU A N 1
ATOM 2643 C CA . LEU A 1 342 ? -10.231 1.612 10.170 1.00 92.50 342 LEU A CA 1
ATOM 2644 C C . LEU A 1 342 ? -11.455 0.723 10.405 1.00 92.50 342 LEU A C 1
ATOM 2646 O O . LEU A 1 342 ? -11.317 -0.499 10.397 1.00 92.50 342 LEU A O 1
ATOM 2650 N N . ILE A 1 343 ? -12.643 1.312 10.578 1.00 91.38 343 ILE A N 1
ATOM 2651 C CA . ILE A 1 343 ? -13.907 0.575 10.715 1.00 91.38 343 ILE A CA 1
ATOM 2652 C C . ILE A 1 343 ? -14.241 -0.180 9.420 1.00 91.38 343 ILE A C 1
ATOM 2654 O O . ILE A 1 343 ? -14.602 -1.357 9.472 1.00 91.38 343 ILE A O 1
ATOM 2658 N N . ASP A 1 344 ? -14.072 0.449 8.257 1.00 91.31 344 ASP A N 1
ATOM 2659 C CA . ASP A 1 344 ? -14.282 -0.197 6.956 1.00 91.31 344 ASP A CA 1
ATOM 2660 C C . ASP A 1 344 ? -13.284 -1.340 6.705 1.00 91.31 344 ASP A C 1
ATOM 2662 O O . ASP A 1 344 ? -13.615 -2.351 6.072 1.00 91.31 344 ASP A O 1
ATOM 2666 N N . ALA A 1 345 ? -12.054 -1.209 7.208 1.00 91.81 345 ALA A N 1
ATOM 2667 C CA . ALA A 1 345 ? -11.016 -2.226 7.082 1.00 91.81 345 ALA A CA 1
ATOM 2668 C C . ALA A 1 345 ? -11.359 -3.526 7.818 1.00 91.81 345 ALA A C 1
ATOM 2670 O O . ALA A 1 345 ? -10.915 -4.592 7.401 1.00 91.81 345 ALA A O 1
ATOM 2671 N N . VAL A 1 346 ? -12.196 -3.471 8.856 1.00 90.06 346 VAL A N 1
ATOM 2672 C CA . VAL A 1 346 ? -12.650 -4.650 9.604 1.00 90.06 346 VAL A CA 1
ATOM 2673 C C . VAL A 1 346 ? -13.348 -5.680 8.704 1.00 90.06 346 VAL A C 1
ATOM 2675 O O . VAL A 1 346 ? -13.244 -6.883 8.936 1.00 90.06 346 VAL A O 1
ATOM 2678 N N . ALA A 1 347 ? -14.023 -5.241 7.638 1.00 89.06 347 ALA A N 1
ATOM 2679 C CA . ALA A 1 347 ? -14.680 -6.151 6.700 1.00 89.06 347 ALA A CA 1
ATOM 2680 C C . ALA A 1 347 ? -13.698 -7.082 5.953 1.00 89.06 347 ALA A C 1
ATOM 2682 O O . ALA A 1 347 ? -14.128 -8.020 5.279 1.00 89.06 347 ALA A O 1
ATOM 2683 N N . TRP A 1 348 ? -12.390 -6.829 6.042 1.00 89.62 348 TRP A N 1
ATOM 2684 C CA . TRP A 1 348 ? -11.353 -7.587 5.358 1.00 89.62 348 TRP A CA 1
ATOM 2685 C C . TRP A 1 348 ? -10.831 -8.733 6.222 1.00 89.62 348 TRP A C 1
ATOM 2687 O O . TRP A 1 348 ? -10.494 -8.566 7.393 1.00 89.62 348 TRP A O 1
ATOM 2697 N N . VAL A 1 349 ? -10.702 -9.909 5.609 1.00 88.56 349 VAL A N 1
ATOM 2698 C CA . VAL A 1 349 ? -10.138 -11.094 6.263 1.00 88.56 349 VAL A CA 1
ATOM 2699 C C . VAL A 1 349 ? -8.688 -10.823 6.673 1.00 88.56 349 VAL A C 1
ATOM 2701 O O . VAL A 1 349 ? -7.878 -10.410 5.844 1.00 88.56 349 VAL A O 1
ATOM 2704 N N . GLY A 1 350 ? -8.355 -11.080 7.940 1.00 89.75 350 GLY A N 1
ATOM 2705 C CA . GLY A 1 350 ? -7.010 -10.890 8.482 1.00 89.75 350 GLY A CA 1
ATOM 2706 C C . GLY A 1 350 ? -6.701 -9.461 8.937 1.00 89.75 350 GLY A C 1
ATOM 2707 O O . GLY A 1 350 ? -5.576 -9.206 9.372 1.00 89.75 350 GLY A O 1
ATOM 2708 N N . ALA A 1 351 ? -7.665 -8.531 8.874 1.00 92.50 351 ALA A N 1
ATOM 2709 C CA . ALA A 1 351 ? -7.495 -7.157 9.355 1.00 92.50 351 ALA A CA 1
ATOM 2710 C C . ALA A 1 351 ? -7.086 -7.091 10.834 1.00 92.50 351 ALA A C 1
ATOM 2712 O O . ALA A 1 351 ? -6.378 -6.171 11.246 1.00 92.50 351 ALA A O 1
ATOM 2713 N N . GLU A 1 352 ? -7.448 -8.098 11.629 1.00 91.19 352 GLU A N 1
ATOM 2714 C CA . GLU A 1 352 ? -7.055 -8.219 13.027 1.00 91.19 352 GLU A CA 1
ATOM 2715 C C . GLU A 1 352 ? -5.541 -8.187 13.251 1.00 91.19 352 GLU A C 1
ATOM 2717 O O . GLU A 1 352 ? -5.093 -7.670 14.274 1.00 91.19 352 GLU A O 1
ATOM 2722 N N . LYS A 1 353 ? -4.740 -8.642 12.281 1.00 92.44 353 LYS A N 1
ATOM 2723 C CA . LYS A 1 353 ? -3.276 -8.654 12.401 1.00 92.44 353 LYS A CA 1
ATOM 2724 C C . LYS A 1 353 ? -2.650 -7.261 12.371 1.00 92.44 353 LYS A C 1
ATOM 2726 O O . LYS A 1 353 ? -1.565 -7.083 12.919 1.00 92.44 353 LYS A O 1
ATOM 2731 N N . LEU A 1 354 ? -3.335 -6.279 11.780 1.00 94.31 354 LEU A N 1
ATOM 2732 C CA . LEU A 1 354 ? -2.973 -4.861 11.860 1.00 94.31 354 LEU A CA 1
ATOM 2733 C C . LEU A 1 354 ? -3.692 -4.168 13.020 1.00 94.31 354 LEU A C 1
ATOM 2735 O O . LEU A 1 354 ? -3.074 -3.432 13.788 1.00 94.31 354 LEU A O 1
ATOM 2739 N N . LEU A 1 355 ? -5.002 -4.397 13.137 1.00 92.69 355 LEU A N 1
ATOM 2740 C CA . LEU A 1 355 ? -5.867 -3.627 14.027 1.00 92.69 355 LEU A CA 1
ATOM 2741 C C . LEU A 1 355 ? -5.623 -3.940 15.504 1.00 92.69 355 LEU A C 1
ATOM 2743 O O . LEU A 1 355 ? -5.627 -3.021 16.312 1.00 92.69 355 LEU A O 1
ATOM 2747 N N . VAL A 1 356 ? -5.361 -5.196 15.879 1.00 91.75 356 VAL A N 1
ATOM 2748 C CA . VAL A 1 356 ? -5.078 -5.553 17.281 1.00 91.75 356 VAL A CA 1
ATOM 2749 C C . VAL A 1 356 ? -3.834 -4.839 17.825 1.00 91.75 356 VAL A C 1
ATOM 2751 O O . VAL A 1 356 ? -3.956 -4.161 18.846 1.00 91.75 356 VAL A O 1
ATOM 2754 N N . PRO A 1 357 ? -2.642 -4.936 17.200 1.00 92.31 357 PRO A N 1
ATOM 2755 C CA . PRO A 1 357 ? -1.464 -4.255 17.732 1.00 92.31 357 PRO A CA 1
ATOM 2756 C C . PRO A 1 357 ? -1.569 -2.725 17.635 1.00 92.31 357 PRO A C 1
ATOM 2758 O O . PRO A 1 357 ? -1.001 -2.038 18.484 1.00 92.31 357 PRO A O 1
ATOM 2761 N N . LEU A 1 358 ? -2.322 -2.188 16.666 1.00 93.00 358 LEU A N 1
ATOM 2762 C CA . LEU A 1 358 ? -2.656 -0.762 16.611 1.00 93.00 358 LEU A CA 1
ATOM 2763 C C . LEU A 1 358 ? -3.511 -0.348 17.820 1.00 93.00 358 LEU A C 1
ATOM 2765 O O . LEU A 1 358 ? -3.125 0.556 18.553 1.00 93.00 358 LEU A O 1
ATOM 2769 N N . LEU A 1 359 ? -4.623 -1.041 18.081 1.00 89.38 359 LEU A N 1
ATOM 2770 C CA . LEU A 1 359 ? -5.509 -0.764 19.217 1.00 89.38 359 LEU A CA 1
ATOM 2771 C C . LEU A 1 359 ? -4.787 -0.892 20.558 1.00 89.38 359 LEU A C 1
ATOM 2773 O O . LEU A 1 359 ? -4.974 -0.049 21.426 1.00 89.38 359 LEU A O 1
ATOM 2777 N N . ASN A 1 360 ? -3.921 -1.896 20.718 1.00 87.94 360 ASN A N 1
ATOM 2778 C CA . ASN A 1 360 ? -3.118 -2.051 21.932 1.00 87.94 360 ASN A CA 1
ATOM 2779 C C . ASN A 1 360 ? -2.254 -0.814 22.209 1.00 87.94 360 ASN A C 1
ATOM 2781 O O . ASN A 1 360 ? -2.124 -0.404 23.360 1.00 87.94 360 ASN A O 1
ATOM 2785 N N . HIS A 1 361 ? -1.691 -0.202 21.165 1.00 88.69 361 HIS A N 1
ATOM 2786 C CA . HIS A 1 361 ? -0.965 1.054 21.306 1.00 88.69 361 HIS A CA 1
ATOM 2787 C C . HIS A 1 361 ? -1.899 2.217 21.663 1.00 88.69 361 HIS A C 1
ATOM 2789 O O . HIS A 1 361 ? -1.584 2.979 22.570 1.00 88.69 361 HIS A O 1
ATOM 2795 N N . LEU A 1 362 ? -3.054 2.335 21.001 1.00 89.44 362 LEU A N 1
ATOM 2796 C CA . LEU A 1 362 ? -4.029 3.389 21.301 1.00 89.44 362 LEU A CA 1
ATOM 2797 C C . LEU A 1 362 ? -4.523 3.310 22.756 1.00 89.44 362 LEU A C 1
ATOM 2799 O O . LEU A 1 362 ? -4.595 4.332 23.431 1.00 89.44 362 LEU A O 1
ATOM 2803 N N . PHE A 1 363 ? -4.776 2.106 23.280 1.00 87.12 363 PHE A N 1
ATOM 2804 C CA . PHE A 1 363 ? -5.167 1.908 24.680 1.00 87.12 363 PHE A CA 1
ATOM 2805 C C . PHE A 1 363 ? -4.079 2.324 25.674 1.00 87.12 363 PHE A C 1
ATOM 2807 O O . PHE A 1 363 ? -4.395 2.921 26.701 1.00 87.12 363 PHE A O 1
ATOM 2814 N N . ALA A 1 364 ? -2.808 2.062 25.358 1.00 84.81 364 ALA A N 1
ATOM 2815 C CA . ALA A 1 364 ? -1.676 2.468 26.193 1.00 84.81 364 ALA A CA 1
ATOM 2816 C C . ALA A 1 364 ? -1.452 3.995 26.221 1.00 84.81 364 ALA A C 1
ATOM 2818 O O . ALA A 1 364 ? -0.731 4.494 27.083 1.00 84.81 364 ALA A O 1
ATOM 2819 N N . HIS A 1 365 ? -2.062 4.737 25.292 1.00 84.75 365 HIS A N 1
ATOM 2820 C CA . HIS A 1 365 ? -1.904 6.184 25.134 1.00 84.75 365 HIS A CA 1
ATOM 2821 C C . HIS A 1 365 ? -3.235 6.955 25.245 1.00 84.75 365 HIS A C 1
ATOM 2823 O O . HIS A 1 365 ? -3.348 8.073 24.742 1.00 84.75 365 HIS A O 1
ATOM 2829 N N . LEU A 1 366 ? -4.241 6.391 25.929 1.00 81.69 366 LEU A N 1
ATOM 2830 C CA . LEU A 1 366 ? -5.473 7.117 26.262 1.00 81.69 366 LEU A CA 1
ATOM 2831 C C . LEU A 1 366 ? -5.162 8.340 27.142 1.00 81.69 366 LEU A C 1
ATOM 2833 O O . LEU A 1 366 ? -4.400 8.243 28.108 1.00 81.69 366 LEU A O 1
ATOM 2837 N N . GLY A 1 367 ? -5.754 9.484 26.798 1.00 73.12 367 GLY A N 1
ATOM 2838 C CA . GLY A 1 367 ? -5.448 10.806 27.356 1.00 73.12 367 GLY A CA 1
ATOM 2839 C C . GLY A 1 367 ? -5.122 11.860 26.288 1.00 73.12 367 GLY A C 1
ATOM 2840 O O . GLY A 1 367 ? -5.162 13.054 26.580 1.00 73.12 367 GLY A O 1
ATOM 2841 N N . ASP A 1 368 ? -4.833 11.437 25.053 1.00 79.94 368 ASP A N 1
ATOM 2842 C CA . ASP A 1 368 ? -4.849 12.297 23.863 1.00 79.94 368 ASP A CA 1
ATOM 2843 C C . ASP A 1 368 ? -6.260 12.301 23.249 1.00 79.94 368 ASP A C 1
ATOM 2845 O O . ASP A 1 368 ? -6.831 11.236 22.996 1.00 79.94 368 ASP A O 1
ATOM 2849 N N . TYR A 1 369 ? -6.818 13.489 22.990 1.00 78.62 369 TYR A N 1
ATOM 2850 C CA . TYR A 1 369 ? -8.186 13.640 22.484 1.00 78.62 369 TYR A CA 1
ATOM 2851 C C . TYR A 1 369 ? -8.398 12.920 21.142 1.00 78.62 369 TYR A C 1
ATOM 2853 O O . TYR A 1 369 ? -9.431 12.283 20.950 1.00 78.62 369 TYR A O 1
ATOM 2861 N N . LEU A 1 370 ? -7.405 12.951 20.241 1.00 77.69 370 LEU A N 1
ATOM 2862 C CA . LEU A 1 370 ? -7.509 12.308 18.924 1.00 77.69 370 LEU A CA 1
ATOM 2863 C C . LEU A 1 370 ? -7.600 10.786 19.049 1.00 77.69 370 LEU A C 1
ATOM 2865 O O . LEU A 1 370 ? -8.324 10.119 18.303 1.00 77.69 370 LEU A O 1
ATOM 2869 N N . ILE A 1 371 ? -6.847 10.231 19.997 1.00 85.75 371 ILE A N 1
ATOM 2870 C CA . ILE A 1 371 ? -6.820 8.796 20.267 1.00 85.75 371 ILE A CA 1
ATOM 2871 C C . ILE A 1 371 ? -8.142 8.368 20.899 1.00 85.75 371 ILE A C 1
ATOM 2873 O O . ILE A 1 371 ? -8.698 7.346 20.497 1.00 85.75 371 ILE A O 1
ATOM 2877 N N . GLU A 1 372 ? -8.664 9.148 21.848 1.00 84.94 372 GLU A N 1
ATOM 2878 C CA . GLU A 1 372 ? -9.945 8.856 22.492 1.00 84.94 372 GLU A CA 1
ATOM 2879 C C . GLU A 1 372 ? -11.104 8.840 21.495 1.00 84.94 372 GLU A C 1
ATOM 2881 O O . GLU A 1 372 ? -11.852 7.861 21.480 1.00 84.94 372 GLU A O 1
ATOM 2886 N N . ASP A 1 373 ? -11.203 9.842 20.616 1.00 84.25 373 ASP A N 1
ATOM 2887 C CA . ASP A 1 373 ? -12.246 9.905 19.585 1.00 84.25 373 ASP A CA 1
ATOM 2888 C C . ASP A 1 373 ? -12.158 8.707 18.625 1.00 84.25 373 ASP A C 1
ATOM 2890 O O . ASP A 1 373 ? -13.164 8.055 18.327 1.00 84.25 373 ASP A O 1
ATOM 2894 N N . THR A 1 374 ? -10.941 8.355 18.192 1.00 87.50 374 THR A N 1
ATOM 2895 C CA . THR A 1 374 ? -10.706 7.212 17.294 1.00 87.50 374 THR A CA 1
ATOM 2896 C C . THR A 1 374 ? -11.098 5.889 17.959 1.00 87.50 374 THR A C 1
ATOM 2898 O O . THR A 1 374 ? -11.776 5.053 17.355 1.00 87.50 374 THR A O 1
ATOM 2901 N N . VAL A 1 375 ? -10.685 5.685 19.214 1.00 89.19 375 VAL A N 1
ATOM 2902 C CA . VAL A 1 375 ? -10.996 4.480 19.994 1.00 89.19 375 VAL A CA 1
ATOM 2903 C C . VAL A 1 375 ? -12.495 4.378 20.264 1.00 89.19 375 VAL A C 1
ATOM 2905 O O . VAL A 1 375 ? -13.073 3.298 20.118 1.00 89.19 375 VAL A O 1
ATOM 2908 N N . GLU A 1 376 ? -13.136 5.484 20.631 1.00 86.88 376 GLU A N 1
ATOM 2909 C CA . GLU A 1 376 ? -14.568 5.534 20.898 1.00 86.88 376 GLU A CA 1
ATOM 2910 C C . GLU A 1 376 ? -15.377 5.228 19.639 1.00 86.88 376 GLU A C 1
ATOM 2912 O O . GLU A 1 376 ? -16.234 4.342 19.678 1.00 86.88 376 GLU A O 1
ATOM 2917 N N . ALA A 1 377 ? -15.067 5.860 18.505 1.00 88.00 377 ALA A N 1
ATOM 2918 C CA . ALA A 1 377 ? -15.709 5.570 17.225 1.00 88.00 377 ALA A CA 1
ATOM 2919 C C . ALA A 1 377 ? -15.555 4.090 16.830 1.00 88.00 377 ALA A C 1
ATOM 2921 O O . ALA A 1 377 ? -16.521 3.445 16.416 1.00 88.00 377 ALA A O 1
ATOM 2922 N N . PHE A 1 378 ? -14.363 3.518 17.022 1.00 88.19 378 PHE A N 1
ATOM 2923 C CA . PHE A 1 378 ? -14.087 2.125 16.677 1.00 88.19 378 PHE A CA 1
ATOM 2924 C C . PHE A 1 378 ? -14.859 1.130 17.562 1.00 88.19 378 PHE A C 1
ATOM 2926 O O . PHE A 1 378 ? -15.496 0.206 17.056 1.00 88.19 378 PHE A O 1
ATOM 2933 N N . ILE A 1 379 ? -14.856 1.329 18.884 1.00 86.88 379 ILE A N 1
ATOM 2934 C CA . ILE A 1 379 ? -15.558 0.463 19.851 1.00 86.88 379 ILE A CA 1
ATOM 2935 C C . ILE A 1 379 ? -17.074 0.596 19.740 1.00 86.88 379 ILE A C 1
ATOM 2937 O O . ILE A 1 379 ? -17.817 -0.364 19.954 1.00 86.88 379 ILE A O 1
ATOM 2941 N N . THR A 1 380 ? -17.546 1.794 19.406 1.00 85.75 380 THR A N 1
ATOM 2942 C CA . THR A 1 380 ? -18.964 2.066 19.191 1.00 85.75 380 THR A CA 1
ATOM 2943 C C . THR A 1 380 ? -19.420 1.766 17.760 1.00 85.75 380 THR A C 1
ATOM 2945 O O . THR A 1 380 ? -20.583 2.015 17.414 1.00 85.75 380 THR A O 1
ATOM 2948 N N . SER A 1 381 ? -18.580 1.139 16.939 1.00 86.94 381 SER A N 1
ATOM 2949 C CA . SER A 1 381 ? -19.013 0.614 15.651 1.00 86.94 381 SER A CA 1
ATOM 2950 C C . SER A 1 381 ? -19.906 -0.621 15.818 1.00 86.94 381 SER A C 1
ATOM 2952 O O . SER A 1 381 ? -19.667 -1.485 16.659 1.00 86.94 381 SER A O 1
ATOM 2954 N N . GLN A 1 382 ? -20.943 -0.734 14.985 1.00 82.94 382 GLN A N 1
ATOM 2955 C CA . GLN A 1 382 ? -21.779 -1.941 14.914 1.00 82.94 382 GLN A CA 1
ATOM 2956 C C . GLN A 1 382 ? -21.091 -3.093 14.170 1.00 82.94 382 GLN A C 1
ATOM 2958 O O . GLN A 1 382 ? -21.489 -4.245 14.321 1.00 82.94 382 GLN A O 1
ATOM 2963 N N . SER A 1 383 ? -20.070 -2.793 13.362 1.00 82.94 383 SER A N 1
ATOM 2964 C CA . SER A 1 383 ? -19.352 -3.783 12.556 1.00 82.94 383 SER A CA 1
ATOM 2965 C C . SER A 1 383 ? -18.204 -4.464 13.304 1.00 82.94 383 SER A C 1
ATOM 2967 O O . SER A 1 383 ? -17.509 -5.282 12.704 1.00 82.94 383 SER A O 1
ATOM 2969 N N . LEU A 1 384 ? -17.996 -4.163 14.594 1.00 85.94 384 LEU A N 1
ATOM 2970 C CA . LEU A 1 384 ? -16.888 -4.710 15.375 1.00 85.94 384 LEU A CA 1
ATOM 2971 C C . LEU A 1 384 ? -17.036 -6.243 15.567 1.00 85.94 384 LEU A C 1
ATOM 2973 O O . LEU A 1 384 ? -17.972 -6.700 16.230 1.00 85.94 384 LEU A O 1
ATOM 2977 N N . PRO A 1 385 ? -16.115 -7.073 15.042 1.00 86.56 385 PRO A N 1
ATOM 2978 C CA . PRO A 1 385 ? -16.146 -8.517 15.176 1.00 86.56 385 PRO A CA 1
ATOM 2979 C C . PRO A 1 385 ? -15.840 -8.923 16.611 1.00 86.56 385 PRO A C 1
ATOM 2981 O O . PRO A 1 385 ? -14.996 -8.326 17.285 1.00 86.56 385 PRO A O 1
ATOM 2984 N N . GLY A 1 386 ? -16.453 -10.021 17.056 1.00 86.38 386 GLY A N 1
ATOM 2985 C CA . GLY A 1 386 ? -16.246 -10.547 18.406 1.00 86.38 386 GLY A CA 1
ATOM 2986 C C . GLY A 1 386 ? -14.785 -10.889 18.726 1.00 86.38 386 GLY A C 1
ATOM 2987 O O . GLY A 1 386 ? -14.388 -10.805 19.884 1.00 86.38 386 GLY A O 1
ATOM 2988 N N . THR A 1 387 ? -13.967 -11.226 17.723 1.00 87.06 387 THR A N 1
ATOM 2989 C CA . THR A 1 387 ? -12.526 -11.490 17.883 1.00 87.06 387 THR A CA 1
ATOM 2990 C C . THR A 1 387 ? -11.748 -10.229 18.256 1.00 87.06 387 THR A C 1
ATOM 2992 O O . THR A 1 387 ? -10.980 -10.256 19.218 1.00 87.06 387 THR A O 1
ATOM 2995 N N . LEU A 1 388 ? -11.991 -9.114 17.558 1.00 88.69 388 LEU A N 1
ATOM 2996 C CA . LEU A 1 388 ? -11.394 -7.816 17.876 1.00 88.69 388 LEU A CA 1
ATOM 2997 C C . LEU A 1 388 ? -11.897 -7.288 19.217 1.00 88.69 388 LEU A C 1
ATOM 2999 O O . LEU A 1 388 ? -11.086 -6.870 20.039 1.00 88.69 388 LEU A O 1
ATOM 3003 N N . ALA A 1 389 ? -13.204 -7.384 19.476 1.00 90.88 389 ALA A N 1
ATOM 3004 C CA . ALA A 1 389 ? -13.784 -6.996 20.760 1.00 90.88 389 ALA A CA 1
ATOM 3005 C C . ALA A 1 389 ? -13.170 -7.791 21.926 1.00 90.88 389 ALA A C 1
ATOM 3007 O O . ALA A 1 389 ? -12.820 -7.213 22.953 1.00 90.88 389 ALA A O 1
ATOM 3008 N N . ARG A 1 390 ? -12.975 -9.108 21.756 1.00 92.00 390 ARG A N 1
ATOM 3009 C CA . ARG A 1 390 ? -12.335 -9.969 22.761 1.00 92.00 390 ARG A CA 1
ATOM 3010 C C . ARG A 1 390 ? -10.875 -9.585 22.966 1.00 92.00 390 ARG A C 1
ATOM 3012 O O . ARG A 1 390 ? -10.434 -9.515 24.107 1.00 92.00 390 ARG A O 1
ATOM 3019 N N . SER A 1 391 ? -10.131 -9.336 21.887 1.00 89.94 391 SER A N 1
ATOM 3020 C CA . SER A 1 391 ? -8.728 -8.924 21.980 1.00 89.94 391 SER A CA 1
ATOM 3021 C C . SER A 1 391 ? -8.582 -7.577 22.685 1.00 89.94 391 SER A C 1
ATOM 3023 O O . SER A 1 391 ? -7.729 -7.443 23.555 1.00 89.94 391 SER A O 1
ATOM 3025 N N . ALA A 1 392 ? -9.433 -6.602 22.354 1.00 90.31 392 ALA A N 1
ATOM 3026 C CA . ALA A 1 392 ? -9.456 -5.302 23.012 1.00 90.31 392 ALA A CA 1
ATOM 3027 C C . ALA A 1 392 ? -9.788 -5.436 24.505 1.00 90.31 392 ALA A C 1
ATOM 3029 O O . ALA A 1 392 ? -9.053 -4.924 25.346 1.00 90.31 392 ALA A O 1
ATOM 3030 N N . ALA A 1 393 ? -10.842 -6.189 24.844 1.00 91.94 393 ALA A N 1
ATOM 3031 C CA . ALA A 1 393 ? -11.216 -6.450 26.231 1.00 91.94 393 ALA A CA 1
ATOM 3032 C C . ALA A 1 393 ? -10.083 -7.130 27.013 1.00 91.94 393 ALA A C 1
ATOM 3034 O O . ALA A 1 393 ? -9.810 -6.754 28.146 1.00 91.94 393 ALA A O 1
ATOM 3035 N N . LEU A 1 394 ? -9.386 -8.091 26.402 1.00 91.19 394 LEU A N 1
ATOM 3036 C CA . LEU A 1 394 ? -8.264 -8.788 27.024 1.00 91.19 394 LEU A CA 1
ATOM 3037 C C . LEU A 1 394 ? -7.096 -7.841 27.332 1.00 91.19 394 LEU A C 1
ATOM 3039 O O . LEU A 1 394 ? -6.561 -7.896 28.438 1.00 91.19 394 LEU A O 1
ATOM 3043 N N . THR A 1 395 ? -6.734 -6.949 26.406 1.00 88.75 395 THR A N 1
ATOM 3044 C CA . THR A 1 395 ? -5.703 -5.927 26.646 1.00 88.75 395 THR A CA 1
ATOM 3045 C C . THR A 1 395 ? -6.119 -4.969 27.761 1.00 88.75 395 THR A C 1
ATOM 3047 O O . THR A 1 395 ? -5.350 -4.751 28.692 1.00 88.75 395 THR A O 1
ATOM 3050 N N . ILE A 1 396 ? -7.351 -4.454 27.720 1.00 89.56 396 ILE A N 1
ATOM 3051 C CA . ILE A 1 396 ? -7.836 -3.483 28.708 1.00 89.56 396 ILE A CA 1
ATOM 3052 C C . ILE A 1 396 ? -7.947 -4.109 30.105 1.00 89.56 396 ILE A C 1
ATOM 3054 O O . ILE A 1 396 ? -7.527 -3.493 31.078 1.00 89.56 396 ILE A O 1
ATOM 3058 N N . ILE A 1 397 ? -8.479 -5.332 30.232 1.00 90.44 397 ILE A N 1
ATOM 3059 C CA . ILE A 1 397 ? -8.580 -6.016 31.532 1.00 90.44 397 ILE A CA 1
ATOM 3060 C C . ILE A 1 397 ? -7.184 -6.294 32.092 1.00 90.44 397 ILE A C 1
ATOM 3062 O O . ILE A 1 397 ? -6.960 -6.063 33.276 1.00 90.44 397 ILE A O 1
ATOM 3066 N N . ARG A 1 398 ? -6.233 -6.748 31.260 1.00 88.50 398 ARG A N 1
ATOM 3067 C CA . ARG A 1 398 ? -4.842 -6.942 31.699 1.00 88.50 398 ARG A CA 1
ATOM 3068 C C . ARG A 1 398 ? -4.244 -5.645 32.227 1.00 88.50 398 ARG A C 1
ATOM 3070 O O . ARG A 1 398 ? -3.657 -5.673 33.299 1.00 88.50 398 ARG A O 1
ATOM 3077 N N . GLU A 1 399 ? -4.437 -4.530 31.532 1.00 86.50 399 GLU A N 1
ATOM 3078 C CA . GLU A 1 399 ? -3.939 -3.227 31.980 1.00 86.50 399 GLU A CA 1
ATOM 3079 C C . GLU A 1 399 ? -4.603 -2.782 33.293 1.00 86.50 399 GLU A C 1
ATOM 3081 O O . GLU A 1 399 ? -3.926 -2.379 34.232 1.00 86.50 399 GLU A O 1
ATOM 3086 N N . LEU A 1 400 ? -5.926 -2.941 33.415 1.00 86.62 400 LEU A N 1
ATOM 3087 C CA . LEU A 1 400 ? -6.673 -2.560 34.617 1.00 86.62 400 LEU A CA 1
ATOM 3088 C C . LEU A 1 400 ? -6.341 -3.417 35.848 1.00 86.62 400 LEU A C 1
ATOM 3090 O O . LEU A 1 400 ? -6.451 -2.924 36.969 1.00 86.62 400 LEU A O 1
ATOM 3094 N N . VAL A 1 401 ? -5.990 -4.691 35.652 1.00 85.81 401 VAL A N 1
ATOM 3095 C CA . VAL A 1 401 ? -5.667 -5.634 36.736 1.00 85.81 401 VAL A CA 1
ATOM 3096 C C . VAL A 1 401 ? -4.182 -5.590 37.098 1.00 85.81 401 VAL A C 1
ATOM 3098 O O . VAL A 1 401 ? -3.840 -5.711 38.270 1.00 85.81 401 VAL A O 1
ATOM 3101 N N . ASN A 1 402 ? -3.299 -5.401 36.114 1.00 81.62 402 ASN A N 1
ATOM 3102 C CA . ASN A 1 402 ? -1.855 -5.299 36.342 1.00 81.62 402 ASN A CA 1
ATOM 3103 C C . ASN A 1 402 ? -1.417 -3.886 36.764 1.00 81.62 402 ASN A C 1
ATOM 3105 O O . ASN A 1 402 ? -0.305 -3.732 37.264 1.00 81.62 402 ASN A O 1
ATOM 3109 N N . GLY A 1 403 ? -2.252 -2.867 36.534 1.00 64.88 403 GLY A N 1
ATOM 3110 C CA . GLY A 1 403 ? -1.911 -1.454 36.676 1.00 64.88 403 GLY A CA 1
ATOM 3111 C C . GLY A 1 403 ? -1.538 -1.022 38.096 1.00 64.88 403 GLY A C 1
ATOM 3112 O O . GLY A 1 403 ? -2.378 -0.536 38.853 1.00 64.88 403 GLY A O 1
ATOM 3113 N N . GLY A 1 404 ? -0.243 -1.097 38.403 1.00 48.25 404 GLY A N 1
ATOM 3114 C CA . GLY A 1 404 ? 0.512 0.040 38.921 1.00 48.25 404 GLY A CA 1
ATOM 3115 C C . GLY A 1 404 ? 1.116 0.817 37.741 1.00 48.25 404 GLY A C 1
ATOM 3116 O O . GLY A 1 404 ? 1.473 0.207 36.743 1.00 48.25 404 GLY A O 1
ATOM 3117 N N . GLU A 1 405 ? 1.241 2.144 37.871 1.00 47.16 405 GLU A N 1
ATOM 3118 C CA . GLU A 1 405 ? 1.924 3.061 36.925 1.00 47.16 405 GLU A CA 1
ATOM 3119 C C . GLU A 1 405 ? 1.099 3.644 35.745 1.00 47.16 405 GLU A C 1
ATOM 3121 O O . GLU A 1 405 ? 1.506 3.581 34.596 1.00 47.16 405 GLU A O 1
ATOM 3126 N N . THR A 1 406 ? -0.049 4.288 36.010 1.00 48.25 406 THR A N 1
ATOM 3127 C CA . THR A 1 406 ? -0.412 5.655 35.522 1.00 48.25 406 THR A CA 1
ATOM 3128 C C . THR A 1 406 ? -1.873 5.992 35.895 1.00 48.25 406 THR A C 1
ATOM 3130 O O . THR A 1 406 ? -2.814 5.518 35.265 1.00 48.25 406 THR A O 1
ATOM 3133 N N . PRO A 1 407 ? -2.128 6.829 36.918 1.00 55.84 407 PRO A N 1
ATOM 3134 C CA . PRO A 1 407 ? -3.490 7.089 37.407 1.00 55.84 407 PRO A CA 1
ATOM 3135 C C . PRO A 1 407 ? -4.411 7.850 36.429 1.00 55.84 407 PRO A C 1
ATOM 3137 O O . PRO A 1 407 ? -5.613 7.926 36.678 1.00 55.84 407 PRO A O 1
ATOM 3140 N N . SER A 1 408 ? -3.893 8.406 35.325 1.00 62.94 408 SER A N 1
ATOM 3141 C CA . SER A 1 408 ? -4.658 9.240 34.384 1.00 62.94 408 SER A CA 1
ATOM 3142 C C . SER A 1 408 ? -5.452 8.462 33.327 1.00 62.94 408 SER A C 1
ATOM 3144 O O . SER A 1 408 ? -6.520 8.920 32.934 1.00 62.94 408 SER A O 1
ATOM 3146 N N . SER A 1 409 ? -4.980 7.294 32.875 1.00 69.44 409 SER A N 1
ATOM 3147 C CA . SER A 1 409 ? -5.612 6.510 31.793 1.00 69.44 409 SER A CA 1
ATOM 3148 C C . SER A 1 409 ? -6.657 5.507 32.302 1.00 69.44 409 SER A C 1
ATOM 3150 O O . SER A 1 409 ? -7.564 5.113 31.566 1.00 69.44 409 SER A O 1
ATOM 3152 N N . MET A 1 410 ? -6.587 5.126 33.583 1.00 77.94 410 MET A N 1
ATOM 3153 C CA . MET A 1 410 ? -7.474 4.137 34.214 1.00 77.94 410 MET A CA 1
ATOM 3154 C C . MET A 1 410 ? -8.977 4.465 34.092 1.00 77.94 410 MET A C 1
ATOM 3156 O O . MET A 1 410 ? -9.756 3.552 33.793 1.00 77.94 410 MET A O 1
ATOM 3160 N N . PRO A 1 411 ? -9.438 5.722 34.277 1.00 82.56 411 PRO A N 1
ATOM 3161 C CA . PRO A 1 411 ? -10.847 6.065 34.076 1.00 82.56 411 PRO A CA 1
ATOM 3162 C C . PRO A 1 411 ? -11.288 5.904 32.616 1.00 82.56 411 PRO A C 1
ATOM 3164 O O . PRO A 1 411 ? -12.376 5.384 32.361 1.00 82.56 411 PRO A O 1
ATOM 3167 N N . ALA A 1 412 ? -10.434 6.292 31.662 1.00 83.31 412 ALA A N 1
ATOM 3168 C CA . ALA A 1 412 ? -10.706 6.157 30.234 1.00 83.31 412 ALA A CA 1
ATOM 3169 C C . ALA A 1 412 ? -10.780 4.678 29.821 1.00 83.31 412 ALA A C 1
ATOM 3171 O O . ALA A 1 412 ? -11.748 4.267 29.186 1.00 83.31 412 ALA A O 1
ATOM 3172 N N . LEU A 1 413 ? -9.837 3.847 30.277 1.00 85.38 413 LEU A N 1
ATOM 3173 C CA . LEU A 1 413 ? -9.857 2.396 30.062 1.00 85.38 413 LEU A CA 1
ATOM 3174 C C . LEU A 1 413 ? -11.123 1.744 30.632 1.00 85.38 413 LEU A C 1
ATOM 3176 O O . LEU A 1 413 ? -11.753 0.926 29.961 1.00 85.38 413 LEU A O 1
ATOM 3180 N N . ARG A 1 414 ? -11.550 2.135 31.842 1.00 87.06 414 ARG A N 1
ATOM 3181 C CA . ARG A 1 414 ? -12.812 1.653 32.431 1.00 87.06 414 ARG A CA 1
ATOM 3182 C C . ARG A 1 414 ? -14.035 2.073 31.615 1.00 87.06 414 ARG A C 1
ATOM 3184 O O . ARG A 1 414 ? -14.937 1.258 31.427 1.00 87.06 414 ARG A O 1
ATOM 3191 N N . ARG A 1 415 ? -14.068 3.309 31.107 1.00 86.50 415 ARG A N 1
ATOM 3192 C CA . ARG A 1 415 ? -15.143 3.813 30.231 1.00 86.50 415 ARG A CA 1
ATOM 3193 C C . ARG A 1 415 ? -15.233 2.995 28.941 1.00 86.50 415 ARG A C 1
ATOM 3195 O O . ARG A 1 415 ? -16.293 2.470 28.610 1.00 86.50 415 ARG A O 1
ATOM 3202 N N . VAL A 1 416 ? -14.101 2.823 28.268 1.00 88.69 416 VAL A N 1
ATOM 3203 C CA . VAL A 1 416 ? -13.930 2.022 27.047 1.00 88.69 416 VAL A CA 1
ATOM 3204 C C . VAL A 1 416 ? -14.369 0.566 27.273 1.00 88.69 416 VAL A C 1
ATOM 3206 O O . VAL A 1 416 ? -15.151 0.027 26.487 1.00 88.69 416 VAL A O 1
ATOM 3209 N N . LEU A 1 417 ? -13.954 -0.058 28.381 1.00 89.81 417 LEU A N 1
ATOM 3210 C CA . LEU A 1 417 ? -14.368 -1.419 28.739 1.00 89.81 417 LEU A CA 1
ATOM 3211 C C . LEU A 1 417 ? -15.872 -1.521 29.036 1.00 89.81 417 LEU A C 1
ATOM 3213 O O . LEU A 1 417 ? -16.497 -2.510 28.659 1.00 89.81 417 LEU A O 1
ATOM 3217 N N . SER A 1 418 ? -16.469 -0.504 29.663 1.00 88.50 418 SER A N 1
ATOM 3218 C CA . SER A 1 418 ? -17.920 -0.439 29.889 1.00 88.50 418 SER A CA 1
ATOM 3219 C C . SER A 1 418 ? -18.695 -0.405 28.570 1.00 88.50 418 SER A C 1
ATOM 3221 O O . SER A 1 418 ? -19.636 -1.180 28.390 1.00 88.50 418 SER A O 1
ATOM 3223 N N . HIS A 1 419 ? -18.255 0.398 27.596 1.00 87.81 419 HIS A N 1
ATOM 3224 C CA . HIS A 1 419 ? -18.857 0.407 26.259 1.00 87.81 419 HIS A CA 1
ATOM 3225 C C . HIS A 1 419 ? -18.716 -0.943 25.542 1.00 87.81 419 HIS A C 1
ATOM 3227 O O . HIS A 1 419 ? -19.684 -1.419 24.940 1.00 87.81 419 HIS A O 1
ATOM 3233 N N . LEU A 1 420 ? -17.550 -1.594 25.648 1.00 89.44 420 LEU A N 1
ATOM 3234 C CA . LEU A 1 420 ? -17.348 -2.948 25.123 1.00 89.44 420 LEU A CA 1
ATOM 3235 C C . LEU A 1 420 ? -18.270 -3.966 25.799 1.00 89.44 420 LEU A C 1
ATOM 3237 O O . LEU A 1 420 ? -18.851 -4.794 25.105 1.00 89.44 420 LEU A O 1
ATOM 3241 N N . TYR A 1 421 ? -18.447 -3.899 27.120 1.00 89.75 421 TYR A N 1
ATOM 3242 C CA . TYR A 1 421 ? -19.326 -4.810 27.856 1.00 89.75 421 TYR A CA 1
ATOM 3243 C C . TYR A 1 421 ? -20.795 -4.646 27.452 1.00 89.75 421 TYR A C 1
ATOM 3245 O O . TYR A 1 421 ? -21.483 -5.636 27.219 1.00 89.75 421 TYR A O 1
ATOM 3253 N N . GLN A 1 422 ? -21.263 -3.406 27.285 1.00 86.38 422 GLN A N 1
ATOM 3254 C CA . GLN A 1 422 ? -22.641 -3.120 26.870 1.00 86.38 422 GLN A CA 1
ATOM 3255 C C . GLN A 1 422 ? -22.967 -3.651 25.464 1.00 86.38 422 GLN A C 1
ATOM 3257 O O . GLN A 1 422 ? -24.102 -4.047 25.204 1.00 86.38 422 GLN A O 1
ATOM 3262 N N . ARG A 1 423 ? -21.990 -3.659 24.549 1.00 86.94 423 ARG A N 1
ATOM 3263 C CA . ARG A 1 423 ? -22.191 -4.030 23.134 1.00 86.94 423 ARG A CA 1
ATOM 3264 C C . ARG A 1 423 ? -21.773 -5.463 22.808 1.00 86.94 423 ARG A C 1
ATOM 3266 O O . ARG A 1 423 ? -22.409 -6.122 21.989 1.00 86.94 423 ARG A O 1
ATOM 3273 N N . HIS A 1 424 ? -20.725 -5.956 23.460 1.00 89.44 424 HIS A N 1
ATOM 3274 C CA . HIS A 1 424 ? -20.109 -7.261 23.222 1.00 89.44 424 HIS A CA 1
ATOM 3275 C C . HIS A 1 424 ? -19.854 -8.025 24.538 1.00 89.44 424 HIS A C 1
ATOM 3277 O O . HIS A 1 424 ? -18.718 -8.441 24.794 1.00 89.44 424 HIS A O 1
ATOM 3283 N N . PRO A 1 425 ? -20.890 -8.292 25.360 1.00 89.31 425 PRO A N 1
ATOM 3284 C CA . PRO A 1 425 ? -20.724 -8.910 26.682 1.00 89.31 425 PRO A CA 1
ATOM 3285 C C . PRO A 1 425 ? -20.009 -10.267 26.609 1.00 89.31 425 PRO A C 1
ATOM 3287 O O . PRO A 1 425 ? -19.040 -10.497 27.327 1.00 89.31 425 PRO A O 1
ATOM 3290 N N . LYS A 1 426 ? -20.370 -11.111 25.630 1.00 91.19 426 LYS A N 1
ATOM 3291 C CA . LYS A 1 426 ? -19.724 -12.417 25.393 1.00 91.19 426 LYS A CA 1
ATOM 3292 C C . LYS A 1 426 ? -18.218 -12.314 25.134 1.00 91.19 426 LYS A C 1
ATOM 3294 O O . LYS A 1 426 ? -17.469 -13.227 25.466 1.00 91.19 426 LYS A O 1
ATOM 3299 N N . ALA A 1 427 ? -17.770 -11.235 24.492 1.00 92.31 427 ALA A N 1
ATOM 3300 C CA . ALA A 1 427 ? -16.358 -11.035 24.185 1.00 92.31 427 ALA A CA 1
ATOM 3301 C C . ALA A 1 427 ? -15.569 -10.647 25.442 1.00 92.31 427 ALA A C 1
ATOM 3303 O O . ALA A 1 427 ? -14.464 -11.151 25.644 1.00 92.31 427 ALA A O 1
ATOM 3304 N N . VAL A 1 428 ? -16.162 -9.810 26.299 1.00 91.94 428 VAL A N 1
ATOM 3305 C CA . VAL A 1 428 ? -15.593 -9.429 27.598 1.00 91.94 428 VAL A CA 1
ATOM 3306 C C . VAL A 1 428 ? -15.552 -10.629 28.548 1.00 91.94 428 VAL A C 1
ATOM 3308 O O . VAL A 1 428 ? -14.512 -10.876 29.146 1.00 91.94 428 VAL A O 1
ATOM 3311 N N . GLU A 1 429 ? -16.616 -11.434 28.612 1.00 91.38 429 GLU A N 1
ATOM 3312 C CA . GLU A 1 429 ? -16.667 -12.680 29.399 1.00 91.38 429 GLU A CA 1
ATOM 3313 C C . GLU A 1 429 ? -15.628 -13.716 28.937 1.00 91.38 429 GLU A C 1
ATOM 3315 O O . GLU A 1 429 ? -14.968 -14.377 29.743 1.00 91.38 429 GLU A O 1
ATOM 3320 N N . ALA A 1 430 ? -15.442 -13.861 27.622 1.00 93.00 430 ALA A N 1
ATOM 3321 C CA . ALA A 1 430 ? -14.422 -14.749 27.072 1.00 93.00 430 ALA A CA 1
ATOM 3322 C C . ALA A 1 430 ? -12.994 -14.238 27.331 1.00 93.00 430 ALA A C 1
ATOM 3324 O O . ALA A 1 430 ? -12.059 -15.038 27.413 1.00 93.00 430 ALA A O 1
ATOM 3325 N N . ALA A 1 431 ? -12.805 -12.918 27.423 1.00 93.25 431 ALA A N 1
ATOM 3326 C CA . ALA A 1 431 ? -11.529 -12.304 27.774 1.00 93.25 431 ALA A CA 1
ATOM 3327 C C . ALA A 1 431 ? -11.215 -12.468 29.268 1.00 93.25 431 ALA A C 1
ATOM 3329 O O . ALA A 1 431 ? -10.114 -12.903 29.601 1.00 93.25 431 ALA A O 1
ATOM 3330 N N . SER A 1 432 ? -12.180 -12.205 30.154 1.00 91.94 432 SER A N 1
ATOM 3331 C CA . SER A 1 432 ? -12.022 -12.407 31.598 1.00 91.94 432 SER A CA 1
ATOM 3332 C C . SER A 1 432 ? -11.730 -13.869 31.927 1.00 91.94 432 SER A C 1
ATOM 3334 O O . SER A 1 432 ? -10.739 -14.153 32.592 1.00 91.94 432 SER A O 1
ATOM 3336 N N . SER A 1 433 ? -12.502 -14.806 31.366 1.00 91.75 433 SER A N 1
ATOM 3337 C CA . SER A 1 433 ? -12.282 -16.248 31.562 1.00 91.75 433 SER A CA 1
ATOM 3338 C C . SER A 1 433 ? -10.889 -16.696 31.107 1.00 91.75 433 SER A C 1
ATOM 3340 O O . SER A 1 433 ? -10.268 -17.539 31.749 1.00 91.75 433 SER A O 1
ATOM 3342 N N . ALA A 1 434 ? -10.377 -16.125 30.010 1.00 92.62 434 ALA A N 1
ATOM 3343 C CA . ALA A 1 434 ? -9.037 -16.434 29.521 1.00 92.62 434 ALA A CA 1
ATOM 3344 C C . ALA A 1 434 ? -7.943 -15.930 30.473 1.00 92.62 434 ALA A C 1
ATOM 3346 O O . ALA A 1 434 ? -6.974 -16.642 30.693 1.00 92.62 434 ALA A O 1
ATOM 3347 N N . ILE A 1 435 ? -8.107 -14.739 31.057 1.00 90.25 435 ILE A N 1
ATOM 3348 C CA . ILE A 1 435 ? -7.147 -14.179 32.022 1.00 90.25 435 ILE A CA 1
ATOM 3349 C C . ILE A 1 435 ? -7.147 -14.987 33.323 1.00 90.25 435 ILE A C 1
ATOM 3351 O O . ILE A 1 435 ? -6.079 -15.306 33.827 1.00 90.25 435 ILE A O 1
ATOM 3355 N N . ILE A 1 436 ? -8.322 -15.376 33.824 1.00 91.12 436 ILE A N 1
ATOM 3356 C CA . ILE A 1 436 ? -8.461 -16.213 35.029 1.00 91.12 436 ILE A CA 1
ATOM 3357 C C . ILE A 1 436 ? -7.810 -17.590 34.829 1.00 91.12 436 ILE A C 1
ATOM 3359 O O . ILE A 1 436 ? -7.211 -18.146 35.748 1.00 91.12 436 ILE A O 1
ATOM 3363 N N . ALA A 1 437 ? -7.930 -18.156 33.624 1.00 91.12 437 ALA A N 1
ATOM 3364 C CA . ALA A 1 437 ? -7.300 -19.429 33.285 1.00 91.12 437 ALA A CA 1
ATOM 3365 C C . ALA A 1 437 ? -5.766 -19.330 33.179 1.00 91.12 437 ALA A C 1
ATOM 3367 O O . ALA A 1 437 ? -5.084 -20.300 33.504 1.00 91.12 437 ALA A O 1
ATOM 3368 N N . ASP A 1 438 ? -5.250 -18.186 32.720 1.00 90.25 438 ASP A N 1
ATOM 3369 C CA . ASP A 1 438 ? -3.817 -17.902 32.553 1.00 90.25 438 ASP A CA 1
ATOM 3370 C C . ASP A 1 438 ? -3.140 -17.598 33.904 1.00 90.25 438 ASP A C 1
ATOM 3372 O O . ASP A 1 438 ? -2.029 -18.053 34.166 1.00 90.25 438 ASP A O 1
ATOM 3376 N N . ASP A 1 439 ? -3.833 -16.873 34.788 1.00 87.62 439 ASP A N 1
ATOM 3377 C CA . ASP A 1 439 ? -3.320 -16.415 36.079 1.00 87.62 439 ASP A CA 1
ATOM 3378 C C . ASP A 1 439 ? -4.426 -16.439 37.151 1.00 87.62 439 ASP A C 1
ATOM 3380 O O . ASP A 1 439 ? -5.263 -15.534 37.249 1.00 87.62 439 ASP A O 1
ATOM 3384 N N . LYS A 1 440 ? -4.429 -17.499 37.970 1.00 86.50 440 LYS A N 1
ATOM 3385 C CA . LYS A 1 440 ? -5.440 -17.699 39.021 1.00 86.50 440 LYS A CA 1
ATOM 3386 C C . LYS A 1 440 ? -5.374 -16.646 40.124 1.00 86.50 440 LYS A C 1
ATOM 3388 O O . LYS A 1 440 ? -6.404 -16.376 40.736 1.00 86.50 440 LYS A O 1
ATOM 3393 N N . ASP A 1 441 ? -4.217 -16.028 40.350 1.00 86.56 441 ASP A N 1
ATOM 3394 C CA . ASP A 1 441 ? -4.044 -15.026 41.409 1.00 86.56 441 ASP A CA 1
ATOM 3395 C C . ASP A 1 441 ? -4.793 -13.724 41.076 1.00 86.56 441 ASP A C 1
ATOM 3397 O O . ASP A 1 441 ? -5.097 -12.918 41.954 1.00 86.56 441 ASP A O 1
ATOM 3401 N N . LYS A 1 442 ? -5.157 -13.534 39.802 1.00 85.75 442 LYS A N 1
ATOM 3402 C CA . LYS A 1 442 ? -5.941 -12.393 39.314 1.00 85.75 442 LYS A CA 1
ATOM 3403 C C . LYS A 1 442 ? -7.447 -12.639 39.293 1.00 85.75 442 LYS A C 1
ATOM 3405 O O . LYS A 1 442 ? -8.186 -11.727 38.919 1.00 85.75 442 LYS A O 1
ATOM 3410 N N . ALA A 1 443 ? -7.910 -13.830 39.683 1.00 86.56 443 ALA A N 1
ATOM 3411 C CA . ALA A 1 443 ? -9.315 -14.214 39.582 1.00 86.56 443 ALA A CA 1
ATOM 3412 C C . ALA A 1 443 ? -10.246 -13.237 40.308 1.00 86.56 443 ALA A C 1
ATOM 3414 O O . ALA A 1 443 ? -11.126 -12.650 39.678 1.00 86.56 443 ALA A O 1
ATOM 3415 N N . ASP A 1 444 ? -9.973 -12.969 41.585 1.00 85.56 444 ASP A N 1
ATOM 3416 C CA . ASP A 1 444 ? -10.801 -12.087 42.411 1.00 85.56 444 ASP A CA 1
ATOM 3417 C C . ASP A 1 444 ? -10.875 -10.661 41.840 1.00 85.5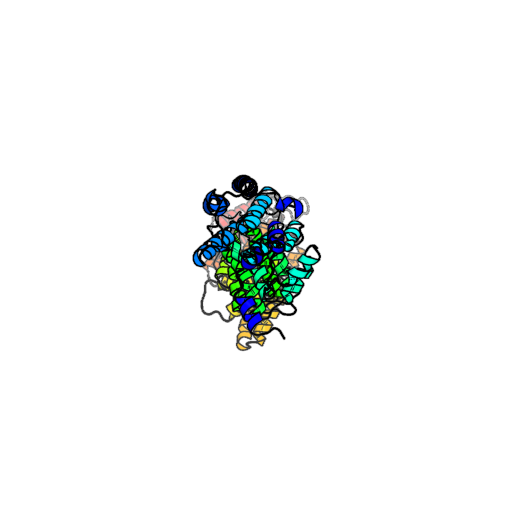6 444 ASP A C 1
ATOM 3419 O O . ASP A 1 444 ? -11.946 -10.055 41.787 1.00 85.56 444 ASP A O 1
ATOM 3423 N N . ALA A 1 445 ? -9.748 -10.123 41.359 1.00 87.06 445 ALA A N 1
ATOM 3424 C CA . ALA A 1 445 ? -9.690 -8.781 40.779 1.00 87.06 445 ALA A CA 1
ATOM 3425 C C . ALA A 1 445 ? -10.491 -8.682 39.469 1.00 87.06 445 ALA A C 1
ATOM 3427 O O . ALA A 1 445 ? -11.215 -7.707 39.246 1.00 87.06 445 ALA A O 1
ATOM 3428 N N . VAL A 1 446 ? -10.391 -9.701 38.609 1.00 87.81 446 VAL A N 1
ATOM 3429 C CA . VAL A 1 446 ? -11.145 -9.777 37.350 1.00 87.81 446 VAL A CA 1
ATOM 3430 C C . VAL A 1 446 ? -12.642 -9.933 37.625 1.00 87.81 446 VAL A C 1
ATOM 3432 O O . VAL A 1 446 ? -13.449 -9.241 37.003 1.00 87.81 446 VAL A O 1
ATOM 3435 N N . GLU A 1 447 ? -13.029 -10.796 38.564 1.00 87.31 447 GLU A N 1
ATOM 3436 C CA . GLU A 1 447 ? -14.430 -11.000 38.941 1.00 87.31 447 GLU A CA 1
ATOM 3437 C C . GLU A 1 447 ? -15.051 -9.725 39.520 1.00 87.31 447 GLU A C 1
ATOM 3439 O O . GLU A 1 447 ? -16.125 -9.309 39.079 1.00 87.31 447 GLU A O 1
ATOM 3444 N N . GLN A 1 448 ? -14.351 -9.034 40.427 1.00 85.88 448 GLN A N 1
ATOM 3445 C CA . GLN A 1 448 ? -14.792 -7.739 40.954 1.00 85.88 448 GLN A CA 1
ATOM 3446 C C . GLN A 1 448 ? -14.966 -6.692 39.845 1.00 85.88 448 GLN A C 1
ATOM 3448 O O . GLN A 1 448 ? -15.952 -5.946 39.844 1.00 85.88 448 GLN A O 1
ATOM 3453 N N . LEU A 1 449 ? -14.053 -6.651 38.869 1.00 86.75 449 LEU A N 1
ATOM 3454 C CA . LEU A 1 449 ? -14.156 -5.747 37.726 1.00 86.75 449 LEU A CA 1
ATOM 3455 C C . LEU A 1 449 ? -15.401 -6.055 36.879 1.00 86.75 449 LEU A C 1
ATOM 3457 O O . LEU A 1 449 ? -16.191 -5.148 36.614 1.00 86.75 449 LEU A O 1
ATOM 3461 N N . VAL A 1 450 ? -15.626 -7.316 36.501 1.00 85.00 450 VAL A N 1
ATOM 3462 C CA . VAL A 1 450 ? -16.793 -7.728 35.696 1.00 85.00 450 VAL A CA 1
ATOM 3463 C C . VAL A 1 450 ? -18.111 -7.478 36.437 1.00 85.00 450 VAL A C 1
ATOM 3465 O O . VAL A 1 450 ? -19.082 -7.007 35.835 1.00 85.00 450 VAL A O 1
ATOM 3468 N N . LEU A 1 451 ? -18.147 -7.713 37.751 1.00 84.38 451 LEU A N 1
ATOM 3469 C CA . LEU A 1 451 ? -19.299 -7.387 38.594 1.00 84.38 451 LEU A CA 1
ATOM 3470 C C . LEU A 1 451 ? -19.587 -5.880 38.590 1.00 84.38 451 LEU A C 1
ATOM 3472 O O . LEU A 1 451 ? -20.735 -5.476 38.397 1.00 84.38 451 LEU A O 1
ATOM 3476 N N . SER A 1 452 ? -18.556 -5.041 38.730 1.00 84.62 452 SER A N 1
ATOM 3477 C CA . SER A 1 452 ? -18.715 -3.581 38.699 1.00 84.62 452 SER A CA 1
ATOM 3478 C C . SER A 1 452 ? -19.262 -3.074 37.354 1.00 84.62 452 SER A C 1
ATOM 3480 O O . SER A 1 452 ? -20.144 -2.212 37.325 1.00 84.62 452 SER A O 1
ATOM 3482 N N . LEU A 1 453 ? -18.816 -3.667 36.240 1.00 83.12 453 LEU A N 1
ATOM 3483 C CA . LEU A 1 453 ? -19.298 -3.356 34.890 1.00 83.12 453 LEU A CA 1
ATOM 3484 C C . LEU A 1 453 ? -20.750 -3.797 34.693 1.00 83.12 453 LEU A C 1
ATOM 3486 O O . LEU A 1 453 ? -21.548 -3.057 34.118 1.00 83.12 453 LEU A O 1
ATOM 3490 N N . SER A 1 454 ? -21.110 -4.970 35.218 1.00 80.88 454 SER A N 1
ATOM 3491 C CA . SER A 1 454 ? -22.480 -5.486 35.187 1.00 80.88 454 SER A CA 1
ATOM 3492 C C . SER A 1 454 ? -23.440 -4.552 35.916 1.00 80.88 454 SER A C 1
ATOM 3494 O O . SER A 1 454 ? -24.466 -4.170 35.360 1.00 80.88 454 SER A O 1
ATOM 3496 N N . ILE A 1 455 ? -23.081 -4.113 37.126 1.00 78.62 455 ILE A N 1
ATOM 3497 C CA . ILE A 1 455 ? -23.891 -3.168 37.907 1.00 78.62 455 ILE A CA 1
ATOM 3498 C C . ILE A 1 455 ? -24.029 -1.833 37.165 1.00 78.62 455 ILE A C 1
ATOM 3500 O O . ILE A 1 455 ? -25.136 -1.305 37.066 1.00 78.62 455 ILE A O 1
ATOM 3504 N N . SER A 1 456 ? -22.939 -1.309 36.592 1.00 77.19 456 SER A N 1
ATOM 3505 C CA . SER A 1 456 ? -22.968 -0.069 35.805 1.00 77.19 456 SER A CA 1
ATOM 3506 C C . SER A 1 456 ? -23.860 -0.187 34.563 1.00 77.19 456 SER A C 1
ATOM 3508 O O . SER A 1 456 ? -24.664 0.706 34.306 1.00 77.19 456 SER A O 1
ATOM 3510 N N . SER A 1 457 ? -23.784 -1.301 33.831 1.00 78.69 457 SER A N 1
ATOM 3511 C CA . SER A 1 457 ? -24.622 -1.562 32.656 1.00 78.69 457 SER A CA 1
ATOM 3512 C C . SER A 1 457 ? -26.107 -1.681 33.013 1.00 78.69 457 SER A C 1
ATOM 3514 O O . SER A 1 457 ? -26.959 -1.111 32.320 1.00 78.69 457 SER A O 1
ATOM 3516 N N . ILE A 1 458 ? -26.429 -2.361 34.119 1.00 80.62 458 ILE A N 1
ATOM 3517 C CA . ILE A 1 458 ? -27.802 -2.430 34.631 1.00 80.62 458 ILE A CA 1
ATOM 3518 C C . ILE A 1 458 ? -28.262 -1.021 35.015 1.00 80.62 458 ILE A C 1
ATOM 3520 O O . ILE A 1 458 ? -29.343 -0.623 34.596 1.00 80.62 458 ILE A O 1
ATOM 3524 N N . SER A 1 459 ? -27.439 -0.236 35.716 1.00 82.12 459 SER A N 1
ATOM 3525 C CA . SER A 1 459 ? -27.766 1.149 36.084 1.00 82.12 459 SER A CA 1
ATOM 3526 C C . SER A 1 459 ? -28.098 2.014 34.874 1.00 82.12 459 SER A C 1
ATOM 3528 O O . SER A 1 459 ? -29.187 2.582 34.823 1.00 82.12 459 SER A O 1
ATOM 3530 N N . SER A 1 460 ? -27.256 2.023 33.836 1.00 80.44 460 SER A N 1
ATOM 3531 C CA . SER A 1 460 ? -27.548 2.746 32.590 1.00 80.44 460 SER A CA 1
ATOM 3532 C C . SER A 1 460 ? -28.863 2.295 31.942 1.00 80.44 460 SER A C 1
ATOM 3534 O O . SER A 1 460 ? -29.637 3.122 31.464 1.00 80.44 460 SER A O 1
ATOM 3536 N N . THR A 1 461 ? -29.156 0.992 31.970 1.00 82.50 461 THR A N 1
ATOM 3537 C CA . THR A 1 461 ? -30.410 0.445 31.432 1.00 82.50 461 THR A CA 1
ATOM 3538 C C . THR A 1 461 ? -31.621 0.891 32.253 1.00 82.50 461 THR A C 1
ATOM 3540 O O . THR A 1 461 ? -32.635 1.283 31.680 1.00 82.50 461 THR A O 1
ATOM 3543 N N . LEU A 1 462 ? -31.532 0.866 33.587 1.00 84.94 462 LEU A N 1
ATOM 3544 C CA . LEU A 1 462 ? -32.611 1.326 34.464 1.00 84.94 462 LEU A CA 1
ATOM 3545 C C . LEU A 1 462 ? -32.823 2.838 34.341 1.00 84.94 462 LEU A C 1
ATOM 3547 O O . LEU A 1 462 ? -33.970 3.270 34.322 1.00 84.94 462 LEU A O 1
ATOM 3551 N N . LEU A 1 463 ? -31.756 3.629 34.188 1.00 86.31 463 LEU A N 1
ATOM 3552 C CA . LEU A 1 463 ? -31.843 5.073 33.950 1.00 86.31 463 LEU A CA 1
ATOM 3553 C C . LEU A 1 463 ? -32.599 5.393 32.655 1.00 86.31 463 LEU A C 1
ATOM 3555 O O . LEU A 1 463 ? -33.469 6.258 32.665 1.00 86.31 463 LEU A O 1
ATOM 3559 N N . LEU A 1 464 ? -32.371 4.646 31.569 1.00 85.50 464 LEU A N 1
ATOM 3560 C CA . LEU A 1 464 ? -33.175 4.791 30.346 1.00 85.50 464 LEU A CA 1
ATOM 3561 C C . LEU A 1 464 ? -34.665 4.510 30.597 1.00 85.50 464 LEU A C 1
ATOM 3563 O O . LEU A 1 464 ? -35.519 5.219 30.070 1.00 85.50 464 LEU A O 1
ATOM 3567 N N . ARG A 1 465 ? -34.983 3.523 31.445 1.00 88.38 465 ARG A N 1
ATOM 3568 C CA . ARG A 1 465 ? -36.367 3.194 31.833 1.00 88.38 465 ARG A CA 1
ATOM 3569 C C . ARG A 1 465 ? -37.024 4.250 32.717 1.00 88.38 465 ARG A C 1
ATOM 3571 O O . ARG A 1 465 ? -38.246 4.301 32.761 1.00 88.38 465 ARG A O 1
ATOM 3578 N N . VAL A 1 466 ? -36.260 5.122 33.380 1.00 89.06 466 VAL A N 1
ATOM 3579 C CA . VAL A 1 466 ? -36.824 6.273 34.111 1.00 89.06 466 VAL A CA 1
ATOM 3580 C C . VAL A 1 466 ? -37.516 7.249 33.153 1.00 89.06 466 VAL A C 1
ATOM 3582 O O . VAL A 1 466 ? -38.459 7.920 33.556 1.00 89.06 466 VAL A O 1
ATOM 3585 N N . HIS A 1 467 ? -37.117 7.297 31.880 1.00 88.88 467 HIS A N 1
ATOM 3586 C CA . HIS A 1 467 ? -37.753 8.150 30.872 1.00 88.88 467 HIS A CA 1
ATOM 3587 C C . HIS A 1 467 ? -39.003 7.531 30.217 1.00 88.88 467 HIS A C 1
ATOM 3589 O O . HIS A 1 467 ? -39.624 8.188 29.378 1.00 88.88 467 HIS A O 1
ATOM 3595 N N . ASP A 1 468 ? -39.384 6.291 30.555 1.00 89.38 468 ASP A N 1
ATOM 3596 C CA . ASP A 1 468 ? -40.550 5.639 29.950 1.00 89.38 468 ASP A CA 1
ATOM 3597 C C . ASP A 1 468 ? -41.859 6.359 30.331 1.00 89.38 468 ASP A C 1
ATOM 3599 O O . ASP A 1 468 ? -42.144 6.643 31.493 1.00 89.38 468 ASP A O 1
ATOM 3603 N N . SER A 1 469 ? -42.700 6.628 29.327 1.00 87.50 469 SER A N 1
ATOM 3604 C CA . SER A 1 469 ? -43.988 7.323 29.509 1.00 87.50 469 SER A CA 1
ATOM 3605 C C . SER A 1 469 ? -45.140 6.406 29.940 1.00 87.50 469 SER A C 1
ATOM 3607 O O . SER A 1 469 ? -46.230 6.886 30.269 1.00 87.50 469 SER A O 1
ATOM 3609 N N . ASP A 1 470 ? -44.910 5.092 29.956 1.00 88.81 470 ASP A N 1
ATOM 3610 C CA . ASP A 1 470 ? -45.879 4.092 30.391 1.00 88.81 470 ASP A CA 1
ATOM 3611 C C . ASP A 1 470 ? -45.706 3.781 31.887 1.00 88.81 470 ASP A C 1
ATOM 3613 O O . ASP A 1 470 ? -44.682 3.263 32.341 1.00 88.81 470 ASP A O 1
ATOM 3617 N N . ALA A 1 471 ? -46.758 4.053 32.663 1.00 86.75 471 ALA A N 1
ATOM 3618 C CA . ALA A 1 471 ? -46.790 3.787 34.096 1.00 86.75 471 ALA A CA 1
ATOM 3619 C C . ALA A 1 471 ? -46.623 2.293 34.436 1.00 86.75 471 ALA A C 1
ATOM 3621 O O . ALA A 1 471 ? -46.187 1.974 35.542 1.00 86.75 471 ALA A O 1
ATOM 3622 N N . SER A 1 472 ? -46.950 1.373 33.520 1.00 86.69 472 SER A N 1
ATOM 3623 C CA . SER A 1 472 ? -46.766 -0.067 33.730 1.00 86.69 472 SER A CA 1
ATOM 3624 C C . SER A 1 472 ? -45.284 -0.452 33.817 1.00 86.69 472 SER A C 1
ATOM 3626 O O . SER A 1 472 ? -44.903 -1.229 34.696 1.00 86.69 472 SER A O 1
ATOM 3628 N N . VAL A 1 473 ? -44.437 0.168 32.986 1.00 87.81 473 VAL A N 1
ATOM 3629 C CA . VAL A 1 473 ? -42.984 -0.048 32.960 1.00 87.81 473 VAL A CA 1
ATOM 3630 C C . VAL A 1 473 ? -42.339 0.510 34.224 1.00 87.81 473 VAL A C 1
ATOM 3632 O O . VAL A 1 473 ? -41.571 -0.188 34.884 1.00 87.81 473 VAL A O 1
ATOM 3635 N N . LEU A 1 474 ? -42.720 1.724 34.629 1.00 88.62 474 LEU A N 1
ATOM 3636 C CA . LEU A 1 474 ? -42.237 2.336 35.870 1.00 88.62 474 LEU A CA 1
ATOM 3637 C C . LEU A 1 474 ? -42.699 1.573 37.112 1.00 88.62 474 LEU A C 1
ATOM 3639 O O . LEU A 1 474 ? -41.943 1.405 38.066 1.00 88.62 474 LEU A O 1
ATOM 3643 N N . LYS A 1 475 ? -43.929 1.051 37.104 1.00 85.94 475 LYS A N 1
ATOM 3644 C CA . LYS A 1 475 ? -44.413 0.191 38.185 1.00 85.94 475 LYS A CA 1
ATOM 3645 C C . LYS A 1 475 ? -43.605 -1.103 38.257 1.00 85.94 475 LYS A C 1
ATOM 3647 O O . LYS A 1 475 ? -43.225 -1.501 39.353 1.00 85.94 475 LYS A O 1
ATOM 3652 N N . ALA A 1 476 ? -43.288 -1.730 37.125 1.00 86.00 476 ALA A N 1
ATOM 3653 C CA . ALA A 1 476 ? -42.422 -2.906 37.099 1.00 86.00 476 ALA A CA 1
ATOM 3654 C C . ALA A 1 476 ? -41.004 -2.582 37.607 1.00 86.00 476 ALA A C 1
ATOM 3656 O O . ALA A 1 476 ? -40.464 -3.344 38.410 1.00 86.00 476 ALA A O 1
ATOM 3657 N N . LEU A 1 477 ? -40.444 -1.434 37.212 1.00 85.62 477 LEU A N 1
ATOM 3658 C CA . LEU A 1 477 ? -39.138 -0.943 37.661 1.00 85.62 477 LEU A CA 1
ATOM 3659 C C . LEU A 1 477 ? -39.091 -0.733 39.182 1.00 85.62 477 LEU A C 1
ATOM 3661 O O . LEU A 1 477 ? -38.170 -1.206 39.845 1.00 85.62 477 LEU A O 1
ATOM 3665 N N . TYR A 1 478 ? -40.091 -0.048 39.739 1.00 88.62 478 TYR A N 1
ATOM 3666 C CA . TYR A 1 478 ? -40.083 0.375 41.140 1.00 88.62 478 TYR A CA 1
ATOM 3667 C C . TYR A 1 478 ? -40.696 -0.636 42.114 1.00 88.62 478 TYR A C 1
ATOM 3669 O O . TYR A 1 478 ? -40.314 -0.653 43.278 1.00 88.62 478 TYR A O 1
ATOM 3677 N N . THR A 1 479 ? -41.639 -1.477 41.679 1.00 80.12 479 THR A N 1
ATOM 3678 C CA . THR A 1 479 ? -42.415 -2.352 42.585 1.00 80.12 479 THR A CA 1
ATOM 3679 C C . THR A 1 479 ? -41.873 -3.782 42.659 1.00 80.12 479 THR A C 1
ATOM 3681 O O . THR A 1 479 ? -42.053 -4.436 43.681 1.00 80.12 479 THR A O 1
ATOM 3684 N N . SER A 1 480 ? -41.200 -4.286 41.619 1.00 77.81 480 SER A N 1
ATOM 3685 C CA . SER A 1 480 ? -40.780 -5.700 41.580 1.00 77.81 480 SER A CA 1
ATOM 3686 C C . SER A 1 480 ? -39.685 -6.025 42.604 1.00 77.81 480 SER A C 1
ATOM 3688 O O . SER A 1 480 ? -39.737 -7.069 43.247 1.00 77.81 480 SER A O 1
ATOM 3690 N N . ASN A 1 481 ? -38.699 -5.134 42.770 1.00 80.25 481 ASN A N 1
ATOM 3691 C CA . ASN A 1 481 ? -37.697 -5.217 43.835 1.00 80.25 481 ASN A CA 1
ATOM 3692 C C . ASN A 1 481 ? -37.114 -3.816 44.140 1.00 80.25 481 ASN A C 1
ATOM 3694 O O . ASN A 1 481 ? -36.061 -3.452 43.603 1.00 80.25 481 ASN A O 1
ATOM 3698 N N . PRO A 1 482 ? -37.798 -3.003 44.969 1.00 82.38 482 PRO A N 1
ATOM 3699 C CA . PRO A 1 482 ? -37.439 -1.601 45.193 1.00 82.38 482 PRO A CA 1
ATOM 3700 C C . PRO A 1 482 ? -36.034 -1.433 45.776 1.00 82.38 482 PRO A C 1
ATOM 3702 O O . PRO A 1 482 ? -35.320 -0.516 45.384 1.00 82.38 482 PRO A O 1
ATOM 3705 N N . GLN A 1 483 ? -35.590 -2.335 46.659 1.00 82.44 483 GLN A N 1
ATOM 3706 C CA . GLN A 1 483 ? -34.253 -2.242 47.255 1.00 82.44 483 GLN A CA 1
ATOM 3707 C C . GLN A 1 483 ? -33.141 -2.466 46.227 1.00 82.44 483 GLN A C 1
ATOM 3709 O O . GLN A 1 483 ? -32.135 -1.759 46.243 1.00 82.44 483 GLN A O 1
ATOM 3714 N N . THR A 1 484 ? -33.320 -3.415 45.305 1.00 82.25 484 THR A N 1
ATOM 3715 C CA . THR A 1 484 ? -32.362 -3.634 44.214 1.00 82.25 484 THR A CA 1
ATOM 3716 C C . THR A 1 484 ? -32.352 -2.457 43.244 1.00 82.25 484 THR A C 1
ATOM 3718 O O . THR A 1 484 ? -31.274 -1.994 42.881 1.00 82.25 484 THR A O 1
ATOM 3721 N N . ALA A 1 485 ? -33.524 -1.927 42.876 1.00 84.19 485 ALA A N 1
ATOM 3722 C CA . ALA A 1 485 ? -33.620 -0.752 42.010 1.00 84.19 485 ALA A CA 1
ATOM 3723 C C . ALA A 1 485 ? -32.899 0.461 42.619 1.00 84.19 485 ALA A C 1
ATOM 3725 O O . ALA A 1 485 ? -32.122 1.119 41.935 1.00 84.19 485 ALA A O 1
ATOM 3726 N N . VAL A 1 486 ? -33.086 0.709 43.919 1.00 86.81 486 VAL A N 1
ATOM 3727 C CA . VAL A 1 486 ? -32.391 1.777 44.649 1.00 86.81 486 VAL A CA 1
ATOM 3728 C C . VAL A 1 486 ? -30.877 1.572 44.648 1.00 86.81 486 VAL A C 1
ATOM 3730 O O . VAL A 1 486 ? -30.152 2.482 44.263 1.00 86.81 486 VAL A O 1
ATOM 3733 N N . ARG A 1 487 ? -30.384 0.379 45.013 1.00 83.94 487 ARG A N 1
ATOM 3734 C CA . ARG A 1 487 ? -28.935 0.090 45.033 1.00 83.94 487 ARG A CA 1
ATOM 3735 C C . ARG A 1 487 ? -28.272 0.341 43.679 1.00 83.94 487 ARG A C 1
ATOM 3737 O O . ARG A 1 487 ? -27.174 0.887 43.617 1.00 83.94 487 ARG A O 1
ATOM 3744 N N . VAL A 1 488 ? -28.946 -0.049 42.601 1.00 82.69 488 VAL A N 1
ATOM 3745 C CA . VAL A 1 488 ? -28.428 0.128 41.245 1.00 82.69 488 VAL A CA 1
ATOM 3746 C C . VAL A 1 488 ? -28.492 1.597 40.812 1.00 82.69 488 VAL A C 1
ATOM 3748 O O . VAL A 1 488 ? -27.506 2.099 40.290 1.00 82.69 488 VAL A O 1
ATOM 3751 N N . LEU A 1 489 ? -29.597 2.306 41.068 1.00 85.75 489 LEU A N 1
ATOM 3752 C CA . LEU A 1 489 ? -29.769 3.719 40.691 1.00 85.75 489 LEU A CA 1
ATOM 3753 C C . LEU A 1 489 ? -28.917 4.693 41.524 1.00 85.75 489 LEU A C 1
ATOM 3755 O O . LEU A 1 489 ? -28.674 5.813 41.084 1.00 85.75 489 LEU A O 1
ATOM 3759 N N . LEU A 1 490 ? -28.450 4.278 42.705 1.00 84.12 490 LEU A N 1
ATOM 3760 C CA . LEU A 1 490 ? -27.461 5.018 43.499 1.00 84.12 490 LEU A CA 1
ATOM 3761 C C . LEU A 1 490 ? -26.027 4.874 42.950 1.00 84.12 490 LEU A C 1
ATOM 3763 O O . LEU A 1 490 ? -25.152 5.648 43.331 1.00 84.12 490 LEU A O 1
ATOM 3767 N N . THR A 1 491 ? -25.777 3.923 42.042 1.00 76.75 491 THR A N 1
ATOM 3768 C CA . THR A 1 491 ? -24.446 3.613 41.489 1.00 76.75 491 THR A CA 1
ATOM 3769 C C . THR A 1 491 ? -24.374 4.019 40.004 1.00 76.75 491 THR A C 1
ATOM 3771 O O . THR A 1 491 ? -25.268 3.644 39.247 1.00 76.75 491 THR A O 1
ATOM 3774 N N . PRO A 1 492 ? -23.336 4.726 39.505 1.00 63.28 492 PRO A N 1
ATOM 3775 C CA . PRO A 1 492 ? -22.135 5.185 40.206 1.00 63.28 492 PRO A CA 1
ATOM 3776 C C . PRO A 1 492 ? -22.322 6.500 40.977 1.00 63.28 492 PRO A C 1
ATOM 3778 O O . PRO A 1 492 ? -21.554 6.752 41.900 1.00 63.28 492 PRO A O 1
ATOM 3781 N N . THR A 1 493 ? -23.315 7.328 40.624 1.00 79.44 493 THR A N 1
ATOM 3782 C CA . THR A 1 493 ? -23.645 8.563 41.351 1.00 79.44 493 THR A CA 1
ATOM 3783 C C . THR A 1 493 ? -25.161 8.748 41.484 1.00 79.44 493 THR A C 1
ATOM 3785 O O . THR A 1 493 ? -25.896 8.502 40.524 1.00 79.44 493 THR A O 1
ATOM 3788 N N . PRO A 1 494 ? -25.655 9.268 42.625 1.00 84.31 494 PRO A N 1
ATOM 3789 C CA . PRO A 1 494 ? -27.081 9.543 42.819 1.00 84.31 494 PRO A CA 1
ATOM 3790 C C . PRO A 1 494 ? -27.600 10.651 41.890 1.00 84.31 494 PRO A C 1
ATOM 3792 O O . PRO A 1 494 ? -28.792 10.714 41.596 1.00 84.31 494 PRO A O 1
ATOM 3795 N N . THR A 1 495 ? -26.710 11.516 41.394 1.00 87.56 495 THR A N 1
ATOM 3796 C CA . THR A 1 495 ? -27.050 12.623 40.492 1.00 87.56 495 THR A CA 1
ATOM 3797 C C . THR A 1 495 ? -27.624 12.152 39.163 1.00 87.56 495 THR A C 1
ATOM 3799 O O . THR A 1 495 ? -28.585 12.757 38.705 1.00 87.56 495 THR A O 1
ATOM 3802 N N . ALA A 1 496 ? -27.121 11.051 38.593 1.00 86.31 496 ALA A N 1
ATOM 3803 C CA . ALA A 1 496 ? -27.570 10.552 37.293 1.00 86.31 496 ALA A CA 1
ATOM 3804 C C . ALA A 1 496 ? -29.062 10.174 37.300 1.00 86.31 496 ALA A C 1
ATOM 3806 O O . ALA A 1 496 ? -29.791 10.477 36.356 1.00 86.31 496 ALA A O 1
ATOM 3807 N N . TYR A 1 497 ? -29.540 9.570 38.394 1.00 91.25 497 TYR A N 1
ATOM 3808 C CA . TYR A 1 497 ? -30.964 9.297 38.582 1.00 91.25 497 TYR A CA 1
ATOM 3809 C C . TYR A 1 497 ? -31.783 10.584 38.720 1.00 91.25 497 TYR A C 1
ATOM 3811 O O . TYR A 1 497 ? -32.845 10.699 38.110 1.00 91.25 497 TYR A O 1
ATOM 3819 N N . LEU A 1 498 ? -31.290 11.567 39.480 1.00 92.31 498 LEU A N 1
ATOM 3820 C CA . LEU A 1 498 ? -31.975 12.852 39.642 1.00 92.31 498 LEU A CA 1
ATOM 3821 C C . LEU A 1 498 ? -32.048 13.634 38.322 1.00 92.31 498 LEU A C 1
ATOM 3823 O O . LEU A 1 498 ? -33.094 14.200 38.019 1.00 92.31 498 LEU A O 1
ATOM 3827 N N . ASP A 1 499 ? -30.983 13.625 37.519 1.00 90.50 499 ASP A N 1
ATOM 3828 C CA . ASP A 1 499 ? -30.948 14.220 36.177 1.00 90.50 499 ASP A CA 1
ATOM 3829 C C . ASP A 1 499 ? -31.987 13.563 35.257 1.00 90.50 499 ASP A C 1
ATOM 3831 O O . ASP A 1 499 ? -32.821 14.255 34.663 1.00 90.50 499 ASP A O 1
ATOM 3835 N N . ALA A 1 500 ? -31.993 12.225 35.205 1.00 89.44 500 ALA A N 1
ATOM 3836 C CA . ALA A 1 500 ? -32.964 11.460 34.427 1.00 89.44 500 ALA A CA 1
ATOM 3837 C C . ALA A 1 500 ? -34.406 11.774 34.859 1.00 89.44 500 ALA A C 1
ATOM 3839 O O . ALA A 1 500 ? -35.285 11.990 34.022 1.00 89.44 500 ALA A O 1
ATOM 3840 N N . LEU A 1 501 ? -34.642 11.877 36.170 1.00 92.75 501 LEU A N 1
ATOM 3841 C CA . LEU A 1 501 ? -35.948 12.177 36.745 1.00 92.75 501 LEU A CA 1
ATOM 3842 C C . LEU A 1 501 ? -36.420 13.602 36.426 1.00 92.75 501 LEU A C 1
ATOM 3844 O O . LEU A 1 501 ? -37.577 13.799 36.050 1.00 92.75 501 LEU A O 1
ATOM 3848 N N . VAL A 1 502 ? -35.534 14.597 36.535 1.00 92.56 502 VAL A N 1
ATOM 3849 C CA . VAL A 1 502 ? -35.833 15.986 36.156 1.00 92.56 502 VAL A CA 1
ATOM 3850 C C . VAL A 1 502 ? -36.186 16.060 34.676 1.00 92.56 502 VAL A C 1
ATOM 3852 O O . VAL A 1 502 ? -37.188 16.673 34.325 1.00 92.56 502 VAL A O 1
ATOM 3855 N N . GLN A 1 503 ? -35.433 15.402 33.798 1.00 90.75 503 GLN A N 1
ATOM 3856 C CA . GLN A 1 503 ? -35.735 15.405 32.369 1.00 90.75 503 GLN A CA 1
ATOM 3857 C C . GLN A 1 503 ? -37.041 14.656 32.045 1.00 90.75 503 GLN A C 1
ATOM 3859 O O . GLN A 1 503 ? -37.809 15.123 31.203 1.00 90.75 503 GLN A O 1
ATOM 3864 N N . ALA A 1 504 ? -37.336 13.545 32.730 1.00 90.56 504 ALA A N 1
ATOM 3865 C CA . ALA A 1 504 ? -38.584 12.796 32.561 1.00 90.56 504 ALA A CA 1
ATOM 3866 C C . ALA A 1 504 ? -39.828 13.588 33.015 1.00 90.56 504 ALA A C 1
ATOM 3868 O O . ALA A 1 504 ? -40.884 13.502 32.385 1.00 90.56 504 ALA A O 1
ATOM 3869 N N . LEU A 1 505 ? -39.712 14.382 34.086 1.00 90.75 505 LEU A N 1
ATOM 3870 C CA . LEU A 1 505 ? -40.834 15.126 34.671 1.00 90.75 505 LEU A CA 1
ATOM 3871 C C . LEU A 1 505 ? -40.971 16.569 34.155 1.00 90.75 505 LEU A C 1
ATOM 3873 O O . LEU A 1 505 ? -42.091 17.064 34.020 1.00 90.75 505 LEU A O 1
ATOM 3877 N N . HIS A 1 506 ? -39.849 17.234 33.875 1.00 87.44 506 HIS A N 1
ATOM 3878 C CA . HIS A 1 506 ? -39.746 18.675 33.605 1.00 87.44 506 HIS A CA 1
ATOM 3879 C C . HIS A 1 506 ? -39.026 19.025 32.298 1.00 87.44 506 HIS A C 1
ATOM 3881 O O . HIS A 1 506 ? -38.847 20.208 32.006 1.00 87.44 506 HIS A O 1
ATOM 3887 N N . GLY A 1 507 ? -38.606 18.037 31.502 1.00 84.75 507 GLY A N 1
ATOM 3888 C CA . GLY A 1 507 ? -38.009 18.291 30.191 1.00 84.75 507 GLY A CA 1
ATOM 3889 C C . GLY A 1 507 ? -38.917 19.148 29.300 1.00 84.75 507 GLY A C 1
ATOM 3890 O O . GLY A 1 507 ? -40.140 19.130 29.429 1.00 84.75 507 GLY A O 1
ATOM 3891 N N . SER A 1 508 ? -38.336 19.884 28.353 1.00 79.38 508 SER A N 1
ATOM 3892 C CA . SER A 1 508 ? -39.081 20.788 27.455 1.00 79.38 508 SER A CA 1
ATOM 3893 C C . SER A 1 508 ? -40.199 20.096 26.655 1.00 79.38 508 SER A C 1
ATOM 3895 O O . SER A 1 508 ? -41.185 20.734 26.290 1.00 79.38 508 SER A O 1
ATOM 3897 N N . SER A 1 509 ? -40.077 18.787 26.418 1.00 79.00 509 SER A N 1
ATOM 3898 C CA . SER A 1 509 ? -41.081 17.932 25.773 1.00 79.00 509 SER A CA 1
ATOM 3899 C C . SER A 1 509 ? -41.903 17.072 26.749 1.00 79.00 509 SER A C 1
ATOM 3901 O O . SER A 1 509 ? -42.803 16.350 26.311 1.00 79.00 509 SER A O 1
ATOM 3903 N N . ALA A 1 510 ? -41.632 17.135 28.056 1.00 83.12 510 ALA A N 1
ATOM 3904 C CA . ALA A 1 510 ? -42.226 16.254 29.053 1.00 83.12 510 ALA A CA 1
ATOM 3905 C C . ALA A 1 510 ? -43.708 16.585 29.300 1.00 83.12 510 ALA A C 1
ATOM 3907 O O . ALA A 1 510 ? -44.082 17.700 29.672 1.00 83.12 510 ALA A O 1
ATOM 3908 N N . LYS A 1 511 ? -44.575 15.582 29.120 1.00 84.06 511 LYS A N 1
ATOM 3909 C CA . LYS A 1 511 ? -46.005 15.627 29.476 1.00 84.06 511 LYS A CA 1
ATOM 3910 C C . LYS A 1 511 ? -46.381 14.374 30.276 1.00 84.06 511 LYS A C 1
ATOM 3912 O O . LYS A 1 511 ? -47.168 13.560 29.791 1.00 84.06 511 LYS A O 1
ATOM 3917 N N . PRO A 1 512 ? -45.791 14.174 31.468 1.00 88.94 512 PRO A N 1
ATOM 3918 C CA . PRO A 1 512 ? -45.975 12.940 32.215 1.00 88.94 512 PRO A CA 1
ATOM 3919 C C . PRO A 1 512 ? -47.433 12.793 32.662 1.00 88.94 512 PRO A C 1
ATOM 3921 O O . PRO A 1 512 ? -48.074 13.744 33.122 1.00 88.94 512 PRO A O 1
ATOM 3924 N N . SER A 1 513 ? -47.972 11.582 32.524 1.00 90.38 513 SER A N 1
ATOM 3925 C CA . SER A 1 513 ? -49.301 11.265 33.043 1.00 90.38 513 SER A CA 1
ATOM 3926 C C . SER A 1 513 ? -49.288 11.286 34.575 1.00 90.38 513 SER A C 1
ATOM 3928 O O . SER A 1 513 ? -48.252 11.109 35.215 1.00 90.38 513 SER A O 1
ATOM 3930 N N . ARG A 1 514 ? -50.453 11.460 35.206 1.00 88.81 514 ARG A N 1
ATOM 3931 C CA . ARG A 1 514 ? -50.547 11.452 36.677 1.00 88.81 514 ARG A CA 1
ATOM 3932 C C . ARG A 1 514 ? -50.044 10.138 37.288 1.00 88.81 514 ARG A C 1
ATOM 3934 O O . ARG A 1 514 ? -49.509 10.155 38.391 1.00 88.81 514 ARG A O 1
ATOM 3941 N N . ASP A 1 515 ? -50.223 9.018 36.594 1.00 89.12 515 ASP A N 1
ATOM 3942 C CA . ASP A 1 515 ? -49.797 7.711 37.095 1.00 89.12 515 ASP A CA 1
ATOM 3943 C C . ASP A 1 515 ? -48.275 7.519 36.969 1.00 89.12 515 ASP A C 1
ATOM 3945 O O . ASP A 1 515 ? -47.672 6.949 37.875 1.00 89.12 515 ASP A O 1
ATOM 3949 N N . VAL A 1 516 ? -47.646 8.098 35.937 1.00 91.31 516 VAL A N 1
ATOM 3950 C CA . VAL A 1 516 ? -46.178 8.221 35.815 1.00 91.31 516 VAL A CA 1
ATOM 3951 C C . VAL A 1 516 ? -45.611 9.082 36.945 1.00 91.31 516 VAL A C 1
ATOM 3953 O O . VAL A 1 516 ? -44.709 8.653 37.660 1.00 91.31 516 VAL A O 1
ATOM 3956 N N . ILE A 1 517 ? -46.201 10.263 37.174 1.00 91.88 517 ILE A N 1
ATOM 3957 C CA . ILE A 1 517 ? -45.816 11.158 38.278 1.00 91.88 517 ILE A CA 1
ATOM 3958 C C . ILE A 1 517 ? -45.928 10.419 39.617 1.00 91.88 517 ILE A C 1
ATOM 3960 O O . ILE A 1 517 ? -44.992 10.437 40.410 1.00 91.88 517 ILE A O 1
ATOM 3964 N N . ARG A 1 518 ? -47.044 9.720 39.863 1.00 92.19 518 ARG A N 1
ATOM 3965 C CA . ARG A 1 518 ? -47.235 8.941 41.094 1.00 92.19 518 ARG A CA 1
ATOM 3966 C C . ARG A 1 518 ? -46.143 7.885 41.265 1.00 92.19 518 ARG A C 1
ATOM 3968 O O . ARG A 1 518 ? -45.576 7.803 42.346 1.00 92.19 518 ARG A O 1
ATOM 3975 N N . ALA A 1 519 ? -45.838 7.105 40.227 1.00 91.81 519 ALA A N 1
ATOM 3976 C CA . ALA A 1 519 ? -44.825 6.052 40.299 1.00 91.81 519 ALA A CA 1
ATOM 3977 C C . ALA A 1 519 ? -43.443 6.608 40.686 1.00 91.81 519 ALA A C 1
ATOM 3979 O O . ALA A 1 519 ? -42.820 6.108 41.622 1.00 91.81 519 ALA A O 1
ATOM 3980 N N . HIS A 1 520 ? -43.008 7.682 40.023 1.00 94.00 520 HIS A N 1
ATOM 3981 C CA . HIS A 1 520 ? -41.744 8.359 40.308 1.00 94.00 520 HIS A CA 1
ATOM 3982 C C . HIS A 1 520 ? -41.670 8.932 41.725 1.00 94.00 520 HIS A C 1
ATOM 3984 O O . HIS A 1 520 ? -40.708 8.669 42.444 1.00 94.00 520 HIS A O 1
ATOM 3990 N N . PHE A 1 521 ? -42.682 9.699 42.141 1.00 93.25 521 PHE A N 1
ATOM 3991 C CA . PHE A 1 521 ? -42.692 10.350 43.452 1.00 93.25 521 PHE A CA 1
ATOM 3992 C C . PHE A 1 521 ? -42.774 9.341 44.598 1.00 93.25 521 PHE A C 1
ATOM 3994 O O . PHE A 1 521 ? -42.063 9.495 45.588 1.00 93.25 521 PHE A O 1
ATOM 4001 N N . SER A 1 522 ? -43.593 8.292 44.459 1.00 92.12 522 SER A N 1
ATOM 4002 C CA . SER A 1 522 ? -43.678 7.231 45.466 1.00 92.12 522 SER A CA 1
ATOM 4003 C C . SER A 1 522 ? -42.342 6.506 45.633 1.00 92.12 522 SER A C 1
ATOM 4005 O O . SER A 1 522 ? -41.899 6.307 46.758 1.00 92.12 522 SER A O 1
ATOM 4007 N N . PHE A 1 523 ? -41.651 6.164 44.541 1.00 92.88 523 PHE A N 1
ATOM 4008 C CA . PHE A 1 523 ? -40.331 5.535 44.638 1.00 92.88 523 PHE A CA 1
ATOM 4009 C C . PHE A 1 523 ? -39.262 6.484 45.200 1.00 92.88 523 PHE A C 1
ATOM 4011 O O . PHE A 1 523 ? -38.476 6.087 46.063 1.00 92.88 523 PHE A O 1
ATOM 4018 N N . LEU A 1 524 ? -39.248 7.744 44.748 1.00 93.19 524 LEU A N 1
ATOM 4019 C CA . LEU A 1 524 ? -38.300 8.760 45.205 1.00 93.19 524 LEU A CA 1
ATOM 4020 C C . LEU A 1 524 ? -38.377 8.957 46.724 1.00 93.19 524 LEU A C 1
ATOM 4022 O O . LEU A 1 524 ? -37.347 8.931 47.392 1.00 93.19 524 LEU A O 1
ATOM 4026 N N . LEU A 1 525 ? -39.587 9.141 47.256 1.00 91.69 525 LEU A N 1
ATOM 4027 C CA . LEU A 1 525 ? -39.804 9.510 48.656 1.00 91.69 525 LEU A CA 1
ATOM 4028 C C . LEU A 1 525 ? -39.781 8.307 49.605 1.00 91.69 525 LEU A C 1
ATOM 4030 O O . LEU A 1 525 ? -39.207 8.413 50.684 1.00 91.69 525 LEU A O 1
ATOM 4034 N N . SER A 1 526 ? -40.351 7.164 49.210 1.00 89.94 526 SER A N 1
ATOM 4035 C CA . SER A 1 526 ? -40.450 5.990 50.091 1.00 89.94 526 SER A CA 1
ATOM 4036 C C . SER A 1 526 ? -39.238 5.054 50.025 1.00 89.94 526 SER A C 1
ATOM 4038 O O . SER A 1 526 ? -39.067 4.228 50.920 1.00 89.94 526 SER A O 1
ATOM 4040 N N . HIS A 1 527 ? -38.400 5.135 48.983 1.00 90.38 527 HIS A N 1
ATOM 4041 C CA . HIS A 1 527 ? -37.295 4.185 48.789 1.00 90.38 527 HIS A CA 1
ATOM 4042 C C . HIS A 1 527 ? -35.949 4.851 48.494 1.00 90.38 527 HIS A C 1
ATOM 4044 O O . HIS A 1 527 ? -34.977 4.578 49.198 1.00 90.38 527 HIS A O 1
ATOM 4050 N N . PHE A 1 528 ? -35.870 5.720 47.482 1.00 91.12 528 PHE A N 1
ATOM 4051 C CA . PHE A 1 528 ? -34.593 6.308 47.059 1.00 91.12 528 PHE A CA 1
ATOM 4052 C C . PHE A 1 528 ? -34.016 7.265 48.107 1.00 91.12 528 PHE A C 1
ATOM 4054 O O . PHE A 1 528 ? -32.857 7.138 48.488 1.00 91.12 528 PHE A O 1
ATOM 4061 N N . LEU A 1 529 ? -34.826 8.202 48.598 1.00 90.12 529 LEU A N 1
ATOM 4062 C CA . LEU A 1 529 ? -34.391 9.234 49.535 1.00 90.12 529 LEU A CA 1
ATOM 4063 C C . LEU A 1 529 ? -33.959 8.675 50.908 1.00 90.12 529 LEU A C 1
ATOM 4065 O O . LEU A 1 529 ? -32.884 9.064 51.368 1.00 90.12 529 LEU A O 1
ATOM 4069 N N . PRO A 1 530 ? -34.693 7.736 51.546 1.00 89.56 530 PRO A N 1
ATOM 4070 C CA . PRO A 1 530 ? -34.223 7.093 52.774 1.00 89.56 530 PRO A CA 1
ATOM 4071 C C . PRO A 1 530 ? -32.890 6.360 52.594 1.00 89.56 530 PRO A C 1
ATOM 4073 O O . PRO A 1 530 ? -32.026 6.424 53.465 1.00 89.56 530 PRO A O 1
ATOM 4076 N N . ALA A 1 531 ? -32.696 5.688 51.456 1.00 88.12 531 ALA A N 1
ATOM 4077 C CA . ALA A 1 531 ? -31.447 4.993 51.168 1.00 88.12 531 ALA A CA 1
ATOM 4078 C C . ALA A 1 531 ? -30.286 5.958 50.892 1.00 88.12 531 ALA A C 1
ATOM 4080 O O . ALA A 1 531 ? -29.179 5.715 51.364 1.00 88.12 531 ALA A O 1
ATOM 4081 N N . LEU A 1 532 ? -30.541 7.069 50.193 1.00 88.31 532 LEU A N 1
ATOM 4082 C CA . LEU A 1 532 ? -29.558 8.131 49.981 1.00 88.31 532 LEU A CA 1
ATOM 4083 C C . LEU A 1 532 ? -29.075 8.712 51.317 1.00 88.31 532 LEU A C 1
ATOM 4085 O O . LEU A 1 532 ? -27.874 8.844 51.530 1.00 88.31 532 LEU A O 1
ATOM 4089 N N . ALA A 1 533 ? -30.005 9.005 52.231 1.00 86.81 533 ALA A N 1
ATOM 4090 C CA . ALA A 1 533 ? -29.688 9.527 53.559 1.00 86.81 533 ALA A CA 1
ATOM 4091 C C . ALA A 1 533 ? -28.928 8.520 54.440 1.00 86.81 533 ALA A C 1
ATOM 4093 O O . ALA A 1 533 ? -28.163 8.930 55.305 1.00 86.81 533 ALA A O 1
ATOM 4094 N N . ALA A 1 534 ? -29.133 7.216 54.231 1.00 86.19 534 ALA A N 1
ATOM 4095 C CA . ALA A 1 534 ? -28.415 6.166 54.949 1.00 86.19 534 ALA A CA 1
ATOM 4096 C C . ALA A 1 534 ? -27.002 5.900 54.393 1.00 86.19 534 ALA A C 1
ATOM 4098 O O . ALA A 1 534 ? -26.160 5.391 55.127 1.00 86.19 534 ALA A O 1
ATOM 4099 N N . GLN A 1 535 ? -26.755 6.194 53.110 1.00 83.38 535 GLN A N 1
ATOM 4100 C CA . GLN A 1 535 ? -25.485 5.909 52.433 1.00 83.38 535 GLN A CA 1
ATOM 4101 C C . GLN A 1 535 ? -24.522 7.110 52.406 1.00 83.38 535 GLN A C 1
ATOM 4103 O O . GLN A 1 535 ? -23.311 6.907 52.411 1.00 83.38 535 GLN A O 1
ATOM 4108 N N . GLU A 1 536 ? -25.026 8.346 52.343 1.00 83.38 536 GLU A N 1
ATOM 4109 C CA . GLU A 1 536 ? -24.187 9.546 52.230 1.00 83.38 536 GLU A CA 1
ATOM 4110 C C . GLU A 1 536 ? -23.752 10.060 53.613 1.00 83.38 536 GLU A C 1
ATOM 4112 O O . GLU A 1 536 ? -24.538 10.659 54.347 1.00 83.38 536 GLU A O 1
ATOM 4117 N N . GLU A 1 537 ? -22.479 9.859 53.956 1.00 82.12 537 GLU A N 1
ATOM 4118 C CA . GLU A 1 537 ? -21.895 10.327 55.224 1.00 82.12 537 GLU A CA 1
ATOM 4119 C C . GLU A 1 537 ? -21.595 11.842 55.221 1.00 82.12 537 GLU A C 1
ATOM 4121 O O . GLU A 1 537 ? -21.497 12.471 56.278 1.00 82.12 537 GLU A O 1
ATOM 4126 N N . ASP A 1 538 ? -21.476 12.460 54.040 1.00 86.25 538 ASP A N 1
ATOM 4127 C CA . ASP A 1 538 ? -21.213 13.892 53.889 1.00 86.25 538 ASP A CA 1
ATOM 4128 C C . ASP A 1 538 ? -22.504 14.714 54.037 1.00 86.25 538 ASP A C 1
ATOM 4130 O O . ASP A 1 538 ? -23.309 14.872 53.113 1.00 86.25 538 ASP A O 1
ATOM 4134 N N . ALA A 1 539 ? -22.671 15.313 55.218 1.00 84.50 539 ALA A N 1
ATOM 4135 C CA . ALA A 1 539 ? -23.820 16.151 55.544 1.00 84.50 539 ALA A CA 1
ATOM 4136 C C . ALA A 1 539 ? -23.987 17.374 54.619 1.00 84.50 539 ALA A C 1
ATOM 4138 O O . ALA A 1 539 ? -25.086 17.923 54.521 1.00 84.50 539 ALA A O 1
ATOM 4139 N N . GLN A 1 540 ? -22.927 17.864 53.968 1.00 86.44 540 GLN A N 1
ATOM 4140 C CA . GLN A 1 540 ? -23.027 18.977 53.023 1.00 86.44 540 GLN A CA 1
ATOM 4141 C C . GLN A 1 540 ? -23.529 18.503 51.656 1.00 86.44 540 GLN A C 1
ATOM 4143 O O . GLN A 1 540 ? -24.437 19.126 51.102 1.00 86.44 540 GLN A O 1
ATOM 4148 N N . LYS A 1 541 ? -23.020 17.376 51.145 1.00 86.00 541 LYS A N 1
ATOM 4149 C CA . LYS A 1 541 ? -23.538 16.768 49.906 1.00 86.00 541 LYS A CA 1
ATOM 4150 C C . LYS A 1 541 ? -24.978 16.308 50.048 1.00 86.00 541 LYS A C 1
ATOM 4152 O O . LYS A 1 541 ? -25.782 16.566 49.154 1.00 86.00 541 LYS A O 1
ATOM 4157 N N . LEU A 1 542 ? -25.320 15.683 51.175 1.00 87.62 542 LEU A N 1
ATOM 4158 C CA . LEU A 1 542 ? -26.689 15.256 51.442 1.00 87.62 542 LEU A CA 1
ATOM 4159 C C . LEU A 1 542 ? -27.645 16.455 51.430 1.00 87.62 542 LEU A C 1
ATOM 4161 O O . LEU A 1 542 ? -28.694 16.378 50.798 1.00 87.62 542 LEU A O 1
ATOM 4165 N N . ARG A 1 543 ? -27.255 17.585 52.041 1.00 87.44 543 ARG A N 1
ATOM 4166 C CA . ARG A 1 543 ? -28.031 18.838 51.994 1.00 87.44 543 ARG A CA 1
ATOM 4167 C C . ARG A 1 543 ? -28.218 19.370 50.577 1.00 87.44 543 ARG A C 1
ATOM 4169 O O . ARG A 1 543 ? -29.320 19.782 50.228 1.00 87.44 543 ARG A O 1
ATOM 4176 N N . GLU A 1 544 ? -27.180 19.349 49.747 1.00 89.19 544 GLU A N 1
ATOM 4177 C CA . GLU A 1 544 ? -27.299 19.811 48.361 1.00 89.19 544 GLU A CA 1
ATOM 4178 C C . GLU A 1 544 ? -28.218 18.898 47.532 1.00 89.19 544 GLU A C 1
ATOM 4180 O O . GLU A 1 544 ? -29.079 19.382 46.797 1.00 89.19 544 GLU A O 1
ATOM 4185 N N . LEU A 1 545 ? -28.111 17.576 47.700 1.00 89.62 545 LEU A N 1
ATOM 4186 C CA . LEU A 1 545 ? -28.977 16.609 47.021 1.00 89.62 545 LEU A CA 1
ATOM 4187 C C . LEU A 1 545 ? -30.439 16.710 47.483 1.00 89.62 545 LEU A C 1
ATOM 4189 O O . LEU A 1 545 ? -31.344 16.672 46.647 1.00 89.62 545 LEU A O 1
ATOM 4193 N N . THR A 1 546 ? -30.703 16.884 48.782 1.00 90.31 546 THR A N 1
ATOM 4194 C CA . THR A 1 546 ? -32.074 17.054 49.295 1.00 90.31 546 THR A CA 1
ATOM 4195 C C . THR A 1 546 ? -32.673 18.396 48.883 1.00 90.31 546 THR A C 1
ATOM 4197 O O . THR A 1 546 ? -33.852 18.444 48.522 1.00 90.31 546 THR A O 1
ATOM 4200 N N . ARG A 1 547 ? -31.872 19.473 48.847 1.00 90.00 547 ARG A N 1
ATOM 4201 C CA . ARG A 1 547 ? -32.271 20.774 48.286 1.00 90.00 547 ARG A CA 1
ATOM 4202 C C . ARG A 1 547 ? -32.663 20.631 46.821 1.00 90.00 547 ARG A C 1
ATOM 4204 O O . ARG A 1 547 ? -33.725 21.108 46.425 1.00 90.00 547 ARG A O 1
ATOM 4211 N N . ARG A 1 548 ? -31.844 19.931 46.036 1.00 91.31 548 ARG A N 1
ATOM 4212 C CA . ARG A 1 548 ? -32.108 19.643 44.625 1.00 91.31 548 ARG A CA 1
ATOM 4213 C C . ARG A 1 548 ? -33.419 18.875 44.437 1.00 91.31 548 ARG A C 1
ATOM 4215 O O . ARG A 1 548 ? -34.248 19.265 43.624 1.00 91.31 548 ARG A O 1
ATOM 4222 N N . ILE A 1 549 ? -33.654 17.833 45.235 1.00 92.38 549 ILE A N 1
ATOM 4223 C CA . ILE A 1 549 ? -34.916 17.076 45.221 1.00 92.38 549 ILE A CA 1
ATOM 4224 C C . ILE A 1 549 ? -36.110 17.982 45.557 1.00 92.38 549 ILE A C 1
ATOM 4226 O O . ILE A 1 549 ? -37.119 17.964 44.849 1.00 92.38 549 ILE A O 1
ATOM 4230 N N . ALA A 1 550 ? -36.003 18.805 46.600 1.00 90.19 550 ALA A N 1
ATOM 4231 C CA . ALA A 1 550 ? -37.080 19.701 47.004 1.00 90.19 550 ALA A CA 1
ATOM 4232 C C . ALA A 1 550 ? -37.416 20.738 45.922 1.00 90.19 550 ALA A C 1
ATOM 4234 O O . ALA A 1 550 ? -38.588 20.914 45.594 1.00 90.19 550 ALA A O 1
ATOM 4235 N N . VAL A 1 551 ? -36.404 21.410 45.370 1.00 89.62 551 VAL A N 1
ATOM 4236 C CA . VAL A 1 551 ? -36.578 22.565 44.477 1.00 89.62 551 VAL A CA 1
ATOM 4237 C C . VAL A 1 551 ? -36.815 22.145 43.028 1.00 89.62 551 VAL A C 1
ATOM 4239 O O . VAL A 1 551 ? -37.760 22.630 42.408 1.00 89.62 551 VAL A O 1
ATOM 4242 N N . ASP A 1 552 ? -36.005 21.231 42.495 1.00 90.38 552 ASP A N 1
ATOM 4243 C CA . ASP A 1 552 ? -36.015 20.910 41.062 1.00 90.38 552 ASP A CA 1
ATOM 4244 C C . ASP A 1 552 ? -37.043 19.828 40.716 1.00 90.38 552 ASP A C 1
ATOM 4246 O O . ASP A 1 552 ? -37.496 19.742 39.574 1.00 90.38 552 ASP A O 1
ATOM 4250 N N . ILE A 1 553 ? -37.404 18.976 41.686 1.00 92.25 553 ILE A N 1
ATOM 4251 C CA . ILE A 1 553 ? -38.288 17.827 41.454 1.00 92.25 553 ILE A CA 1
ATOM 4252 C C . ILE A 1 553 ? -39.658 18.031 42.105 1.00 92.25 553 ILE A C 1
ATOM 4254 O O . ILE A 1 553 ? -40.678 17.904 41.430 1.00 92.25 553 ILE A O 1
ATOM 4258 N N . ILE A 1 554 ? -39.707 18.337 43.403 1.00 91.88 554 ILE A N 1
ATOM 4259 C CA . ILE A 1 554 ? -40.968 18.326 44.159 1.00 91.88 554 ILE A CA 1
ATOM 4260 C C . ILE A 1 554 ? -41.757 19.629 43.970 1.00 91.88 554 ILE A C 1
ATOM 4262 O O . ILE A 1 554 ? -42.929 19.594 43.580 1.00 91.88 554 ILE A O 1
ATOM 4266 N N . LEU A 1 555 ? -41.125 20.780 44.217 1.00 90.00 555 LEU A N 1
ATOM 4267 C CA . LEU A 1 555 ? -41.770 22.097 44.244 1.00 90.00 555 LEU A CA 1
ATOM 4268 C C . LEU A 1 555 ? -42.615 22.437 42.994 1.00 90.00 555 LEU A C 1
ATOM 4270 O O . LEU A 1 555 ? -43.728 22.944 43.178 1.00 90.00 555 LEU A O 1
ATOM 4274 N N . PRO A 1 556 ? -42.200 22.122 41.745 1.00 90.75 556 PRO A N 1
ATOM 4275 C CA . PRO A 1 556 ? -42.969 22.465 40.541 1.00 90.75 556 PRO A CA 1
ATOM 4276 C C . PRO A 1 556 ? -44.363 21.821 40.454 1.00 90.75 556 PRO A C 1
ATOM 4278 O O . PRO A 1 556 ? -45.202 22.245 39.646 1.00 90.75 556 PRO A O 1
ATOM 4281 N N . PHE A 1 557 ? -44.629 20.804 41.276 1.00 90.44 557 PHE A N 1
ATOM 4282 C CA . PHE A 1 557 ? -45.908 20.108 41.312 1.00 90.44 557 PHE A CA 1
ATOM 4283 C C . PHE A 1 557 ? -46.746 20.356 42.579 1.00 90.44 557 PHE A C 1
ATOM 4285 O O . PHE A 1 557 ? -47.877 19.872 42.651 1.00 90.44 557 PHE A O 1
ATOM 4292 N N . LEU A 1 558 ? -46.240 21.116 43.556 1.00 89.44 558 LEU A N 1
ATOM 4293 C CA . LEU A 1 558 ? -46.932 21.346 44.832 1.00 89.44 558 LEU A CA 1
ATOM 4294 C C . LEU A 1 558 ? -48.053 22.389 44.755 1.00 89.44 558 LEU A C 1
ATOM 4296 O O . LEU A 1 558 ? -49.000 22.339 45.543 1.00 89.44 558 LEU A O 1
ATOM 4300 N N . LEU A 1 559 ? -47.967 23.333 43.815 1.00 87.88 559 LEU A N 1
ATOM 4301 C CA . LEU A 1 559 ? -48.931 24.427 43.713 1.00 87.88 559 LEU A CA 1
ATOM 4302 C C . LEU A 1 559 ? -50.266 23.957 43.133 1.00 87.88 559 LEU A C 1
ATOM 4304 O O . LEU A 1 559 ? -50.353 23.468 42.000 1.00 87.88 559 LEU A O 1
ATOM 4308 N N . TYR A 1 560 ? -51.340 24.203 43.879 1.00 88.00 560 TYR A N 1
ATOM 4309 C CA . TYR A 1 560 ? -52.691 23.993 43.389 1.00 88.00 560 TYR A CA 1
ATOM 4310 C C . TYR A 1 560 ? -53.028 25.026 42.314 1.00 88.00 560 TYR A C 1
ATOM 4312 O O . TYR A 1 560 ? -53.061 26.231 42.554 1.00 88.00 560 TYR A O 1
ATOM 4320 N N . THR A 1 561 ? -53.324 24.544 41.113 1.00 86.94 561 THR A N 1
ATOM 4321 C CA . THR A 1 561 ? -53.879 25.341 40.014 1.00 86.94 561 THR A CA 1
ATOM 4322 C C . THR A 1 561 ? -55.050 24.580 39.406 1.00 86.94 561 THR A C 1
ATOM 4324 O O . THR A 1 561 ? -55.090 23.351 39.482 1.00 86.94 561 THR A O 1
ATOM 4327 N N . LYS A 1 562 ? -55.989 25.275 38.750 1.00 81.88 562 LYS A N 1
ATOM 4328 C CA . LYS A 1 562 ? -57.117 24.622 38.057 1.00 81.88 562 LYS A CA 1
ATOM 4329 C C . LYS A 1 562 ? -56.691 23.432 37.166 1.00 81.88 562 LYS A C 1
ATOM 4331 O O . LYS A 1 562 ? -57.304 22.377 37.301 1.00 81.88 562 LYS A O 1
ATOM 4336 N N . PRO A 1 563 ? -55.645 23.527 36.315 1.00 82.69 563 PRO A N 1
ATOM 4337 C CA . PRO A 1 563 ? -55.221 22.396 35.485 1.00 82.69 563 PRO A CA 1
ATOM 4338 C C . PRO A 1 563 ? -54.436 21.304 36.235 1.00 82.69 563 PRO A C 1
ATOM 4340 O O . PRO A 1 563 ? -54.393 20.175 35.755 1.00 82.69 563 PRO A O 1
ATOM 4343 N N . ARG A 1 564 ? -53.811 21.594 37.389 1.00 83.50 564 ARG A N 1
ATOM 4344 C CA . ARG A 1 564 ? -52.941 20.641 38.116 1.00 83.50 564 ARG A CA 1
ATOM 4345 C C . ARG A 1 564 ? -53.478 20.193 39.479 1.00 83.50 564 ARG A C 1
ATOM 4347 O O . ARG A 1 564 ? -52.789 19.454 40.171 1.00 83.50 564 ARG A O 1
ATOM 4354 N N . MET A 1 565 ? -54.705 20.566 39.851 1.00 86.94 565 MET A N 1
ATOM 4355 C CA . MET A 1 565 ? -55.299 20.288 41.170 1.00 86.94 565 MET A CA 1
ATOM 4356 C C . MET A 1 565 ? -55.169 18.816 41.590 1.00 86.94 565 MET A C 1
ATOM 4358 O O . MET A 1 565 ? -54.682 18.524 42.676 1.00 86.94 565 MET A O 1
ATOM 4362 N N . LYS A 1 566 ? -55.546 17.877 40.711 1.00 86.44 566 LYS A N 1
ATOM 4363 C CA . LYS A 1 566 ? -55.469 16.432 41.000 1.00 86.44 566 LYS A CA 1
ATOM 4364 C C . LYS A 1 566 ? -54.030 15.925 41.128 1.00 86.44 566 LYS A C 1
ATOM 4366 O O . LYS A 1 566 ? -53.789 14.964 41.855 1.00 86.44 566 LYS A O 1
ATOM 4371 N N . THR A 1 567 ? -53.091 16.534 40.409 1.00 88.75 567 THR A N 1
ATOM 4372 C CA . THR A 1 567 ? -51.663 16.199 40.476 1.00 88.75 567 THR A CA 1
ATOM 4373 C C . THR A 1 567 ? -51.066 16.696 41.788 1.00 88.75 567 THR A C 1
ATOM 4375 O O . THR A 1 567 ? -50.477 15.895 42.507 1.00 88.75 567 THR A O 1
ATOM 4378 N N . ALA A 1 568 ? -51.316 17.960 42.149 1.00 89.44 568 ALA A N 1
ATOM 4379 C CA . ALA A 1 568 ? -50.898 18.538 43.425 1.00 89.44 568 ALA A CA 1
ATOM 4380 C C . ALA A 1 568 ? -51.469 17.741 44.606 1.00 89.44 568 ALA A C 1
ATOM 4382 O O . ALA A 1 568 ? -50.717 17.316 45.475 1.00 89.44 568 ALA A O 1
ATOM 4383 N N . GLN A 1 569 ? -52.770 17.426 44.587 1.00 89.50 569 GLN A N 1
ATOM 4384 C CA . GLN A 1 569 ? -53.403 16.588 45.612 1.00 89.50 569 GLN A CA 1
ATOM 4385 C C . GLN A 1 569 ? -52.752 15.202 45.723 1.00 89.50 569 GLN A C 1
ATOM 4387 O O . GLN A 1 569 ? -52.556 14.701 46.825 1.00 89.50 569 GLN A O 1
ATOM 4392 N N . THR A 1 570 ? -52.394 14.588 44.589 1.00 90.81 570 THR A N 1
ATOM 4393 C CA . THR A 1 570 ? -51.705 13.288 44.585 1.00 90.81 570 THR A CA 1
ATOM 4394 C C . THR A 1 570 ? -50.334 13.397 45.252 1.00 90.81 570 THR A C 1
ATOM 4396 O O . THR A 1 570 ? -49.993 12.539 46.052 1.00 90.81 570 THR A O 1
ATOM 4399 N N . ILE A 1 571 ? -49.558 14.440 44.955 1.00 91.94 571 ILE A N 1
ATOM 4400 C CA . ILE A 1 571 ? -48.190 14.584 45.472 1.00 91.94 571 ILE A CA 1
ATOM 4401 C C . ILE A 1 571 ? -48.178 14.961 46.948 1.00 91.94 571 ILE A C 1
ATOM 4403 O O . ILE A 1 571 ? -47.393 14.387 47.694 1.00 91.94 571 ILE A O 1
ATOM 4407 N N . TRP A 1 572 ? -49.083 15.838 47.388 1.00 91.94 572 TRP A N 1
ATOM 4408 C CA . TRP A 1 572 ? -49.273 16.106 48.813 1.00 91.94 572 TRP A CA 1
ATOM 4409 C C . TRP A 1 572 ? -49.626 14.833 49.584 1.00 91.94 572 TRP A C 1
ATOM 4411 O O . TRP A 1 572 ? -49.036 14.591 50.628 1.00 91.94 572 TRP A O 1
ATOM 4421 N N . GLY A 1 573 ? -50.494 13.976 49.032 1.00 89.81 573 GLY A N 1
ATOM 4422 C CA . GLY A 1 573 ? -50.804 12.679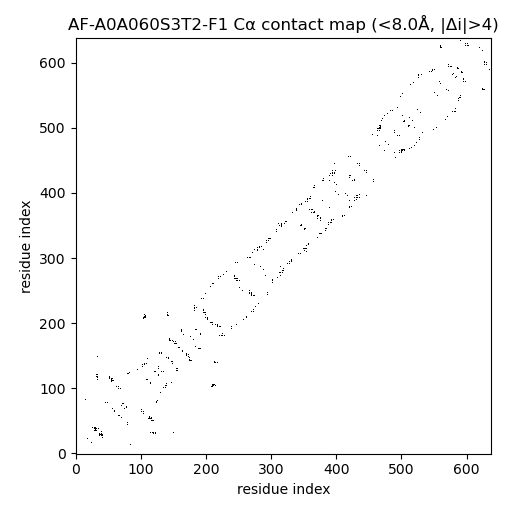 49.639 1.00 89.81 573 GLY A CA 1
ATOM 4423 C C . GLY A 1 573 ? -49.619 11.705 49.670 1.00 89.81 573 GLY A C 1
ATOM 4424 O O . GLY A 1 573 ? -49.496 10.931 50.612 1.00 89.81 573 GLY A O 1
ATOM 4425 N N . ILE A 1 574 ? -48.723 11.737 48.673 1.00 91.69 574 ILE A N 1
ATOM 4426 C CA . ILE A 1 574 ? -47.493 10.921 48.690 1.00 91.69 574 ILE A CA 1
ATOM 4427 C C . ILE A 1 574 ? -46.508 11.445 49.743 1.00 91.69 574 ILE A C 1
ATOM 4429 O O . ILE A 1 574 ? -45.908 10.641 50.449 1.00 91.69 574 ILE A O 1
ATOM 4433 N N . LEU A 1 575 ? -46.342 12.767 49.859 1.00 90.06 575 LEU A N 1
ATOM 4434 C CA . LEU A 1 575 ? -45.493 13.385 50.883 1.00 90.06 575 LEU A CA 1
ATOM 4435 C C . LEU A 1 575 ? -45.999 13.075 52.291 1.00 90.06 575 LEU A C 1
ATOM 4437 O O . LEU A 1 575 ? -45.216 12.659 53.134 1.00 90.06 575 LEU A O 1
ATOM 4441 N N . GLU A 1 576 ? -47.305 13.211 52.510 1.00 89.94 576 GLU A N 1
ATOM 4442 C CA . GLU A 1 576 ? -47.960 12.859 53.769 1.00 89.94 576 GLU A CA 1
ATOM 4443 C C . GLU A 1 576 ? -47.731 11.388 54.131 1.00 89.94 576 GLU A C 1
ATOM 4445 O O . GLU A 1 576 ? -47.259 11.084 55.222 1.00 89.94 576 GLU A O 1
ATOM 4450 N N . ALA A 1 577 ? -47.958 10.477 53.181 1.00 89.50 577 ALA A N 1
ATOM 4451 C CA . ALA A 1 577 ? -47.701 9.057 53.390 1.00 89.50 577 ALA A CA 1
ATOM 4452 C C . ALA A 1 577 ? -46.218 8.749 53.663 1.00 89.50 577 ALA A C 1
ATOM 4454 O O . ALA A 1 577 ? -45.921 7.812 54.400 1.00 89.50 577 ALA A O 1
ATOM 4455 N N . ALA A 1 578 ? -45.286 9.505 53.075 1.00 87.06 578 ALA A N 1
ATOM 4456 C CA . ALA A 1 578 ? -43.857 9.336 53.319 1.00 87.06 578 ALA A CA 1
ATOM 4457 C C . ALA A 1 578 ? -43.446 9.834 54.718 1.00 87.06 578 ALA A C 1
ATOM 4459 O O . ALA A 1 578 ? -42.668 9.156 55.389 1.00 87.06 578 ALA A O 1
ATOM 4460 N N . GLU A 1 579 ? -43.986 10.968 55.182 1.00 88.00 579 GLU A N 1
ATOM 4461 C CA . GLU A 1 579 ? -43.789 11.463 56.556 1.00 88.00 579 GLU A CA 1
ATOM 4462 C C . GLU A 1 579 ? -44.349 10.473 57.588 1.00 88.00 579 GLU A C 1
ATOM 4464 O O . GLU A 1 579 ? -43.650 10.112 58.536 1.00 88.00 579 GLU A O 1
ATOM 4469 N N . ASP A 1 580 ? -45.552 9.940 57.352 1.00 85.19 580 ASP A N 1
ATOM 4470 C CA . ASP A 1 580 ? -46.167 8.917 58.209 1.00 85.19 580 ASP A CA 1
ATOM 4471 C C . ASP A 1 580 ? -45.343 7.607 58.238 1.00 85.19 580 ASP A C 1
ATOM 4473 O O . ASP A 1 580 ? -45.359 6.871 59.225 1.00 85.19 580 ASP A O 1
ATOM 4477 N N . GLN A 1 581 ? -44.584 7.318 57.172 1.00 83.94 581 GLN A N 1
ATOM 4478 C CA . GLN A 1 581 ? -43.656 6.181 57.073 1.00 83.94 581 GLN A CA 1
ATOM 4479 C C . GLN A 1 581 ? -42.265 6.462 57.673 1.00 83.94 581 GLN A C 1
ATOM 4481 O O . GLN A 1 581 ? -41.383 5.604 57.593 1.00 83.94 581 GLN A O 1
ATOM 4486 N N . GLY A 1 582 ? -42.060 7.625 58.301 1.00 79.12 582 GLY A N 1
ATOM 4487 C CA . GLY A 1 582 ? -40.832 7.965 59.024 1.00 79.12 582 GLY A CA 1
ATOM 4488 C C . GLY A 1 582 ? -39.844 8.850 58.259 1.00 79.12 582 GLY A C 1
ATOM 4489 O O . GLY A 1 582 ? -38.712 9.020 58.716 1.00 79.12 582 GLY A O 1
ATOM 4490 N N . LEU A 1 583 ? -40.232 9.436 57.119 1.00 83.19 583 LEU A N 1
ATOM 4491 C CA . LEU A 1 583 ? -39.428 10.475 56.471 1.00 83.19 583 LEU A CA 1
ATOM 4492 C C . LEU A 1 583 ? -39.388 11.722 57.367 1.00 83.19 583 LEU A C 1
ATOM 4494 O O . LEU A 1 583 ? -40.423 12.322 57.634 1.00 83.19 583 LEU A O 1
ATOM 4498 N N . ASN A 1 584 ? -38.198 12.139 57.812 1.00 81.69 584 ASN A N 1
ATOM 4499 C CA . ASN A 1 584 ? -38.057 13.335 58.644 1.00 81.69 584 ASN A CA 1
ATOM 4500 C C . ASN A 1 584 ? -38.412 14.606 57.835 1.00 81.69 584 ASN A C 1
ATOM 4502 O O . ASN A 1 584 ? -37.653 14.955 56.924 1.00 81.69 584 ASN A O 1
ATOM 4506 N N . PRO A 1 585 ? -39.475 15.357 58.190 1.00 74.75 585 PRO A N 1
ATOM 4507 C CA . PRO A 1 585 ? -39.867 16.574 57.474 1.00 74.75 585 PRO A CA 1
ATOM 4508 C C . PRO A 1 585 ? -38.775 17.655 57.473 1.00 74.75 585 PRO A C 1
ATOM 4510 O O . PRO A 1 585 ? -38.715 18.482 56.565 1.00 74.75 585 PRO A O 1
ATOM 4513 N N . ALA A 1 586 ? -37.880 17.651 58.469 1.00 77.25 586 ALA A N 1
ATOM 4514 C CA . ALA A 1 586 ? -36.762 18.590 58.566 1.00 77.25 586 ALA A CA 1
ATOM 4515 C C . ALA A 1 586 ? -35.622 18.302 57.570 1.00 77.25 586 ALA A C 1
ATOM 4517 O O . ALA A 1 586 ? -34.726 19.128 57.419 1.00 77.25 586 ALA A O 1
ATOM 4518 N N . MET A 1 587 ? -35.652 17.157 56.877 1.00 81.00 587 MET A N 1
ATOM 4519 C CA . MET A 1 587 ? -34.676 16.801 55.839 1.00 81.00 587 MET A CA 1
ATOM 4520 C C . MET A 1 587 ? -34.744 17.743 54.633 1.00 81.00 587 MET A C 1
ATOM 4522 O O . MET A 1 587 ? -33.731 18.015 53.986 1.00 81.00 587 MET A O 1
ATOM 4526 N N . PHE A 1 588 ? -35.939 18.258 54.347 1.00 81.94 588 PHE A N 1
ATOM 4527 C CA . PHE A 1 588 ? -36.140 19.327 53.386 1.00 81.94 588 PHE A CA 1
ATOM 4528 C C . PHE A 1 588 ? -36.216 20.653 54.133 1.00 81.94 588 PHE A C 1
ATOM 4530 O O . PHE A 1 588 ? -37.263 21.006 54.680 1.00 81.94 588 PHE A O 1
ATOM 4537 N N . GLU A 1 589 ? -35.120 21.408 54.118 1.00 79.62 589 GLU A N 1
ATOM 4538 C CA . GLU A 1 589 ? -35.046 22.729 54.750 1.00 79.62 589 GLU A CA 1
ATOM 4539 C C . GLU A 1 589 ? -36.234 23.604 54.317 1.00 79.62 589 GLU A C 1
ATOM 4541 O O . GLU A 1 589 ? -37.020 24.042 55.158 1.00 79.62 589 GLU A O 1
ATOM 4546 N N . LEU A 1 590 ? -36.470 23.690 53.002 1.00 81.62 590 LEU A N 1
ATOM 4547 C CA . LEU A 1 590 ? -37.554 24.465 52.396 1.00 81.62 590 LEU A CA 1
ATOM 4548 C C . LEU A 1 590 ? -38.964 23.922 52.708 1.00 81.62 590 LEU A C 1
ATOM 4550 O O . LEU A 1 590 ? -39.879 24.693 52.977 1.00 81.62 590 LEU A O 1
ATOM 4554 N N . LEU A 1 591 ? -39.166 22.599 52.644 1.00 83.62 591 LEU A N 1
ATOM 4555 C CA . LEU A 1 591 ? -40.512 21.998 52.635 1.00 83.62 591 LEU A CA 1
ATOM 4556 C C . LEU A 1 591 ? -41.006 21.528 54.010 1.00 83.62 591 LEU A C 1
ATOM 4558 O O . LEU A 1 591 ? -42.199 21.265 54.158 1.00 83.62 591 LEU A O 1
ATOM 4562 N N . GLY A 1 592 ? -40.142 21.430 55.024 1.00 83.12 592 GLY A N 1
ATOM 4563 C CA . GLY A 1 592 ? -40.553 20.893 56.325 1.00 83.12 592 GLY A CA 1
ATOM 4564 C C . GLY A 1 592 ? -41.709 21.679 56.957 1.00 83.12 592 GLY A C 1
ATOM 4565 O O . GLY A 1 592 ? -41.655 22.909 57.023 1.00 83.12 592 GLY A O 1
ATOM 4566 N N . GLY A 1 593 ? -42.744 20.978 57.419 1.00 83.25 593 GLY A N 1
ATOM 4567 C CA . GLY A 1 593 ? -43.959 21.576 57.989 1.00 83.25 593 GLY A CA 1
ATOM 4568 C C . GLY A 1 593 ? -44.979 22.072 56.952 1.00 83.25 593 GLY A C 1
ATOM 4569 O O . GLY A 1 593 ? -46.042 22.566 57.330 1.00 83.25 593 GLY A O 1
ATOM 4570 N N . CYS A 1 594 ? -44.705 21.937 55.648 1.00 87.94 594 CYS A N 1
ATOM 4571 C CA . CYS A 1 594 ? -45.688 22.264 54.612 1.00 87.94 594 CYS A CA 1
ATOM 4572 C C . CYS A 1 594 ? -46.813 21.222 54.526 1.00 87.94 594 CYS A C 1
ATOM 4574 O O . CYS A 1 594 ? -47.958 21.607 54.301 1.00 87.94 594 CYS A O 1
ATOM 4576 N N . VAL A 1 595 ? -46.524 19.932 54.741 1.00 87.56 595 VAL A N 1
ATOM 4577 C CA . VAL A 1 595 ? -47.546 18.866 54.774 1.00 87.56 595 VAL A CA 1
ATOM 4578 C C . VAL A 1 595 ? -48.564 19.132 55.884 1.00 87.56 595 VAL A C 1
ATOM 4580 O O . VAL A 1 595 ? -49.767 19.114 55.630 1.00 87.56 595 VAL A O 1
ATOM 4583 N N . GLU A 1 596 ? -48.100 19.492 57.083 1.00 86.00 596 GLU A N 1
ATOM 4584 C CA . GLU A 1 596 ? -48.965 19.890 58.200 1.00 86.00 596 GLU A CA 1
ATOM 4585 C C . GLU A 1 596 ? -49.834 21.107 57.860 1.00 86.00 596 GLU A C 1
ATOM 4587 O O . GLU A 1 596 ? -51.029 21.111 58.151 1.00 86.00 596 GLU A O 1
ATOM 4592 N N . ALA A 1 597 ? -49.268 22.125 57.201 1.00 86.25 597 ALA A N 1
ATOM 4593 C CA . ALA A 1 597 ? -50.010 23.315 56.782 1.00 86.25 597 ALA A CA 1
ATOM 4594 C C . ALA A 1 597 ? -51.110 22.986 55.755 1.00 86.25 597 ALA A C 1
ATOM 4596 O O . ALA A 1 597 ? -52.216 23.528 55.825 1.00 86.25 597 ALA A O 1
ATOM 4597 N N . VAL A 1 598 ? -50.830 22.072 54.821 1.00 88.00 598 VAL A N 1
ATOM 4598 C CA . VAL A 1 598 ? -51.803 21.585 53.832 1.00 88.00 598 VAL A CA 1
ATOM 4599 C C . VAL A 1 598 ? -52.899 20.772 54.517 1.00 88.00 598 VAL A C 1
ATOM 4601 O O . VAL A 1 598 ? -54.079 21.038 54.289 1.00 88.00 598 VAL A O 1
ATOM 4604 N N . ARG A 1 599 ? -52.526 19.829 55.392 1.00 86.50 599 ARG A N 1
ATOM 4605 C CA . ARG A 1 599 ? -53.447 19.005 56.190 1.00 86.50 599 ARG A CA 1
ATOM 4606 C C . ARG A 1 599 ? -54.375 19.884 57.036 1.00 86.50 599 ARG A C 1
ATOM 4608 O O . ARG A 1 599 ? -55.587 19.677 57.038 1.00 86.50 599 ARG A O 1
ATOM 4615 N N . TRP A 1 600 ? -53.823 20.908 57.686 1.00 86.06 600 TRP A N 1
ATOM 4616 C CA . TRP A 1 600 ? -54.567 21.873 58.496 1.00 86.06 600 TRP A CA 1
ATOM 4617 C C . TRP A 1 600 ? -55.626 22.632 57.688 1.00 86.06 600 TRP A C 1
ATOM 4619 O O . TRP A 1 600 ? -56.788 22.691 58.088 1.00 86.06 600 TRP A O 1
ATOM 4629 N N . GLU A 1 601 ? -55.258 23.186 56.530 1.00 86.19 601 GLU A N 1
ATOM 4630 C CA . GLU A 1 601 ? -56.210 23.922 55.689 1.00 86.19 601 GLU A CA 1
ATOM 4631 C C . GLU A 1 601 ? -57.247 22.998 55.026 1.00 86.19 601 GLU A C 1
ATOM 4633 O O . GLU A 1 601 ? -58.394 23.407 54.855 1.00 86.19 601 GLU A O 1
ATOM 4638 N N . GLN A 1 602 ? -56.902 21.741 54.718 1.00 83.94 602 GLN A N 1
ATOM 4639 C CA . GLN A 1 602 ? -57.845 20.747 54.182 1.00 83.94 602 GLN A CA 1
ATOM 4640 C C . GLN A 1 602 ? -58.890 20.277 55.205 1.00 83.94 602 GLN A C 1
ATOM 4642 O O . GLN A 1 602 ? -60.020 19.973 54.826 1.00 83.94 602 GLN A O 1
ATOM 4647 N N . GLN A 1 603 ? -58.533 20.216 56.491 1.00 81.38 603 GLN A N 1
ATOM 4648 C CA . GLN A 1 603 ? -59.431 19.793 57.574 1.00 81.38 603 GLN A CA 1
ATOM 4649 C C . GLN A 1 603 ? -60.281 20.944 58.136 1.00 81.38 603 GLN A C 1
ATOM 4651 O O . GLN A 1 603 ? -61.181 20.725 58.952 1.00 81.38 603 GLN A O 1
ATOM 4656 N N . ARG A 1 604 ? -60.025 22.181 57.699 1.00 75.44 604 ARG A N 1
ATOM 4657 C CA . ARG A 1 604 ? -60.720 23.374 58.178 1.00 75.44 604 ARG A CA 1
ATOM 4658 C C . ARG A 1 604 ? -62.154 23.427 57.620 1.00 75.44 604 ARG A C 1
ATOM 4660 O O . ARG A 1 604 ? -62.330 23.389 56.401 1.00 75.44 604 ARG A O 1
ATOM 4667 N N . PRO A 1 605 ? -63.198 23.579 58.458 1.00 56.97 605 PRO A N 1
ATOM 4668 C CA . PRO A 1 605 ? -64.569 23.711 57.972 1.00 56.97 605 PRO A CA 1
ATOM 4669 C C . PRO A 1 605 ? -64.701 24.946 57.071 1.00 56.97 605 PRO A C 1
ATOM 4671 O O . PRO A 1 605 ? -64.339 26.059 57.467 1.00 56.97 605 PRO A O 1
ATOM 4674 N N . SER A 1 606 ? -65.219 24.777 55.852 1.00 55.88 606 SER A N 1
ATOM 4675 C CA . SER A 1 606 ? -65.451 25.899 54.943 1.00 55.88 606 SER A CA 1
ATOM 4676 C C . SER A 1 606 ? -66.541 26.811 55.509 1.00 55.88 606 SER A C 1
ATOM 4678 O O . SER A 1 606 ? -67.708 26.419 55.575 1.00 55.88 606 SER A O 1
ATOM 4680 N N . ALA A 1 607 ? -66.194 28.042 55.879 1.00 48.47 607 ALA A N 1
ATOM 4681 C CA . ALA A 1 607 ? -67.181 29.077 56.164 1.00 48.47 607 ALA A CA 1
ATOM 4682 C C . ALA A 1 607 ? -67.904 29.458 54.855 1.00 48.47 607 ALA A C 1
ATOM 4684 O O . ALA A 1 607 ? -67.447 30.344 54.137 1.00 48.47 607 ALA A O 1
ATOM 4685 N N . GLY A 1 608 ? -68.993 28.749 54.516 1.00 51.81 608 GLY A N 1
ATOM 4686 C CA . GLY A 1 608 ? -69.929 29.162 53.460 1.00 51.81 608 GLY A CA 1
ATOM 4687 C C . GLY A 1 608 ? -70.361 28.148 52.388 1.00 51.81 608 GLY A C 1
ATOM 4688 O O . GLY A 1 608 ? -70.875 28.594 51.367 1.00 51.81 608 GLY A O 1
ATOM 4689 N N . ALA A 1 609 ? -70.216 26.829 52.558 1.00 42.69 609 ALA A N 1
ATOM 4690 C CA . ALA A 1 609 ? -70.726 25.866 51.568 1.00 42.69 609 ALA A CA 1
ATOM 4691 C C . ALA A 1 609 ? -72.123 25.338 51.954 1.00 42.69 609 ALA A C 1
ATOM 4693 O O . ALA A 1 609 ? -72.254 24.478 52.821 1.00 42.69 609 ALA A O 1
ATOM 4694 N N . LYS A 1 610 ? -73.174 25.860 51.305 1.00 39.97 610 LYS A N 1
ATOM 4695 C CA . LYS A 1 610 ? -74.470 25.169 51.204 1.00 39.97 610 LYS A CA 1
ATOM 4696 C C . LYS A 1 610 ? -74.328 24.017 50.209 1.00 39.97 610 LYS A C 1
ATOM 4698 O O . LYS A 1 610 ? -73.792 24.221 49.122 1.00 39.97 610 LYS A O 1
ATOM 4703 N N . ASP A 1 611 ? -74.844 22.857 50.602 1.00 47.12 611 ASP A N 1
ATOM 4704 C CA . ASP A 1 611 ? -74.969 21.632 49.812 1.00 47.12 611 ASP A CA 1
ATOM 4705 C C . ASP A 1 611 ? -75.273 21.876 48.330 1.00 47.12 611 ASP A C 1
ATOM 4707 O O . ASP A 1 611 ? -76.339 22.391 47.986 1.00 47.12 611 ASP A O 1
ATOM 4711 N N . LYS A 1 612 ? -74.372 21.404 47.462 1.00 39.31 612 LYS A N 1
ATOM 4712 C CA . LYS A 1 612 ? -74.726 20.822 46.163 1.00 39.31 612 LYS A CA 1
ATOM 4713 C C . LYS A 1 612 ? -73.778 19.666 45.843 1.00 39.31 612 LYS A C 1
ATOM 4715 O O . LYS A 1 612 ? -72.587 19.870 45.639 1.00 39.31 612 LYS A O 1
ATOM 4720 N N . ASP A 1 613 ? -74.361 18.471 45.827 1.00 37.62 613 ASP A N 1
ATOM 4721 C CA . ASP A 1 613 ? -73.922 17.234 45.180 1.00 37.62 613 ASP A CA 1
ATOM 4722 C C . ASP A 1 613 ? -72.420 16.892 45.186 1.00 37.62 613 ASP A C 1
ATOM 4724 O O . ASP A 1 613 ? -71.639 17.242 44.304 1.00 37.62 613 ASP A O 1
ATOM 4728 N N . GLY A 1 614 ? -72.056 16.022 46.129 1.00 41.62 614 GLY A N 1
ATOM 4729 C CA . GLY A 1 614 ? -71.722 14.645 45.751 1.00 41.62 614 GLY A CA 1
ATOM 4730 C C . GLY A 1 614 ? -70.422 14.373 44.992 1.00 41.62 614 GLY A C 1
ATOM 4731 O O . GLY A 1 614 ? -70.210 13.228 44.603 1.00 41.62 614 GLY A O 1
ATOM 4732 N N . ASN A 1 615 ? -69.520 15.340 44.811 1.00 38.53 615 ASN A N 1
ATOM 4733 C CA . ASN A 1 615 ? -68.181 15.059 44.287 1.00 38.53 615 ASN A CA 1
ATOM 4734 C C . ASN A 1 615 ? -67.096 15.463 45.296 1.00 38.53 615 ASN A C 1
ATOM 4736 O O . ASN A 1 615 ? -66.493 16.528 45.189 1.00 38.53 615 ASN A O 1
ATOM 4740 N N . LYS A 1 616 ? -66.806 14.569 46.255 1.00 47.66 616 LYS A N 1
ATOM 4741 C CA . LYS A 1 616 ? -65.735 14.691 47.276 1.00 47.66 616 LYS A CA 1
ATOM 4742 C C . LYS A 1 616 ? -64.318 14.942 46.710 1.00 47.66 616 LYS A C 1
ATOM 4744 O O . LYS A 1 616 ? -63.383 15.120 47.478 1.00 47.66 616 LYS A O 1
ATOM 4749 N N . ASN A 1 617 ? -64.152 14.961 45.386 1.00 48.72 617 ASN A N 1
ATOM 4750 C CA . ASN A 1 617 ? -62.870 15.041 44.688 1.00 48.72 617 ASN A CA 1
ATOM 4751 C C . ASN A 1 617 ? -62.585 16.389 44.001 1.00 48.72 617 ASN A C 1
ATOM 4753 O O . ASN A 1 617 ? -61.622 16.465 43.234 1.00 48.72 617 ASN A O 1
ATOM 4757 N N . ASN A 1 618 ? -63.390 17.437 44.220 1.00 57.09 618 ASN A N 1
ATOM 4758 C CA . ASN A 1 618 ? -63.132 18.754 43.628 1.00 57.09 618 ASN A CA 1
ATOM 4759 C C . ASN A 1 618 ? -62.879 19.806 44.715 1.00 57.09 618 ASN A C 1
ATOM 4761 O O . ASN A 1 618 ? -63.794 20.215 45.424 1.00 57.09 618 ASN A O 1
ATOM 4765 N N . MET A 1 619 ? -61.619 20.216 44.854 1.00 67.38 619 MET A N 1
ATOM 4766 C CA . MET A 1 619 ? -61.195 21.264 45.779 1.00 67.38 619 MET A CA 1
ATOM 4767 C C . MET A 1 619 ? -61.636 22.626 45.220 1.00 67.38 619 MET A C 1
ATOM 4769 O O . MET A 1 619 ? -61.352 22.937 44.062 1.00 67.38 619 MET A O 1
ATOM 4773 N N . ASP A 1 620 ? -62.349 23.432 46.009 1.00 75.50 620 ASP A N 1
ATOM 4774 C CA . ASP A 1 620 ? -62.817 24.743 45.544 1.00 75.50 620 ASP A CA 1
ATOM 4775 C C . ASP A 1 620 ? -61.648 25.744 45.420 1.00 75.50 620 ASP A C 1
ATOM 4777 O O . ASP A 1 620 ? -60.649 25.664 46.142 1.00 75.50 620 ASP A O 1
ATOM 4781 N N . VAL A 1 621 ? -61.759 26.704 44.497 1.00 77.62 621 VAL A N 1
ATOM 4782 C CA . VAL A 1 621 ? -60.719 27.705 44.197 1.00 77.62 621 VAL A CA 1
ATOM 4783 C C . VAL A 1 621 ? -60.254 28.477 45.440 1.00 77.62 621 VAL A C 1
ATOM 4785 O O . VAL A 1 621 ? -59.040 28.607 45.611 1.00 77.62 621 VAL A O 1
ATOM 4788 N N . PRO A 1 622 ? -61.140 28.924 46.352 1.00 82.56 622 PRO A N 1
ATOM 4789 C CA . PRO A 1 622 ? -60.724 29.597 47.580 1.00 82.56 622 PRO A CA 1
ATOM 4790 C C . PRO A 1 622 ? -59.872 28.711 48.497 1.00 82.56 622 PRO A C 1
ATOM 4792 O O . PRO A 1 622 ? -58.952 29.212 49.140 1.00 82.56 622 PRO A O 1
ATOM 4795 N N . LEU A 1 623 ? -60.147 27.403 48.552 1.00 83.94 623 LEU A N 1
ATOM 4796 C CA . LEU A 1 623 ? -59.370 26.453 49.350 1.00 83.94 623 LEU A CA 1
ATOM 4797 C C . LEU A 1 623 ? -57.987 26.216 48.726 1.00 83.94 623 LEU A C 1
ATOM 4799 O O . LEU A 1 623 ? -56.986 26.274 49.435 1.00 83.94 623 LEU A O 1
ATOM 4803 N N . MET A 1 624 ? -57.911 26.063 47.399 1.00 84.62 624 MET A N 1
ATOM 4804 C CA . MET A 1 624 ? -56.632 25.982 46.677 1.00 84.62 624 MET A CA 1
ATOM 4805 C C . MET A 1 624 ? -55.745 27.209 46.938 1.00 84.62 624 MET A C 1
ATOM 4807 O O . MET A 1 624 ? -54.552 27.071 47.207 1.00 84.62 624 MET A O 1
ATOM 4811 N N . THR A 1 625 ? -56.322 28.415 46.898 1.00 85.25 625 THR A N 1
ATOM 4812 C CA . THR A 1 625 ? -55.593 29.661 47.178 1.00 85.25 625 THR A CA 1
ATOM 4813 C C . THR A 1 625 ? -55.109 29.727 48.625 1.00 85.25 625 THR A C 1
ATOM 4815 O O . THR A 1 625 ? -53.952 30.075 48.848 1.00 85.25 625 THR A O 1
ATOM 4818 N N . LYS A 1 626 ? -55.947 29.359 49.605 1.00 88.00 626 LYS A N 1
ATOM 4819 C CA . LYS A 1 626 ? -55.549 29.321 51.024 1.00 88.00 626 LYS A CA 1
ATOM 4820 C C . LYS A 1 626 ? -54.393 28.358 51.272 1.00 88.00 626 LYS A C 1
ATOM 4822 O O . LYS A 1 626 ? -53.430 28.745 51.927 1.00 88.00 626 LYS A O 1
ATOM 4827 N N . ILE A 1 627 ? -54.454 27.157 50.695 1.00 88.81 627 ILE A N 1
ATOM 4828 C CA . ILE A 1 627 ? -53.383 26.162 50.811 1.00 88.81 627 ILE A CA 1
ATOM 4829 C C . ILE A 1 627 ? -52.086 26.697 50.193 1.00 88.81 627 ILE A C 1
ATOM 4831 O O . ILE A 1 627 ? -51.045 26.659 50.841 1.00 88.81 627 ILE A O 1
ATOM 4835 N N . ASN A 1 628 ? -52.136 27.261 48.981 1.00 90.88 628 ASN A N 1
ATOM 4836 C CA . ASN A 1 628 ? -50.943 27.832 48.348 1.00 90.88 628 ASN A CA 1
ATOM 4837 C C . ASN A 1 628 ? -50.331 28.977 49.177 1.00 90.88 628 ASN A C 1
ATOM 4839 O O . ASN A 1 628 ? -49.111 29.046 49.294 1.00 90.88 628 ASN A O 1
ATOM 4843 N N . ILE A 1 629 ? -51.153 29.858 49.766 1.00 89.00 629 ILE A N 1
ATOM 4844 C CA . ILE A 1 629 ? -50.678 30.945 50.641 1.00 89.00 629 ILE A CA 1
ATOM 4845 C C . ILE A 1 629 ? -50.049 30.378 51.918 1.00 89.00 629 ILE A C 1
ATOM 4847 O O . ILE A 1 629 ? -48.990 30.847 52.324 1.00 89.00 629 ILE A O 1
ATOM 4851 N N . ALA A 1 630 ? -50.662 29.366 52.536 1.00 87.62 630 ALA A N 1
ATOM 4852 C CA . ALA A 1 630 ? -50.134 28.728 53.740 1.00 87.62 630 ALA A CA 1
ATOM 4853 C C . ALA A 1 630 ? -48.774 28.055 53.482 1.00 87.62 630 ALA A C 1
ATOM 4855 O O . ALA A 1 630 ? -47.840 28.232 54.264 1.00 87.62 630 ALA A O 1
ATOM 4856 N N . VAL A 1 631 ? -48.637 27.351 52.353 1.00 88.81 631 VAL A N 1
ATOM 4857 C CA . VAL A 1 631 ? -47.368 26.751 51.913 1.00 88.81 631 VAL A CA 1
ATOM 4858 C C . VAL A 1 631 ? -46.325 27.833 51.626 1.00 88.81 631 VAL A C 1
ATOM 4860 O O . VAL A 1 631 ? -45.206 27.743 52.122 1.00 88.81 631 VAL A O 1
ATOM 4863 N N . ALA A 1 632 ? -46.684 28.895 50.898 1.00 87.19 632 ALA A N 1
ATOM 4864 C CA . ALA A 1 632 ? -45.771 30.001 50.604 1.00 87.19 632 ALA A CA 1
ATOM 4865 C C . ALA A 1 632 ? -45.295 30.725 51.876 1.00 87.19 632 ALA A C 1
ATOM 4867 O O . ALA A 1 632 ? -44.111 31.021 52.005 1.00 87.19 632 ALA A O 1
ATOM 4868 N N . ALA A 1 633 ? -46.192 30.962 52.838 1.00 86.00 633 ALA A N 1
ATOM 4869 C CA . ALA A 1 633 ? -45.853 31.562 54.126 1.00 86.00 633 ALA A CA 1
ATOM 4870 C C . ALA A 1 633 ? -44.920 30.668 54.956 1.00 86.00 633 ALA A C 1
ATOM 4872 O O . ALA A 1 633 ? -44.057 31.181 55.666 1.00 86.00 633 ALA A O 1
ATOM 4873 N N . LYS A 1 634 ? -45.059 29.338 54.859 1.00 86.44 634 LYS A N 1
ATOM 4874 C CA . LYS A 1 634 ? -44.133 28.403 55.510 1.00 86.44 634 LYS A CA 1
ATOM 4875 C C . LYS A 1 634 ? -42.766 28.349 54.855 1.00 86.44 634 LYS A C 1
ATOM 4877 O O . LYS A 1 634 ? -41.782 28.333 55.584 1.00 86.44 634 LYS A O 1
ATOM 4882 N N . ILE A 1 635 ? -42.711 28.372 53.529 1.00 85.69 635 ILE A N 1
ATOM 4883 C CA . ILE A 1 635 ? -41.447 28.411 52.790 1.00 85.69 635 ILE A CA 1
ATOM 4884 C C . ILE A 1 635 ? -40.703 29.732 53.046 1.00 85.69 635 ILE A C 1
ATOM 4886 O O . ILE A 1 635 ? -39.499 29.705 53.239 1.00 85.69 635 ILE A O 1
ATOM 4890 N N . ALA A 1 636 ? -41.400 30.874 53.086 1.00 81.31 636 ALA A N 1
ATOM 4891 C CA . ALA A 1 636 ? -40.789 32.194 53.297 1.00 81.31 636 ALA A CA 1
ATOM 4892 C C . ALA A 1 636 ? -40.402 32.495 54.758 1.00 81.31 636 ALA A C 1
ATOM 4894 O O . ALA A 1 636 ? -39.686 33.459 55.017 1.00 81.31 636 ALA A O 1
ATOM 4895 N N . GLY A 1 637 ? -40.936 31.731 55.715 1.00 68.88 637 GLY A N 1
ATOM 4896 C CA . GLY A 1 637 ? -40.651 31.874 57.147 1.00 68.88 637 GLY A CA 1
ATOM 4897 C C . GLY A 1 637 ? -39.472 31.032 57.643 1.00 68.88 637 GLY A C 1
ATOM 4898 O O . GLY A 1 637 ? -39.237 30.997 58.851 1.00 68.88 637 GLY A O 1
ATOM 4899 N N . LYS A 1 638 ? -38.789 30.331 56.738 1.00 58.44 638 LYS A N 1
ATOM 4900 C CA . LYS A 1 638 ? -37.546 29.593 56.956 1.00 58.44 638 LYS A CA 1
ATOM 4901 C C . LYS A 1 638 ? -36.449 30.230 56.121 1.00 58.44 638 LYS A C 1
ATOM 4903 O O . LYS A 1 638 ? -35.300 30.210 56.604 1.00 58.44 638 LYS A O 1
#

Mean predicted aligned error: 12.42 Å

pLDDT: mean 88.44, std 10.92, range [37.62, 98.62]